Protein AF-A0A440VUM9-F1 (afdb_monomer)

Sequence (379 aa):
AGAAEIATAEFDGYPLLMCDPTANRIPAAALDRCAAWIADQAGEAAAGKAMPRDVSQILDGPHYTESPVLIGPAPMICGVLCRPRERQTAAEPVIFLNAGGVPHVGWARGTVEAARALAAEGVASLRVDLPGLGLSDPTEEGRLFLYDRRTRHDVSRAINWMERAGYPGVGLVGTCAGAFQAFHAARADRRVRMLTMINPLCFAWNSSYALEMAVWKTYETSKTVLGQNAAARQESREPADAAWRGIASRCARLIVRRGLEAIKSTLSMLHPAALLGQRRVERWMRDLCGRGVRVLLVTSEGDLSLKEIARHFGSEEERLDSIRGVTRVSLPNADHTLTPYHARRAVIARLIDHGGIRRDGYARSEPVRATASPSFLAP

pLDDT: mean 75.66, std 22.85, range [25.95, 98.69]

Mean predicted aligned error: 13.04 Å

Structure (mmCIF, N/CA/C/O backbone):
data_AF-A0A440VUM9-F1
#
_entry.id   AF-A0A440VUM9-F1
#
loop_
_atom_site.group_PDB
_atom_site.id
_atom_site.type_symbol
_atom_site.label_atom_id
_atom_site.label_alt_id
_atom_site.label_comp_id
_atom_site.label_asym_id
_atom_site.label_entity_id
_atom_site.label_seq_id
_atom_site.pdbx_PDB_ins_code
_atom_site.Cartn_x
_atom_site.Cartn_y
_atom_site.Cartn_z
_atom_site.occupancy
_atom_site.B_iso_or_equiv
_atom_site.auth_seq_id
_atom_site.auth_comp_id
_atom_site.auth_asym_id
_atom_site.auth_atom_id
_atom_site.pdbx_PDB_model_num
ATOM 1 N N . ALA A 1 1 ? 43.285 -19.228 -17.624 1.00 47.31 1 ALA A N 1
ATOM 2 C CA . ALA A 1 1 ? 41.929 -18.747 -17.305 1.00 47.31 1 ALA A CA 1
ATOM 3 C C . ALA A 1 1 ? 41.582 -17.685 -18.335 1.00 47.31 1 ALA A C 1
ATOM 5 O O . ALA A 1 1 ? 42.282 -16.683 -18.383 1.00 47.31 1 ALA A O 1
ATOM 6 N N . GLY A 1 2 ? 40.635 -17.956 -19.237 1.00 61.84 2 GLY A N 1
ATOM 7 C CA . GLY A 1 2 ? 40.203 -16.961 -20.222 1.00 61.84 2 GLY A CA 1
ATOM 8 C C . GLY A 1 2 ? 39.518 -15.806 -19.501 1.00 61.84 2 GLY A C 1
ATOM 9 O O . GLY A 1 2 ? 38.704 -16.050 -18.611 1.00 61.84 2 GLY A O 1
ATOM 10 N N . ALA A 1 3 ? 39.899 -14.570 -19.818 1.00 68.56 3 ALA A N 1
ATOM 11 C CA . ALA A 1 3 ? 39.192 -13.397 -19.324 1.00 68.56 3 ALA A CA 1
ATOM 12 C C . ALA A 1 3 ? 37.734 -13.469 -19.803 1.00 68.56 3 ALA A C 1
ATOM 14 O O . ALA A 1 3 ? 37.489 -13.848 -20.947 1.00 68.56 3 ALA A O 1
ATOM 15 N N . ALA A 1 4 ? 36.779 -13.153 -18.929 1.00 77.88 4 ALA A N 1
ATOM 16 C CA . ALA A 1 4 ? 35.388 -13.025 -19.344 1.00 77.88 4 ALA A CA 1
ATOM 17 C C . ALA A 1 4 ? 35.291 -11.946 -20.433 1.00 77.88 4 ALA A C 1
ATOM 19 O O . ALA A 1 4 ? 35.901 -10.884 -20.300 1.00 77.88 4 ALA A O 1
ATOM 20 N N . GLU A 1 5 ? 34.554 -12.226 -21.504 1.00 82.00 5 GLU A N 1
ATOM 21 C CA . GLU A 1 5 ? 34.296 -11.246 -22.554 1.00 82.00 5 GLU A CA 1
ATOM 22 C C . GLU A 1 5 ? 33.350 -10.168 -22.005 1.00 82.00 5 GLU A C 1
ATOM 24 O O . GLU A 1 5 ? 32.299 -10.474 -21.439 1.00 82.00 5 GLU A O 1
ATOM 29 N N . ILE A 1 6 ? 33.759 -8.901 -22.099 1.00 86.56 6 ILE A N 1
ATOM 30 C CA . ILE A 1 6 ? 33.002 -7.754 -21.587 1.00 86.56 6 ILE A CA 1
ATOM 31 C C . ILE A 1 6 ? 32.597 -6.890 -22.778 1.00 86.56 6 ILE A C 1
ATOM 33 O O . ILE A 1 6 ? 33.459 -6.344 -23.464 1.00 86.56 6 ILE A O 1
ATOM 37 N N . ALA A 1 7 ? 31.292 -6.718 -22.983 1.00 86.69 7 ALA A N 1
ATOM 38 C CA . ALA A 1 7 ? 30.749 -5.741 -23.920 1.00 86.69 7 ALA A CA 1
ATOM 39 C C . ALA A 1 7 ? 30.480 -4.409 -23.204 1.00 86.69 7 ALA A C 1
ATOM 41 O O . ALA A 1 7 ? 29.932 -4.380 -22.100 1.00 86.69 7 ALA A O 1
ATOM 42 N N . THR A 1 8 ? 30.849 -3.296 -23.837 1.00 90.25 8 THR A N 1
ATOM 43 C CA . THR A 1 8 ? 30.620 -1.940 -23.322 1.00 90.25 8 THR A CA 1
ATOM 44 C C . THR A 1 8 ? 29.842 -1.109 -24.339 1.00 90.25 8 THR A C 1
ATOM 46 O O . THR A 1 8 ? 30.038 -1.231 -25.545 1.00 90.25 8 THR A O 1
ATOM 49 N N . ALA A 1 9 ? 28.930 -0.266 -23.854 1.00 88.44 9 ALA A N 1
ATOM 50 C CA . ALA A 1 9 ? 28.133 0.642 -24.674 1.00 88.44 9 ALA A CA 1
ATOM 51 C C . ALA A 1 9 ? 27.765 1.898 -23.873 1.00 88.44 9 ALA A C 1
ATOM 53 O O . ALA A 1 9 ? 27.733 1.872 -22.640 1.00 88.44 9 ALA A O 1
ATOM 54 N N . GLU A 1 10 ? 27.459 2.992 -24.571 1.00 87.19 10 GLU A N 1
ATOM 55 C CA . GLU A 1 10 ? 26.942 4.210 -23.947 1.00 87.19 10 GLU A CA 1
ATOM 56 C C . GLU A 1 10 ? 25.568 3.956 -23.302 1.00 87.19 10 GLU A C 1
ATOM 58 O O . GLU A 1 10 ? 24.723 3.235 -23.845 1.00 87.19 10 GLU A O 1
ATOM 63 N N . PHE A 1 11 ? 25.328 4.556 -22.132 1.00 87.06 11 PHE A N 1
ATOM 64 C CA . PHE A 1 11 ? 24.026 4.523 -21.466 1.00 87.06 11 PHE A CA 1
ATOM 65 C C . PHE A 1 11 ? 23.224 5.778 -21.831 1.00 87.06 11 PHE A C 1
ATOM 67 O O . PHE A 1 11 ? 23.084 6.725 -21.045 1.00 87.06 11 PHE A O 1
ATOM 74 N N . ASP A 1 12 ? 22.670 5.771 -23.041 1.00 85.88 12 ASP A N 1
ATOM 75 C CA . ASP A 1 12 ? 21.800 6.845 -23.519 1.00 85.88 12 ASP A CA 1
ATOM 76 C C . ASP A 1 12 ? 20.566 6.983 -22.626 1.00 85.88 12 ASP A C 1
ATOM 78 O O . ASP A 1 12 ? 19.899 6.007 -22.279 1.00 85.88 12 ASP A O 1
ATOM 82 N N . GLY A 1 13 ? 20.234 8.218 -22.252 1.00 84.50 13 GLY A N 1
ATOM 83 C CA . GLY A 1 13 ? 19.066 8.501 -21.417 1.00 84.50 13 GLY A CA 1
ATOM 84 C C . GLY A 1 13 ? 19.277 8.298 -19.912 1.00 84.50 13 GLY A C 1
ATOM 85 O O . GLY A 1 13 ? 18.336 8.545 -19.155 1.00 84.50 13 GLY A O 1
ATOM 86 N N . TYR A 1 14 ? 20.491 7.957 -19.450 1.00 85.44 14 TYR A N 1
ATOM 87 C CA . TYR A 1 14 ? 20.819 7.889 -18.015 1.00 85.44 14 TYR A CA 1
ATOM 88 C C . TYR A 1 14 ? 20.395 9.146 -17.228 1.00 85.44 14 TYR A C 1
ATOM 90 O O . TYR A 1 14 ? 19.756 8.999 -16.186 1.00 85.44 14 TYR A O 1
ATOM 98 N N . PRO A 1 15 ? 20.641 10.389 -17.700 1.00 82.56 15 PRO A N 1
ATOM 99 C CA . PRO A 1 15 ? 20.268 11.577 -16.929 1.00 82.56 15 PRO A CA 1
ATOM 100 C C . PRO A 1 15 ? 18.758 11.700 -16.703 1.00 82.56 15 PRO A C 1
ATOM 102 O O . PRO A 1 15 ? 18.335 12.082 -15.617 1.00 82.56 15 PRO A O 1
ATOM 105 N N . LEU A 1 16 ? 17.950 11.334 -17.705 1.00 78.88 16 LEU A N 1
ATOM 106 C CA . LEU A 1 16 ? 16.489 11.347 -17.604 1.00 78.88 16 LEU A CA 1
ATOM 107 C C . LEU A 1 16 ? 15.961 10.168 -16.781 1.00 78.88 16 LEU A C 1
ATOM 109 O O . LEU A 1 16 ? 14.930 10.303 -16.129 1.00 78.88 16 LEU A O 1
ATOM 113 N N . LEU A 1 17 ? 16.656 9.027 -16.775 1.00 80.81 17 LEU A N 1
ATOM 114 C CA . LEU A 1 17 ? 16.341 7.907 -15.887 1.00 80.81 17 LEU A CA 1
ATOM 115 C C . LEU A 1 17 ? 16.557 8.282 -14.412 1.00 80.81 17 LEU A C 1
ATOM 117 O O . LEU A 1 17 ? 15.758 7.898 -13.562 1.00 80.81 17 LEU A O 1
ATOM 121 N N . MET A 1 18 ? 17.613 9.049 -14.125 1.00 79.75 18 MET A N 1
ATOM 122 C CA . MET A 1 18 ? 17.998 9.466 -12.771 1.00 79.75 18 MET A CA 1
ATOM 123 C C . MET A 1 18 ? 17.239 10.693 -12.243 1.00 79.75 18 MET A C 1
ATOM 125 O O . MET A 1 18 ? 17.501 11.133 -11.120 1.00 79.75 18 MET A O 1
ATOM 129 N N . CYS A 1 19 ? 16.311 11.253 -13.024 1.00 69.44 19 CYS A N 1
ATOM 130 C CA . CYS A 1 19 ? 15.386 12.277 -12.545 1.00 69.44 19 CYS A CA 1
ATOM 131 C C . CYS A 1 19 ? 14.502 11.756 -11.404 1.00 69.44 19 CYS A C 1
ATOM 133 O O . CYS A 1 19 ? 14.359 10.552 -11.183 1.00 69.44 19 CYS A O 1
ATOM 135 N N . ASP A 1 20 ? 13.845 12.688 -10.712 1.00 61.66 20 ASP A N 1
ATOM 136 C CA . ASP A 1 20 ? 12.780 12.362 -9.767 1.00 61.66 20 ASP A CA 1
ATOM 137 C C . ASP A 1 20 ? 11.760 11.374 -10.386 1.00 61.66 20 ASP A C 1
ATOM 139 O O . ASP A 1 20 ? 11.416 11.528 -11.562 1.00 61.66 20 ASP A O 1
ATOM 143 N N . PRO A 1 21 ? 11.228 10.389 -9.632 1.00 60.00 21 PRO A N 1
ATOM 144 C CA . PRO A 1 21 ? 10.309 9.373 -10.159 1.00 60.00 21 PRO A CA 1
ATOM 145 C C . PRO A 1 21 ? 9.041 9.918 -10.834 1.00 60.00 21 PRO A C 1
ATOM 147 O O . PRO A 1 21 ? 8.367 9.189 -11.555 1.00 60.00 21 PRO A O 1
ATOM 150 N N . THR A 1 22 ? 8.675 11.183 -10.607 1.00 60.62 22 THR A N 1
ATOM 151 C CA . THR A 1 22 ? 7.543 11.825 -11.297 1.00 60.62 22 THR A CA 1
ATOM 152 C C . THR A 1 22 ? 7.908 12.384 -12.677 1.00 60.62 22 THR A C 1
ATOM 154 O O . THR A 1 22 ? 7.018 12.622 -13.505 1.00 60.62 22 THR A O 1
ATOM 157 N N . ALA A 1 23 ? 9.203 12.566 -12.938 1.00 64.12 23 ALA A N 1
ATOM 158 C CA . ALA A 1 23 ? 9.781 13.149 -14.145 1.00 64.12 23 ALA A CA 1
ATOM 159 C C . ALA A 1 23 ? 10.720 12.195 -14.904 1.00 64.12 23 ALA A C 1
ATOM 161 O O . ALA A 1 23 ? 11.169 12.541 -15.998 1.00 64.12 23 ALA A O 1
ATOM 162 N N . ASN A 1 24 ? 11.022 11.016 -14.353 1.00 73.81 24 ASN A N 1
ATOM 163 C CA . ASN A 1 24 ? 11.941 10.088 -14.989 1.00 73.81 24 ASN A CA 1
ATOM 164 C C . ASN A 1 24 ? 11.399 9.517 -16.307 1.00 73.81 24 ASN A C 1
ATOM 166 O O . ASN A 1 24 ? 10.192 9.479 -16.565 1.00 73.81 24 ASN A O 1
ATOM 170 N N . ARG A 1 25 ? 12.321 9.085 -17.169 1.00 77.12 25 ARG A N 1
ATOM 171 C CA . ARG A 1 25 ? 12.003 8.393 -18.423 1.00 77.12 25 ARG A CA 1
ATOM 172 C C . ARG A 1 25 ? 12.811 7.112 -18.521 1.00 77.12 25 ARG A C 1
ATOM 174 O O . ARG A 1 25 ? 14.021 7.127 -18.311 1.00 77.12 25 ARG A O 1
ATOM 181 N N . ILE A 1 26 ? 12.137 6.018 -18.865 1.00 82.94 26 ILE A N 1
ATOM 182 C CA . ILE A 1 26 ? 12.788 4.730 -19.098 1.00 82.94 26 ILE A CA 1
ATOM 183 C C . ILE A 1 26 ? 13.560 4.800 -20.430 1.00 82.94 26 ILE A C 1
ATOM 185 O O . ILE A 1 26 ? 12.959 5.137 -21.455 1.00 82.94 26 ILE A O 1
ATOM 189 N N . PRO A 1 27 ? 14.871 4.500 -20.448 1.00 88.06 27 PRO A N 1
ATOM 190 C CA . PRO A 1 27 ? 15.689 4.533 -21.655 1.00 88.06 27 PRO A CA 1
ATOM 191 C C . PRO A 1 27 ? 15.496 3.242 -22.461 1.00 88.06 27 PRO A C 1
ATOM 193 O O . PRO A 1 27 ? 16.309 2.324 -22.384 1.00 88.06 27 PRO A O 1
ATOM 196 N N . ALA A 1 28 ? 14.401 3.168 -23.227 1.00 88.69 28 ALA A N 1
ATOM 197 C CA . ALA A 1 28 ? 14.024 1.975 -23.995 1.00 88.69 28 ALA A CA 1
ATOM 198 C C . ALA A 1 28 ? 15.169 1.458 -24.882 1.00 88.69 28 ALA A C 1
ATOM 200 O O . ALA A 1 28 ? 15.535 0.298 -24.775 1.00 88.69 28 ALA A O 1
ATOM 201 N N . ALA A 1 29 ? 15.836 2.344 -25.629 1.00 87.94 29 ALA A N 1
ATOM 202 C CA . ALA A 1 29 ? 16.950 1.964 -26.499 1.00 87.94 29 ALA A CA 1
ATOM 203 C C . ALA A 1 29 ? 18.120 1.293 -25.750 1.00 87.94 29 ALA A C 1
ATOM 205 O O . ALA A 1 29 ? 18.731 0.362 -26.268 1.00 87.94 29 ALA A O 1
ATOM 206 N N . ALA A 1 30 ? 18.435 1.736 -24.527 1.00 90.06 30 ALA A N 1
ATOM 207 C CA . ALA A 1 30 ? 19.475 1.102 -23.717 1.00 90.06 30 ALA A CA 1
ATOM 208 C C . ALA A 1 30 ? 19.036 -0.293 -23.238 1.00 90.06 30 ALA A C 1
ATOM 210 O O . ALA A 1 30 ? 19.837 -1.226 -23.252 1.00 90.06 30 ALA A O 1
ATOM 211 N N . LEU A 1 31 ? 17.761 -0.453 -22.864 1.00 89.56 31 LEU A N 1
ATOM 212 C CA . LEU A 1 31 ? 17.193 -1.751 -22.490 1.00 89.56 31 LEU A CA 1
ATOM 213 C C . LEU A 1 31 ? 17.138 -2.718 -23.679 1.00 89.56 31 LEU A C 1
ATOM 215 O O . LEU A 1 31 ? 17.491 -3.882 -23.511 1.00 89.56 31 LEU A O 1
ATOM 219 N N . ASP A 1 32 ? 16.770 -2.237 -24.867 1.00 90.12 32 ASP A N 1
ATOM 220 C CA . ASP A 1 32 ? 16.724 -3.033 -26.097 1.00 90.12 32 ASP A CA 1
ATOM 221 C C . ASP A 1 32 ? 18.116 -3.552 -26.471 1.00 90.12 32 ASP A C 1
ATOM 223 O O . ASP A 1 32 ? 18.266 -4.721 -26.825 1.00 90.12 32 ASP A O 1
ATOM 227 N N . ARG A 1 33 ? 19.162 -2.725 -26.314 1.00 89.69 33 ARG A N 1
ATOM 228 C CA . ARG A 1 33 ? 20.557 -3.163 -26.499 1.00 89.69 33 ARG A CA 1
ATOM 229 C C . ARG A 1 33 ? 20.950 -4.259 -25.512 1.00 89.69 33 ARG A C 1
ATOM 231 O O . ARG A 1 33 ? 21.539 -5.254 -25.924 1.00 89.69 33 ARG A O 1
ATOM 238 N N . CYS A 1 34 ? 20.608 -4.105 -24.231 1.00 89.19 34 CYS A N 1
ATOM 239 C CA . CYS A 1 34 ? 20.847 -5.148 -23.232 1.00 89.19 34 CYS A CA 1
ATOM 240 C C . CYS A 1 34 ? 20.095 -6.440 -23.579 1.00 89.19 34 CYS A C 1
ATOM 242 O O . CYS A 1 34 ? 20.671 -7.520 -23.485 1.00 89.19 34 CYS A O 1
ATOM 244 N N . ALA A 1 35 ? 18.831 -6.342 -23.998 1.00 89.38 35 ALA A N 1
ATOM 245 C CA . ALA A 1 35 ? 18.022 -7.494 -24.382 1.00 89.38 35 ALA A CA 1
ATOM 246 C C . ALA A 1 35 ? 18.602 -8.215 -25.607 1.00 89.38 35 ALA A C 1
ATOM 248 O O . ALA A 1 35 ? 18.715 -9.439 -25.589 1.00 89.38 35 ALA A O 1
ATOM 249 N N . ALA A 1 36 ? 19.025 -7.467 -26.630 1.00 89.00 36 ALA A N 1
ATOM 250 C CA . ALA A 1 36 ? 19.676 -8.012 -27.817 1.00 89.00 36 ALA A CA 1
ATOM 251 C C . ALA A 1 36 ? 21.004 -8.699 -27.474 1.00 89.00 36 ALA A C 1
ATOM 253 O O . ALA A 1 36 ? 21.241 -9.816 -27.922 1.00 89.00 36 ALA A O 1
ATOM 254 N N . TRP A 1 37 ? 21.832 -8.077 -26.628 1.00 88.31 37 TRP A N 1
ATOM 255 C CA . TRP A 1 37 ? 23.081 -8.682 -26.163 1.00 88.31 37 TRP A CA 1
ATOM 256 C C . TRP A 1 37 ? 22.826 -9.975 -25.377 1.00 88.31 37 TRP A C 1
ATOM 258 O O . TRP A 1 37 ? 23.431 -10.996 -25.675 1.00 88.31 37 TRP A O 1
ATOM 268 N N . ILE A 1 38 ? 21.879 -9.986 -24.430 1.00 88.00 38 ILE A N 1
ATOM 269 C CA . ILE A 1 38 ? 21.514 -11.207 -23.686 1.00 88.00 38 ILE A CA 1
ATOM 270 C C . ILE A 1 38 ? 21.020 -12.305 -24.640 1.00 88.00 38 ILE A C 1
ATOM 272 O O . ILE A 1 38 ? 21.366 -13.470 -24.452 1.00 88.00 38 ILE A O 1
ATOM 276 N N . ALA A 1 39 ? 20.215 -11.948 -25.644 1.00 85.94 39 ALA A N 1
ATOM 277 C CA . ALA A 1 39 ? 19.681 -12.896 -26.617 1.00 85.94 39 ALA A CA 1
ATOM 278 C C . ALA A 1 39 ? 20.777 -13.509 -27.503 1.00 85.94 39 ALA A C 1
ATOM 280 O O . ALA A 1 39 ? 20.739 -14.709 -27.750 1.00 85.94 39 ALA A O 1
ATOM 281 N N . ASP A 1 40 ? 21.761 -12.715 -27.925 1.00 84.56 40 ASP A N 1
ATOM 282 C CA . ASP A 1 40 ? 22.917 -13.171 -28.709 1.00 84.56 40 ASP A CA 1
ATOM 283 C C . ASP A 1 40 ? 23.828 -14.118 -27.904 1.00 84.56 40 ASP A C 1
ATOM 285 O O . ASP A 1 40 ? 24.354 -15.096 -28.427 1.00 84.56 40 ASP A O 1
ATOM 289 N N . GLN A 1 41 ? 23.952 -13.882 -26.594 1.00 81.88 41 GLN A N 1
ATOM 290 C CA . GLN A 1 41 ? 24.729 -14.740 -25.689 1.00 81.88 41 GLN A CA 1
ATOM 291 C C . GLN A 1 41 ? 23.972 -15.998 -25.234 1.00 81.88 41 GLN A C 1
ATOM 293 O O . GLN A 1 41 ? 24.579 -16.957 -24.745 1.00 81.88 41 GLN A O 1
ATOM 298 N N . ALA A 1 42 ? 22.644 -16.019 -25.364 1.00 71.44 42 ALA A N 1
ATOM 299 C CA . ALA A 1 42 ? 21.837 -17.190 -25.062 1.00 71.44 42 ALA A CA 1
ATOM 300 C C . ALA A 1 42 ? 22.036 -18.230 -26.174 1.00 71.44 42 ALA A C 1
ATOM 302 O O . ALA A 1 42 ? 21.278 -18.276 -27.136 1.00 71.44 42 ALA A O 1
ATOM 303 N N . GLY A 1 43 ? 23.074 -19.065 -26.051 1.00 65.56 43 GLY A N 1
ATOM 304 C CA . GLY A 1 43 ? 23.370 -20.106 -27.040 1.00 65.56 43 GLY A CA 1
ATOM 305 C C . GLY A 1 43 ? 22.142 -20.959 -27.401 1.00 65.56 43 GLY A C 1
ATOM 306 O O . GLY A 1 43 ? 21.230 -21.130 -26.587 1.00 65.56 43 GLY A O 1
ATOM 307 N N . GLU A 1 44 ? 22.137 -21.544 -28.606 1.00 60.06 44 GLU A N 1
ATOM 308 C CA . GLU A 1 44 ? 20.999 -22.280 -29.202 1.00 60.06 44 GLU A CA 1
ATOM 309 C C . GLU A 1 44 ? 20.360 -23.333 -28.266 1.00 60.06 44 GLU A C 1
ATOM 311 O O . GLU A 1 44 ? 19.166 -23.621 -28.349 1.00 60.06 44 GLU A O 1
ATOM 316 N N . ALA A 1 45 ? 21.128 -23.868 -27.311 1.00 57.16 45 ALA A N 1
ATOM 317 C CA . ALA A 1 45 ? 20.684 -24.857 -26.330 1.00 57.16 45 ALA A CA 1
ATOM 318 C C . ALA A 1 45 ? 19.730 -24.323 -25.233 1.00 57.16 45 ALA A C 1
ATOM 320 O O . ALA A 1 45 ? 19.059 -25.124 -24.574 1.00 57.16 45 ALA A O 1
ATOM 321 N N . ALA A 1 46 ? 19.646 -23.006 -25.006 1.00 55.03 46 ALA A N 1
ATOM 322 C CA . ALA A 1 46 ? 18.801 -22.418 -23.956 1.00 55.03 46 ALA A CA 1
ATOM 323 C C . ALA A 1 46 ? 17.364 -22.115 -24.423 1.00 55.03 46 ALA A C 1
ATOM 325 O O . ALA A 1 46 ? 16.440 -22.125 -23.609 1.00 55.03 46 ALA A O 1
ATOM 326 N N . ALA A 1 47 ? 17.153 -21.916 -25.728 1.00 54.22 47 ALA A N 1
ATOM 327 C CA . ALA A 1 47 ? 15.859 -21.527 -26.296 1.00 54.22 47 ALA A CA 1
ATOM 328 C C . ALA A 1 47 ? 14.783 -22.638 -26.236 1.00 54.22 47 ALA A C 1
ATOM 330 O O . ALA A 1 47 ? 13.593 -22.356 -26.358 1.00 54.22 47 ALA A O 1
ATOM 331 N N . GLY A 1 48 ? 15.179 -23.899 -26.019 1.00 51.25 48 GLY A N 1
ATOM 332 C CA . GLY A 1 48 ? 14.280 -25.062 -26.061 1.00 51.25 48 GLY A CA 1
ATOM 333 C C . GLY A 1 48 ? 13.736 -25.551 -24.714 1.00 51.25 48 GLY A C 1
ATOM 334 O O . GLY A 1 48 ? 12.791 -26.338 -24.690 1.00 51.25 48 GLY A O 1
ATOM 335 N N . LYS A 1 49 ? 14.285 -25.106 -23.578 1.00 53.97 49 LYS A N 1
ATOM 336 C CA . LYS A 1 49 ? 13.776 -25.497 -22.251 1.00 53.97 49 LYS A CA 1
ATOM 337 C C . LYS A 1 49 ? 12.790 -24.453 -21.750 1.00 53.97 49 LYS A C 1
ATOM 339 O O . LYS A 1 49 ? 13.046 -23.764 -20.766 1.00 53.97 49 LYS A O 1
ATOM 344 N N . ALA A 1 50 ? 11.646 -24.343 -22.426 1.00 56.91 50 ALA A N 1
ATOM 345 C CA . ALA A 1 50 ? 10.486 -23.713 -21.815 1.00 56.91 50 ALA A CA 1
ATOM 346 C C . ALA A 1 50 ? 10.263 -24.393 -20.457 1.00 56.91 50 ALA A C 1
ATOM 348 O O . ALA A 1 50 ? 10.068 -25.608 -20.388 1.00 56.91 50 ALA A O 1
ATOM 349 N N . MET A 1 51 ? 10.381 -23.618 -19.379 1.00 55.25 51 MET A N 1
ATOM 350 C CA . MET A 1 51 ? 10.130 -24.101 -18.027 1.00 55.25 51 MET A CA 1
ATOM 351 C C . MET A 1 51 ? 8.752 -24.781 -18.031 1.00 55.25 51 MET A C 1
ATOM 353 O O . MET A 1 51 ? 7.824 -24.206 -18.616 1.00 55.25 51 MET A O 1
ATOM 357 N N . PRO A 1 52 ? 8.602 -26.001 -17.478 1.00 55.00 52 PRO A N 1
ATOM 358 C CA . PRO A 1 52 ? 7.332 -26.708 -17.535 1.00 55.00 52 PRO A CA 1
ATOM 359 C C . PRO A 1 52 ? 6.220 -25.777 -17.052 1.00 55.00 52 PRO A C 1
ATOM 361 O O . PRO A 1 52 ? 6.304 -25.221 -15.960 1.00 55.00 52 PRO A O 1
ATOM 364 N N . ARG A 1 53 ? 5.171 -25.584 -17.857 1.00 57.12 53 ARG A N 1
ATOM 365 C CA . ARG A 1 53 ? 3.995 -24.795 -17.439 1.00 57.12 53 ARG A CA 1
ATOM 366 C C . ARG A 1 53 ? 3.293 -25.392 -16.210 1.00 57.12 53 ARG A C 1
ATOM 368 O O . ARG A 1 53 ? 2.455 -24.727 -15.619 1.00 57.12 53 ARG A O 1
ATOM 375 N N . ASP A 1 54 ? 3.663 -26.619 -15.848 1.00 57.06 54 ASP A N 1
ATOM 376 C CA . ASP A 1 54 ? 3.090 -27.437 -14.783 1.00 57.06 54 ASP A CA 1
ATOM 377 C C . ASP A 1 54 ? 3.761 -27.251 -13.410 1.00 57.06 54 ASP A C 1
ATOM 379 O O . ASP A 1 54 ? 3.418 -27.932 -12.445 1.00 57.06 54 ASP A O 1
ATOM 383 N N . VAL A 1 55 ? 4.733 -26.337 -13.280 1.00 60.59 55 VAL A N 1
ATOM 384 C CA . VAL A 1 55 ? 5.235 -25.976 -11.948 1.00 60.59 55 VAL A CA 1
ATOM 385 C C . VAL A 1 55 ? 4.155 -25.153 -11.250 1.00 60.59 55 VAL A C 1
ATOM 387 O O . VAL A 1 55 ? 3.745 -24.107 -11.758 1.00 60.59 55 VAL A O 1
ATOM 390 N N . SER A 1 56 ? 3.698 -25.626 -10.085 1.00 67.50 56 SER A N 1
ATOM 391 C CA . SER A 1 56 ? 2.778 -24.879 -9.225 1.00 67.50 56 SER A CA 1
ATOM 392 C C . SER A 1 56 ? 3.262 -23.435 -9.089 1.00 67.50 56 SER A C 1
ATOM 394 O O . SER A 1 56 ? 4.365 -23.177 -8.611 1.00 67.50 56 SER A O 1
ATOM 396 N N . GLN A 1 57 ? 2.426 -22.482 -9.501 1.00 82.19 57 GLN A N 1
ATOM 397 C CA . GLN A 1 57 ? 2.700 -21.054 -9.322 1.00 82.19 57 GLN A CA 1
ATOM 398 C C . GLN A 1 57 ? 2.484 -20.606 -7.867 1.00 82.19 57 GLN A C 1
ATOM 400 O O . GLN A 1 57 ? 2.533 -19.414 -7.566 1.00 82.19 57 GLN A O 1
ATOM 405 N N . ILE A 1 58 ? 2.208 -21.554 -6.968 1.00 90.75 58 ILE A N 1
ATOM 406 C CA . ILE A 1 58 ? 2.001 -21.319 -5.548 1.00 90.75 58 ILE A CA 1
ATOM 407 C C . ILE A 1 58 ? 3.341 -21.452 -4.835 1.00 90.75 58 ILE A C 1
ATOM 409 O O . ILE A 1 58 ? 4.016 -22.475 -4.928 1.00 90.75 58 ILE A O 1
ATOM 413 N N . LEU A 1 59 ? 3.704 -20.417 -4.088 1.00 94.19 59 LEU A N 1
ATOM 414 C CA . LEU A 1 59 ? 4.819 -20.466 -3.160 1.00 94.19 59 LEU A CA 1
ATOM 415 C C . LEU A 1 59 ? 4.313 -20.908 -1.785 1.00 94.19 59 LEU A C 1
ATOM 417 O O . LEU A 1 59 ? 3.577 -20.171 -1.121 1.00 94.19 59 LEU A O 1
ATOM 421 N N . ASP A 1 60 ? 4.752 -22.084 -1.349 1.00 94.50 60 ASP A N 1
ATOM 422 C CA . ASP A 1 60 ? 4.466 -22.620 -0.021 1.00 94.50 60 ASP A CA 1
ATOM 423 C C . ASP A 1 60 ? 5.490 -22.132 1.009 1.00 94.50 60 ASP A C 1
ATOM 425 O O . ASP A 1 60 ? 6.683 -22.427 0.939 1.00 94.50 60 ASP A O 1
ATOM 429 N N . GLY A 1 61 ? 5.008 -21.375 1.993 1.00 93.88 61 GLY A N 1
ATOM 430 C CA . GLY A 1 61 ? 5.776 -20.933 3.150 1.00 93.88 61 GLY A CA 1
ATOM 431 C C . GLY A 1 61 ? 5.389 -21.669 4.440 1.00 93.88 61 GLY A C 1
ATOM 432 O O . GLY A 1 61 ? 4.477 -22.500 4.449 1.00 93.88 61 GLY A O 1
ATOM 433 N N . PRO A 1 62 ? 6.036 -21.341 5.575 1.00 93.06 62 PRO A N 1
ATOM 434 C CA . PRO A 1 62 ? 5.748 -21.986 6.859 1.00 93.06 62 PRO A CA 1
ATOM 435 C C . PRO A 1 62 ? 4.291 -21.813 7.312 1.00 93.06 62 PRO A C 1
ATOM 437 O O . PRO A 1 62 ? 3.619 -22.792 7.620 1.00 93.06 62 PRO A O 1
ATOM 440 N N . HIS A 1 63 ? 3.771 -20.582 7.271 1.00 93.81 63 HIS A N 1
ATOM 441 C CA . HIS A 1 63 ? 2.415 -20.244 7.736 1.00 93.81 63 HIS A CA 1
ATOM 442 C C . HIS A 1 63 ? 1.515 -19.673 6.636 1.00 93.81 63 HIS A C 1
ATOM 444 O O . HIS A 1 63 ? 0.387 -19.265 6.907 1.00 93.81 63 HIS A O 1
ATOM 450 N N . TYR A 1 64 ? 2.006 -19.631 5.397 1.00 96.94 64 TYR A N 1
ATOM 451 C CA . TYR A 1 64 ? 1.321 -18.978 4.293 1.00 96.94 64 TYR A CA 1
ATOM 452 C C . TYR A 1 64 ? 1.474 -19.738 2.978 1.00 96.94 64 TYR A C 1
ATOM 454 O O . TYR A 1 64 ? 2.440 -20.474 2.789 1.00 96.94 64 TYR A O 1
ATOM 462 N N . THR A 1 65 ? 0.556 -19.476 2.052 1.00 97.38 65 THR A N 1
ATOM 463 C CA . THR A 1 65 ? 0.682 -19.804 0.628 1.00 97.38 65 THR A CA 1
ATOM 464 C C . THR A 1 65 ? 0.519 -18.521 -0.182 1.00 97.38 65 THR A C 1
ATOM 466 O O . THR A 1 65 ? -0.457 -17.792 0.020 1.00 97.38 65 THR A O 1
ATOM 469 N N . GLU A 1 66 ? 1.439 -18.230 -1.094 1.00 97.88 66 GLU A N 1
ATOM 470 C CA . GLU A 1 66 ? 1.356 -17.078 -1.997 1.00 97.88 66 GLU A CA 1
ATOM 471 C C . GLU A 1 66 ? 1.029 -17.542 -3.416 1.00 97.88 66 GLU A C 1
ATOM 473 O O . GLU A 1 66 ? 1.688 -18.429 -3.943 1.00 97.88 66 GLU A O 1
ATOM 478 N N . SER A 1 67 ? 0.023 -16.933 -4.041 1.00 96.69 67 SER A N 1
ATOM 479 C CA . SER A 1 67 ? -0.394 -17.243 -5.415 1.00 96.69 67 SER A CA 1
ATOM 480 C C . SER A 1 67 ? -0.491 -15.958 -6.240 1.00 96.69 67 SER A C 1
ATOM 482 O O . SER A 1 67 ? -1.055 -14.975 -5.741 1.00 96.69 67 SER A O 1
ATOM 484 N N . PRO A 1 68 ? 0.062 -15.913 -7.467 1.00 96.50 68 PRO A N 1
ATOM 485 C CA . PRO A 1 68 ? -0.114 -14.774 -8.352 1.00 96.50 68 PRO A CA 1
ATOM 486 C C . PRO A 1 68 ? -1.575 -14.678 -8.790 1.00 96.50 68 PRO A C 1
ATOM 488 O O . PRO A 1 68 ? -2.264 -15.686 -8.954 1.00 96.50 68 PRO A O 1
ATOM 491 N N . VAL A 1 69 ? -2.056 -13.453 -8.977 1.00 96.69 69 VAL A N 1
ATOM 492 C CA . VAL A 1 69 ? -3.426 -13.189 -9.414 1.00 96.69 69 VAL A CA 1
ATOM 493 C C . VAL A 1 69 ? -3.438 -12.159 -10.531 1.00 96.69 69 VAL A C 1
ATOM 495 O O . VAL A 1 69 ? -2.658 -11.206 -10.527 1.00 96.69 69 VAL A O 1
ATOM 498 N N . LEU A 1 70 ? -4.367 -12.352 -11.464 1.00 96.81 70 LEU A N 1
ATOM 499 C CA . LEU A 1 70 ? -4.685 -11.407 -12.525 1.00 96.81 70 LEU A CA 1
ATOM 500 C C . LEU A 1 70 ? -6.135 -10.956 -12.352 1.00 96.81 70 LEU A C 1
ATOM 502 O O . LEU A 1 70 ? -7.060 -11.769 -12.306 1.00 96.81 70 LEU A O 1
ATOM 506 N N . ILE A 1 71 ? -6.332 -9.649 -12.226 1.00 97.88 71 ILE A N 1
ATOM 507 C CA . ILE A 1 71 ? -7.615 -9.034 -11.901 1.00 97.88 71 ILE A CA 1
ATOM 508 C C . ILE A 1 71 ? -8.062 -8.197 -13.099 1.00 97.88 71 ILE A C 1
ATOM 510 O O . ILE A 1 71 ? -7.529 -7.121 -13.364 1.00 97.88 71 ILE A O 1
ATOM 514 N N . GLY A 1 72 ? -9.045 -8.725 -13.827 1.00 94.06 72 GLY A N 1
ATOM 515 C CA . GLY A 1 72 ? -9.651 -8.069 -14.984 1.00 94.06 72 GLY A CA 1
ATOM 516 C C . GLY A 1 72 ? -10.895 -7.225 -14.655 1.00 94.06 72 GLY A C 1
ATOM 517 O O . GLY A 1 72 ? -11.304 -7.131 -13.489 1.00 94.06 72 GLY A O 1
ATOM 518 N N . PRO A 1 73 ? -11.551 -6.646 -15.681 1.00 94.06 73 PRO A N 1
ATOM 519 C CA . PRO A 1 73 ? -11.157 -6.662 -17.104 1.00 94.06 73 PRO A CA 1
ATOM 520 C C . PRO A 1 73 ? -9.907 -5.808 -17.371 1.00 94.06 73 PRO A C 1
ATOM 522 O O . PRO A 1 73 ? -9.397 -5.202 -16.436 1.00 94.06 73 PRO A O 1
ATOM 525 N N . ALA A 1 74 ? -9.418 -5.749 -18.614 1.00 89.44 74 ALA A N 1
ATOM 526 C CA . ALA A 1 74 ? -8.269 -4.918 -18.985 1.00 89.44 74 ALA A CA 1
ATOM 527 C C . ALA A 1 74 ? -8.465 -3.423 -18.604 1.00 89.44 74 ALA A C 1
ATOM 529 O O . ALA A 1 74 ? -9.603 -2.943 -18.620 1.00 89.44 74 ALA A O 1
ATOM 530 N N . PRO A 1 75 ? -7.393 -2.674 -18.272 1.00 92.50 75 PRO A N 1
ATOM 531 C CA . PRO A 1 75 ? -6.015 -3.147 -18.097 1.00 92.50 75 PRO A CA 1
ATOM 532 C C . PRO A 1 75 ? -5.912 -4.099 -16.900 1.00 92.50 75 PRO A C 1
ATOM 534 O O . PRO A 1 75 ? -6.479 -3.821 -15.835 1.00 92.50 75 PRO A O 1
ATOM 537 N N . MET A 1 76 ? -5.241 -5.235 -17.088 1.00 96.19 76 MET A N 1
ATOM 538 C CA . MET A 1 76 ? -5.114 -6.277 -16.075 1.00 96.19 76 MET A CA 1
ATOM 539 C C . MET A 1 76 ? -4.306 -5.768 -14.882 1.00 96.19 76 MET A C 1
ATOM 541 O O . MET A 1 76 ? -3.232 -5.189 -15.033 1.00 96.19 76 MET A O 1
ATOM 545 N N . ILE A 1 77 ? -4.838 -5.998 -13.683 1.00 97.44 77 ILE A N 1
ATOM 546 C CA . ILE A 1 77 ? -4.136 -5.757 -12.422 1.00 97.44 77 ILE A CA 1
ATOM 547 C C . ILE A 1 77 ? -3.432 -7.049 -12.008 1.00 97.44 77 ILE A C 1
ATOM 549 O O . ILE A 1 77 ? -4.080 -8.072 -11.781 1.00 97.44 77 ILE A O 1
ATOM 553 N N . CYS A 1 78 ? -2.117 -6.983 -11.873 1.00 98.00 78 CYS A N 1
ATOM 554 C CA . CYS A 1 78 ? -1.288 -8.032 -11.310 1.00 98.00 78 CYS A CA 1
ATOM 555 C C . CYS A 1 78 ? -1.239 -7.911 -9.786 1.00 98.00 78 CYS A C 1
ATOM 557 O O . CYS A 1 78 ? -1.217 -6.818 -9.212 1.00 98.00 78 CYS A O 1
ATOM 559 N N . GLY A 1 79 ? -1.200 -9.049 -9.108 1.00 97.75 79 GLY A N 1
ATOM 560 C CA . GLY A 1 79 ? -1.028 -9.080 -7.667 1.00 97.75 79 GLY A CA 1
ATOM 561 C C . GLY A 1 79 ? -0.596 -10.438 -7.149 1.00 97.75 79 GLY A C 1
ATOM 562 O O . GLY A 1 79 ? -0.424 -11.393 -7.903 1.00 97.75 79 GLY A O 1
ATOM 563 N N . VAL A 1 80 ? -0.449 -10.519 -5.832 1.00 98.44 80 VAL A N 1
ATOM 564 C CA . VAL A 1 80 ? -0.157 -11.758 -5.112 1.00 98.44 80 VAL A CA 1
ATOM 565 C C . VAL A 1 80 ? -1.099 -11.863 -3.926 1.00 98.44 80 VAL A C 1
ATOM 567 O O . VAL A 1 80 ? -1.102 -10.997 -3.044 1.00 98.44 80 VAL A O 1
ATOM 570 N N . LEU A 1 81 ? -1.889 -12.933 -3.901 1.00 98.38 81 LEU A N 1
ATOM 571 C CA . LEU A 1 81 ? -2.703 -13.292 -2.753 1.00 98.38 81 LEU A CA 1
ATOM 572 C C . LEU A 1 81 ? -1.888 -14.184 -1.816 1.00 98.38 81 LEU A C 1
ATOM 574 O O . LEU A 1 81 ? -1.498 -15.291 -2.185 1.00 98.38 81 LEU A O 1
ATOM 578 N N . CYS A 1 82 ? -1.681 -13.702 -0.597 1.00 98.25 82 CYS A N 1
ATOM 579 C CA . CYS A 1 82 ? -1.103 -14.431 0.519 1.00 98.25 82 CYS A CA 1
ATOM 580 C C . CYS A 1 82 ? -2.239 -14.957 1.406 1.00 98.25 82 CYS A C 1
ATOM 582 O O . CYS A 1 82 ? -2.999 -14.173 1.986 1.00 98.25 82 CYS A O 1
ATOM 584 N N . ARG A 1 83 ? -2.376 -16.281 1.505 1.00 96.81 83 ARG A N 1
ATOM 585 C CA . ARG A 1 83 ? -3.340 -16.936 2.398 1.00 96.81 83 ARG A CA 1
ATOM 586 C C . ARG A 1 83 ? -2.633 -17.537 3.608 1.00 96.81 83 ARG A C 1
ATOM 588 O O . ARG A 1 83 ? -1.564 -18.112 3.428 1.00 96.81 83 ARG A O 1
ATOM 595 N N . PRO A 1 84 ? -3.226 -17.454 4.809 1.00 95.62 84 PRO A N 1
ATOM 596 C CA . PRO A 1 84 ? -2.779 -18.241 5.949 1.00 95.62 84 PRO A CA 1
ATOM 597 C C . PRO A 1 84 ? -3.100 -19.724 5.734 1.00 95.62 84 PRO A C 1
ATOM 599 O O . PRO A 1 84 ? -4.044 -20.051 5.011 1.00 95.62 84 PRO A O 1
ATOM 602 N N . ARG A 1 85 ? -2.370 -20.620 6.407 1.00 91.19 85 ARG A N 1
ATOM 603 C CA . ARG A 1 85 ? -2.741 -22.050 6.454 1.00 91.19 85 ARG A CA 1
ATOM 604 C C . ARG A 1 85 ? -4.066 -22.275 7.179 1.00 91.19 85 ARG A C 1
ATOM 606 O O . ARG A 1 85 ? -4.896 -23.051 6.722 1.00 91.19 85 ARG A O 1
ATOM 613 N N . GLU A 1 86 ? -4.272 -21.547 8.271 1.00 87.44 86 GLU A N 1
ATOM 614 C CA . GLU A 1 86 ? -5.496 -21.574 9.064 1.00 87.44 86 GLU A CA 1
ATOM 615 C C . GLU A 1 86 ? -6.084 -20.167 9.126 1.00 87.44 86 GLU A C 1
ATOM 617 O O . GLU A 1 86 ? -5.436 -19.217 9.565 1.00 87.44 86 GLU A O 1
ATOM 622 N N . ARG A 1 87 ? -7.315 -20.008 8.639 1.00 82.19 87 ARG A N 1
ATOM 623 C CA . ARG A 1 87 ? -7.957 -18.695 8.553 1.00 82.19 87 ARG A CA 1
ATOM 624 C C . ARG A 1 87 ? -8.631 -18.335 9.873 1.00 82.19 87 ARG A C 1
ATOM 626 O O . ARG A 1 87 ? -9.524 -19.048 10.326 1.00 82.19 87 ARG A O 1
ATOM 633 N N . GLN A 1 88 ? -8.325 -17.151 10.400 1.00 80.56 88 GLN A N 1
ATOM 634 C CA . GLN A 1 88 ? -9.168 -16.509 11.406 1.00 80.56 88 GLN A CA 1
ATOM 635 C C . GLN A 1 88 ? -10.379 -15.876 10.716 1.00 80.56 88 GLN A C 1
ATOM 637 O O . GLN A 1 88 ? -10.266 -14.877 10.007 1.00 80.56 88 GLN A O 1
ATOM 642 N N . THR A 1 89 ? -11.558 -16.467 10.902 1.00 74.38 89 THR A N 1
ATOM 643 C CA . THR A 1 89 ? -12.807 -16.009 10.267 1.00 74.38 89 THR A CA 1
ATOM 644 C C . THR A 1 89 ? -13.227 -14.609 10.710 1.00 74.38 89 THR A C 1
ATOM 646 O O . THR A 1 89 ? -13.845 -13.893 9.928 1.00 74.38 89 THR A O 1
ATOM 649 N N . ALA A 1 90 ? -12.861 -14.211 11.931 1.00 74.00 90 ALA A N 1
ATOM 650 C CA . ALA A 1 90 ? -13.161 -12.897 12.495 1.00 74.00 90 ALA A CA 1
ATOM 651 C C . ALA A 1 90 ? -12.233 -11.773 11.994 1.00 74.00 90 ALA A C 1
ATOM 653 O O . ALA A 1 90 ? -12.539 -10.601 12.206 1.00 74.00 90 ALA A O 1
ATOM 654 N N . ALA A 1 91 ? -11.110 -12.105 11.346 1.00 83.88 91 ALA A N 1
ATOM 655 C CA . ALA A 1 91 ? -10.154 -11.115 10.871 1.00 83.88 91 ALA A CA 1
ATOM 656 C C . ALA A 1 91 ? -10.465 -10.689 9.431 1.00 83.88 91 ALA A C 1
ATO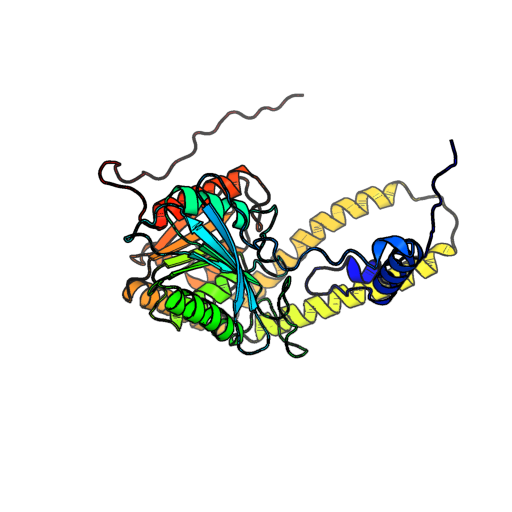M 658 O O . ALA A 1 91 ? -10.580 -11.513 8.519 1.00 83.88 91 ALA A O 1
ATOM 659 N N . GLU A 1 92 ? -10.566 -9.379 9.221 1.00 89.31 92 GLU A N 1
ATOM 660 C CA . GLU A 1 92 ? -10.749 -8.812 7.889 1.00 89.31 92 GLU A CA 1
ATOM 661 C C . GLU A 1 92 ? -9.433 -8.907 7.099 1.00 89.31 92 GLU A C 1
ATOM 663 O O . GLU A 1 92 ? -8.389 -8.459 7.588 1.00 89.31 92 GLU A O 1
ATOM 668 N N . PRO A 1 93 ? -9.443 -9.464 5.879 1.00 95.12 93 PRO A N 1
ATOM 669 C CA . PRO A 1 93 ? -8.252 -9.528 5.047 1.00 95.12 93 PRO A CA 1
ATOM 670 C C . PRO A 1 93 ? -7.846 -8.140 4.565 1.00 95.12 93 PRO A C 1
ATOM 672 O O . PRO A 1 93 ? -8.669 -7.232 4.458 1.00 95.12 93 PRO A O 1
ATOM 675 N N . VAL A 1 94 ? -6.578 -7.981 4.207 1.00 97.06 94 VAL A N 1
ATOM 676 C CA . VAL A 1 94 ? -6.010 -6.673 3.867 1.00 97.06 94 VAL A CA 1
ATOM 677 C C . VAL A 1 94 ? -5.601 -6.599 2.402 1.00 97.06 94 VAL A C 1
ATOM 679 O O . VAL A 1 94 ? -4.935 -7.497 1.900 1.00 97.06 94 VAL A O 1
ATOM 682 N N . ILE A 1 95 ? -5.927 -5.500 1.724 1.00 98.62 95 ILE A N 1
ATOM 683 C CA . ILE A 1 95 ? -5.363 -5.157 0.416 1.00 98.62 95 ILE A CA 1
ATOM 684 C C . ILE A 1 95 ? -4.286 -4.085 0.607 1.00 98.62 95 ILE A C 1
ATOM 686 O O . ILE A 1 95 ? -4.573 -2.991 1.098 1.00 98.62 95 ILE A O 1
ATOM 690 N N . PHE A 1 96 ? -3.056 -4.390 0.200 1.00 98.69 96 PHE A N 1
ATOM 691 C CA . PHE A 1 96 ? -1.949 -3.440 0.145 1.00 98.69 96 PHE A CA 1
ATOM 692 C C . PHE A 1 96 ? -1.913 -2.750 -1.219 1.00 98.69 96 PHE A C 1
ATOM 694 O O . PHE A 1 96 ? -1.791 -3.418 -2.249 1.00 98.69 96 PHE A O 1
ATOM 701 N N . LEU A 1 97 ? -1.993 -1.420 -1.206 1.00 97.56 97 LEU A N 1
ATOM 702 C CA . LEU A 1 97 ? -1.875 -0.572 -2.393 1.00 97.56 97 LEU A CA 1
ATOM 703 C C . LEU A 1 97 ? -0.440 -0.061 -2.577 1.00 97.56 97 LEU A C 1
ATOM 705 O O . LEU A 1 97 ? 0.330 0.035 -1.617 1.00 97.56 97 LEU A O 1
ATOM 709 N N . ASN A 1 98 ? -0.095 0.302 -3.814 1.00 92.69 98 ASN A N 1
ATOM 710 C CA . ASN A 1 98 ? 1.218 0.841 -4.161 1.00 92.69 98 ASN A CA 1
ATOM 711 C C . ASN A 1 98 ? 1.547 2.136 -3.395 1.00 92.69 98 ASN A C 1
ATOM 713 O O . ASN A 1 98 ? 0.692 2.994 -3.164 1.00 92.69 98 ASN A O 1
ATOM 717 N N . ALA A 1 99 ? 2.827 2.309 -3.060 1.00 85.81 99 ALA A N 1
ATOM 718 C CA . ALA A 1 99 ? 3.366 3.547 -2.503 1.00 85.81 99 ALA A CA 1
ATOM 719 C C . ALA A 1 99 ? 4.028 4.356 -3.626 1.00 85.81 99 ALA A C 1
ATOM 721 O O . ALA A 1 99 ? 5.202 4.168 -3.938 1.00 85.81 99 ALA A O 1
ATOM 722 N N . GLY A 1 100 ? 3.264 5.224 -4.287 1.00 80.75 100 GLY A N 1
ATOM 723 C CA . GLY A 1 100 ? 3.746 5.900 -5.491 1.00 80.75 100 GLY A CA 1
ATOM 724 C C . GLY A 1 100 ? 4.118 4.897 -6.586 1.00 80.75 100 GLY A C 1
ATOM 725 O O . GLY A 1 100 ? 3.309 4.040 -6.919 1.00 80.75 100 GLY A O 1
ATOM 726 N N . GLY A 1 101 ? 5.332 5.002 -7.133 1.00 78.94 101 GLY A N 1
ATOM 727 C CA . GLY A 1 101 ? 5.833 4.099 -8.180 1.00 78.94 101 GLY A CA 1
ATOM 728 C C . GLY A 1 101 ? 6.336 2.745 -7.666 1.00 78.94 101 GLY A C 1
ATOM 729 O O . GLY A 1 101 ? 6.881 1.962 -8.437 1.00 78.94 101 GLY A O 1
ATOM 730 N N . VAL A 1 102 ? 6.214 2.472 -6.363 1.00 85.62 102 VAL A N 1
ATOM 731 C CA . VAL A 1 102 ? 6.730 1.241 -5.757 1.00 85.62 102 VAL A CA 1
ATOM 732 C C . VAL A 1 102 ? 5.803 0.060 -6.084 1.00 85.62 102 VAL A C 1
ATOM 734 O O . VAL A 1 102 ? 4.613 0.131 -5.757 1.00 85.62 102 VAL A O 1
ATOM 737 N N . PRO A 1 103 ? 6.322 -1.037 -6.671 1.00 92.62 103 PRO A N 1
ATOM 738 C CA . PRO A 1 103 ? 5.524 -2.214 -7.006 1.00 92.62 103 PRO A CA 1
ATOM 739 C C . PRO A 1 103 ? 5.007 -2.953 -5.764 1.00 92.62 103 PRO A C 1
ATOM 741 O O . PRO A 1 103 ? 5.441 -2.706 -4.636 1.00 92.62 103 PRO A O 1
ATOM 744 N N . HIS A 1 104 ? 4.115 -3.920 -5.967 1.00 96.00 104 HIS A N 1
ATOM 745 C CA . HIS A 1 104 ? 3.390 -4.659 -4.930 1.00 96.00 104 HIS A CA 1
ATOM 746 C C . HIS A 1 104 ? 4.286 -5.469 -3.972 1.00 96.00 104 HIS A C 1
ATOM 748 O O . HIS A 1 104 ? 3.802 -5.971 -2.952 1.00 96.00 104 HIS A O 1
ATOM 754 N N . VAL A 1 105 ? 5.587 -5.613 -4.258 1.00 96.00 105 VAL A N 1
ATOM 755 C CA . VAL A 1 105 ? 6.575 -6.146 -3.298 1.00 96.00 105 VAL A CA 1
ATOM 756 C C . VAL A 1 105 ? 6.837 -5.184 -2.134 1.00 96.00 105 VAL A C 1
ATOM 758 O O . VAL A 1 105 ? 7.290 -5.610 -1.073 1.00 96.00 105 VAL A O 1
ATOM 761 N N . GLY A 1 106 ? 6.508 -3.903 -2.313 1.00 92.44 106 GLY A N 1
ATOM 762 C CA . GLY A 1 106 ? 6.692 -2.854 -1.324 1.00 92.44 106 GLY A CA 1
ATOM 763 C C . GLY A 1 106 ? 8.143 -2.397 -1.214 1.00 92.44 106 GLY A C 1
ATOM 764 O O . GLY A 1 106 ? 9.089 -3.104 -1.572 1.00 92.44 106 GLY A O 1
ATOM 765 N N . TRP A 1 107 ? 8.326 -1.190 -0.682 1.00 87.94 107 TRP A N 1
ATOM 766 C CA . TRP A 1 107 ? 9.654 -0.637 -0.449 1.00 87.94 107 TRP A CA 1
ATOM 767 C C . TRP A 1 107 ? 10.392 -1.509 0.565 1.00 87.94 107 TRP A C 1
ATOM 769 O O . TRP A 1 107 ? 9.806 -1.911 1.573 1.00 87.94 107 TRP A O 1
ATOM 779 N N . ALA A 1 108 ? 11.648 -1.855 0.270 1.00 90.06 108 ALA A N 1
ATOM 780 C CA . ALA A 1 108 ? 12.439 -2.785 1.077 1.00 90.06 108 ALA A CA 1
ATOM 781 C C . ALA A 1 108 ? 11.699 -4.106 1.401 1.00 90.06 108 ALA A C 1
ATOM 783 O O . ALA A 1 108 ? 11.834 -4.638 2.500 1.00 90.06 108 ALA A O 1
ATOM 784 N N . ARG A 1 109 ? 10.888 -4.615 0.455 1.00 94.94 109 ARG A N 1
ATOM 785 C CA . ARG A 1 109 ? 10.035 -5.815 0.599 1.00 94.94 109 ARG A CA 1
ATOM 786 C C . ARG A 1 109 ? 8.965 -5.722 1.699 1.00 94.94 109 ARG A C 1
ATOM 788 O O . ARG A 1 109 ? 8.412 -6.739 2.116 1.00 94.94 109 ARG A O 1
ATOM 795 N N . GLY A 1 110 ? 8.645 -4.517 2.166 1.00 95.25 110 GLY A N 1
ATOM 796 C CA . GLY A 1 110 ? 7.828 -4.324 3.362 1.00 95.25 110 GLY A CA 1
ATOM 797 C C . GLY A 1 110 ? 6.415 -4.901 3.279 1.00 95.25 110 GLY A C 1
ATOM 798 O O . GLY A 1 110 ? 5.921 -5.435 4.268 1.00 95.25 110 GLY A O 1
ATOM 799 N N . THR A 1 111 ? 5.764 -4.860 2.112 1.00 97.62 111 THR A N 1
ATOM 800 C CA . THR A 1 111 ? 4.418 -5.441 1.969 1.00 97.62 111 THR A CA 1
ATOM 801 C C . THR A 1 111 ? 4.475 -6.968 1.927 1.00 97.62 111 THR A C 1
ATOM 803 O O . THR A 1 111 ? 3.577 -7.604 2.468 1.00 97.62 111 THR A O 1
ATOM 806 N N . VAL A 1 112 ? 5.533 -7.576 1.368 1.00 98.19 112 VAL A N 1
ATOM 807 C CA . VAL A 1 112 ? 5.765 -9.034 1.439 1.00 98.19 112 VAL A CA 1
ATOM 808 C C . VAL A 1 112 ? 5.931 -9.475 2.893 1.00 98.19 112 VAL A C 1
ATOM 810 O O . VAL A 1 112 ? 5.277 -10.420 3.332 1.00 98.19 112 VAL A O 1
ATOM 813 N N . GLU A 1 113 ? 6.784 -8.780 3.650 1.00 97.81 113 GLU A N 1
ATOM 814 C CA . GLU A 1 113 ? 7.011 -9.058 5.074 1.00 97.81 113 GLU A CA 1
ATOM 815 C C . GLU A 1 113 ? 5.710 -8.922 5.877 1.00 97.81 113 GLU A C 1
ATOM 817 O O . GLU A 1 113 ? 5.364 -9.817 6.649 1.00 97.81 113 GLU A O 1
ATOM 822 N N . ALA A 1 114 ? 4.945 -7.852 5.638 1.00 97.88 114 ALA A N 1
ATOM 823 C CA . ALA A 1 114 ? 3.658 -7.629 6.287 1.00 97.88 114 ALA A CA 1
ATOM 824 C C . ALA A 1 114 ? 2.623 -8.704 5.933 1.00 97.88 114 ALA A C 1
ATOM 826 O O . ALA A 1 114 ? 1.965 -9.228 6.826 1.00 97.88 114 ALA A O 1
ATOM 827 N N . ALA A 1 115 ? 2.501 -9.074 4.657 1.00 98.12 115 ALA A N 1
ATOM 828 C CA . ALA A 1 115 ? 1.554 -10.085 4.193 1.00 98.12 115 ALA A CA 1
ATOM 829 C C . ALA A 1 115 ? 1.806 -11.457 4.830 1.00 98.12 115 ALA A C 1
ATOM 831 O O . ALA A 1 115 ? 0.865 -12.145 5.225 1.00 98.12 115 ALA A O 1
ATOM 832 N N . ARG A 1 116 ? 3.077 -11.847 4.958 1.00 97.88 116 ARG A N 1
ATOM 833 C CA . ARG A 1 116 ? 3.473 -13.120 5.576 1.00 97.88 116 ARG A CA 1
ATOM 834 C C . ARG A 1 116 ? 3.313 -13.095 7.095 1.00 97.88 116 ARG A C 1
ATOM 836 O O . ARG A 1 116 ? 2.891 -14.095 7.665 1.00 97.88 116 ARG A O 1
ATOM 843 N N . ALA A 1 117 ? 3.595 -11.962 7.742 1.00 96.81 117 ALA A N 1
ATOM 844 C CA . ALA A 1 117 ? 3.345 -11.785 9.174 1.00 96.81 117 ALA A CA 1
ATOM 845 C C . ALA A 1 117 ? 1.842 -11.819 9.500 1.00 96.81 117 ALA A C 1
ATOM 847 O O . ALA A 1 117 ? 1.434 -12.495 10.434 1.00 96.81 117 ALA A O 1
ATOM 848 N N . LEU A 1 118 ? 1.010 -11.162 8.689 1.00 96.12 118 LEU A N 1
ATOM 849 C CA . LEU A 1 118 ? -0.449 -11.233 8.794 1.00 96.12 118 LEU A CA 1
ATOM 850 C C . LEU A 1 118 ? -0.967 -12.665 8.593 1.00 96.12 118 LEU A C 1
ATOM 852 O O . LEU A 1 118 ? -1.837 -13.111 9.335 1.00 96.12 118 LEU A O 1
ATOM 856 N N . ALA A 1 119 ? -0.404 -13.412 7.641 1.00 96.50 119 ALA A N 1
ATOM 857 C CA . ALA A 1 119 ? -0.769 -14.809 7.424 1.00 96.50 119 ALA A CA 1
ATOM 858 C C . ALA A 1 119 ? -0.367 -15.727 8.593 1.00 96.50 119 ALA A C 1
ATOM 860 O O . ALA A 1 119 ? -1.105 -16.657 8.908 1.00 96.50 119 ALA A O 1
ATOM 861 N N . ALA A 1 120 ? 0.746 -15.448 9.280 1.00 94.94 120 ALA A N 1
ATOM 862 C CA . ALA A 1 120 ? 1.093 -16.145 10.522 1.00 94.94 120 ALA A CA 1
ATOM 863 C C . ALA A 1 120 ? 0.045 -15.924 11.628 1.00 94.94 120 ALA A C 1
ATOM 865 O O . ALA A 1 120 ? -0.211 -16.824 12.419 1.00 94.94 120 ALA A O 1
ATOM 866 N N . GLU A 1 121 ? -0.629 -14.773 11.611 1.00 93.69 121 GLU A N 1
ATOM 867 C CA . GLU A 1 121 ? -1.768 -14.451 12.475 1.00 93.69 121 GLU A CA 1
ATOM 868 C C . GLU A 1 121 ? -3.120 -14.862 11.858 1.00 93.69 121 GLU A C 1
ATOM 870 O O . GLU A 1 121 ? -4.176 -14.400 12.279 1.00 93.69 121 GLU A O 1
ATOM 875 N N . GLY A 1 122 ? -3.142 -15.716 10.833 1.00 94.12 122 GLY A N 1
ATOM 876 C CA . GLY A 1 122 ? -4.386 -16.222 10.247 1.00 94.12 122 GLY A CA 1
ATOM 877 C C . GLY A 1 122 ? -5.167 -15.218 9.390 1.00 94.12 122 GLY A C 1
ATOM 878 O O . GLY A 1 122 ? -6.355 -15.430 9.123 1.00 94.12 122 GLY A O 1
ATOM 879 N N . VAL A 1 123 ? -4.525 -14.141 8.931 1.00 95.00 123 VAL A N 1
ATOM 880 C CA . VAL A 1 123 ? -5.135 -13.084 8.110 1.00 95.00 123 VAL A CA 1
ATOM 881 C C . VAL A 1 123 ? -4.662 -13.188 6.666 1.00 95.00 123 VAL A C 1
ATOM 883 O O . VAL A 1 123 ? -3.467 -13.179 6.378 1.00 95.00 123 VAL A O 1
ATOM 886 N N . ALA A 1 124 ? -5.603 -13.241 5.726 1.00 96.75 124 ALA A N 1
ATOM 887 C CA . ALA A 1 124 ? -5.264 -13.193 4.308 1.00 96.75 124 ALA A CA 1
ATOM 888 C C . ALA A 1 124 ? -4.938 -11.765 3.860 1.00 96.75 124 ALA A C 1
ATOM 890 O O . ALA A 1 124 ? -5.494 -10.789 4.368 1.00 96.75 124 ALA A O 1
ATOM 891 N N . SER A 1 125 ? -4.069 -11.632 2.865 1.00 98.19 125 SER A N 1
ATOM 892 C CA . SER A 1 125 ? -3.767 -10.330 2.283 1.00 98.19 125 SER A CA 1
ATOM 893 C C . SER A 1 125 ? -3.490 -10.396 0.792 1.00 98.19 125 SER A C 1
ATOM 895 O O . SER A 1 125 ? -2.917 -11.358 0.289 1.00 98.19 125 SER A O 1
ATOM 897 N N . LEU A 1 126 ? -3.891 -9.351 0.080 1.00 98.69 126 LEU A N 1
ATOM 898 C CA . LEU A 1 126 ? -3.672 -9.183 -1.345 1.00 98.69 126 LEU A CA 1
ATOM 899 C C . LEU A 1 126 ? -2.756 -7.981 -1.568 1.00 98.69 126 LEU A C 1
ATOM 901 O O . LEU A 1 126 ? -3.048 -6.874 -1.124 1.00 98.69 126 LEU A O 1
ATOM 905 N N . ARG A 1 127 ? -1.649 -8.187 -2.274 1.00 98.50 127 ARG A N 1
ATOM 906 C CA . ARG A 1 127 ? -0.752 -7.111 -2.713 1.00 98.50 127 ARG A CA 1
ATOM 907 C C . ARG A 1 127 ? -1.001 -6.885 -4.195 1.00 98.50 127 ARG A C 1
ATOM 909 O O . ARG A 1 127 ? -0.910 -7.851 -4.946 1.00 98.50 127 ARG A O 1
ATOM 916 N N . VAL A 1 128 ? -1.329 -5.663 -4.606 1.00 98.19 128 VAL A N 1
ATOM 917 C CA . VAL A 1 128 ? -1.656 -5.358 -6.010 1.00 98.19 128 VAL A CA 1
ATOM 918 C C . VAL A 1 128 ? -0.759 -4.280 -6.585 1.00 98.19 128 VAL A C 1
ATOM 920 O O . VAL A 1 128 ? -0.317 -3.383 -5.871 1.00 98.19 128 VAL A O 1
ATOM 923 N N . ASP A 1 129 ? -0.550 -4.373 -7.890 1.00 96.69 129 ASP A N 1
ATOM 924 C CA . ASP A 1 129 ? -0.079 -3.289 -8.732 1.00 96.69 129 ASP A CA 1
ATOM 925 C C . ASP A 1 129 ? -1.282 -2.660 -9.441 1.00 96.69 129 ASP A C 1
ATOM 927 O O . ASP A 1 129 ? -1.975 -3.318 -10.214 1.00 96.69 129 ASP A O 1
ATOM 931 N N . LEU A 1 130 ? -1.586 -1.389 -9.190 1.00 94.06 130 LEU A N 1
ATOM 932 C CA . LEU A 1 130 ? -2.623 -0.700 -9.970 1.00 94.06 130 LEU A CA 1
ATOM 933 C C . LEU A 1 130 ? -2.165 -0.501 -11.432 1.00 94.06 130 LEU A C 1
ATOM 935 O O . LEU A 1 130 ? -0.968 -0.577 -11.706 1.00 94.06 130 LEU A O 1
ATOM 939 N N . PRO A 1 131 ? -3.076 -0.247 -12.392 1.00 92.38 131 PRO A N 1
ATOM 940 C CA . PRO A 1 131 ? -2.698 -0.096 -13.798 1.00 92.38 131 PRO A CA 1
ATOM 941 C C . PRO A 1 131 ? -1.595 0.945 -14.014 1.00 92.38 131 PRO A C 1
ATOM 943 O O . PRO A 1 131 ? -1.659 2.047 -13.460 1.00 92.38 131 PRO A O 1
ATOM 946 N N . GLY A 1 132 ? -0.609 0.598 -14.840 1.00 87.62 132 GLY A N 1
ATOM 947 C CA . GLY A 1 132 ? 0.595 1.396 -15.077 1.00 87.62 132 GLY A CA 1
ATOM 948 C C . GLY A 1 132 ? 1.673 1.295 -13.999 1.00 87.62 132 GLY A C 1
ATOM 949 O O . GLY A 1 132 ? 2.649 2.038 -14.071 1.00 87.62 132 GLY A O 1
ATOM 950 N N . LEU A 1 133 ? 1.511 0.423 -13.001 1.00 88.25 133 LEU A N 1
ATOM 951 C CA . LEU A 1 133 ? 2.504 0.176 -11.957 1.00 88.25 133 LEU A CA 1
ATOM 952 C C . LEU A 1 133 ? 2.979 -1.275 -11.988 1.00 88.25 133 LEU A C 1
ATOM 954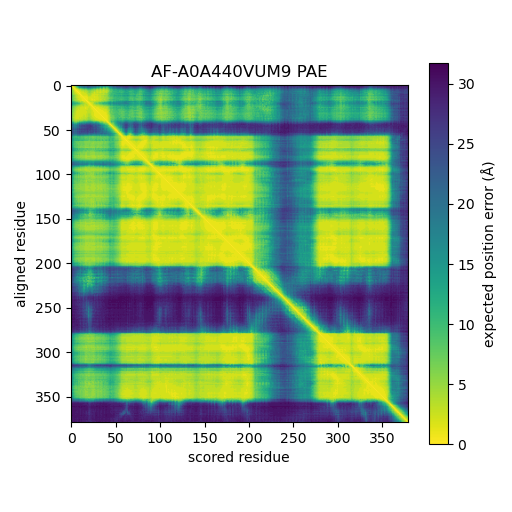 O O . LEU A 1 133 ? 2.227 -2.179 -12.342 1.00 88.25 133 LEU A O 1
ATOM 958 N N . GLY A 1 134 ? 4.227 -1.482 -11.564 1.00 89.62 134 GLY A N 1
ATOM 959 C CA . GLY A 1 134 ? 4.825 -2.803 -11.388 1.00 89.62 134 GLY A CA 1
ATOM 960 C C . GLY A 1 134 ? 4.627 -3.718 -12.593 1.00 89.62 134 GLY A C 1
ATOM 961 O O . GLY A 1 134 ? 5.131 -3.423 -13.672 1.00 89.62 134 GLY A O 1
ATOM 962 N N . LEU A 1 135 ? 3.931 -4.837 -12.383 1.00 93.31 135 LEU A N 1
ATOM 963 C CA . LEU A 1 135 ? 3.682 -5.842 -13.424 1.00 93.31 135 LEU A CA 1
ATOM 964 C C . LEU A 1 135 ? 2.320 -5.701 -14.113 1.00 93.31 135 LEU A C 1
ATOM 966 O O . LEU A 1 135 ? 1.986 -6.537 -14.949 1.00 93.31 135 LEU A O 1
ATOM 970 N N . SER A 1 136 ? 1.511 -4.714 -13.736 1.00 94.81 136 SER A N 1
ATOM 971 C CA . SER A 1 136 ? 0.182 -4.517 -14.316 1.00 94.81 136 SER A CA 1
ATOM 972 C C . SER A 1 136 ? 0.248 -3.883 -15.693 1.00 94.81 136 SER A C 1
ATOM 974 O O . SER A 1 136 ? 1.184 -3.148 -16.013 1.00 94.81 136 SER A O 1
ATOM 976 N N . ASP A 1 137 ? -0.799 -4.119 -16.480 1.00 93.69 137 ASP A N 1
ATOM 977 C CA . ASP A 1 137 ? -0.920 -3.540 -17.813 1.00 93.69 137 ASP A CA 1
ATOM 978 C C . ASP A 1 137 ? -0.816 -2.008 -17.761 1.00 93.69 137 ASP A C 1
ATOM 980 O O . ASP A 1 137 ? -1.254 -1.374 -16.783 1.00 93.69 137 ASP A O 1
ATOM 984 N N . PRO A 1 138 ? -0.274 -1.386 -18.823 1.00 86.81 138 PRO A N 1
ATOM 985 C CA . PRO A 1 138 ? -0.213 0.059 -18.920 1.00 86.81 138 PRO A CA 1
ATOM 986 C C . PRO A 1 138 ? -1.614 0.677 -18.884 1.00 86.81 138 PRO A C 1
ATOM 988 O O . PRO A 1 138 ? -2.631 0.070 -19.220 1.00 86.81 138 PRO A O 1
ATOM 991 N N . THR A 1 139 ? -1.654 1.935 -18.469 1.00 82.25 139 THR A N 1
ATOM 992 C CA . THR A 1 139 ? -2.845 2.784 -18.515 1.00 82.25 139 THR A CA 1
ATOM 993 C C . THR A 1 139 ? -2.783 3.704 -19.734 1.00 82.25 139 THR A C 1
ATOM 995 O O . THR A 1 139 ? -1.713 3.921 -20.294 1.00 82.25 139 THR A O 1
ATOM 998 N N . GLU A 1 140 ? -3.925 4.293 -20.101 1.00 77.12 140 GLU A N 1
ATOM 999 C CA . GLU A 1 140 ? -4.002 5.424 -21.031 1.00 77.12 140 GLU A CA 1
ATOM 1000 C C . GLU A 1 140 ? -2.965 6.508 -20.694 1.00 77.12 140 GLU A C 1
ATOM 1002 O O . GLU A 1 140 ? -2.694 6.791 -19.515 1.00 77.12 140 GLU A O 1
ATOM 1007 N N . GLU A 1 141 ? -2.415 7.134 -21.736 1.00 66.88 141 GLU A N 1
ATOM 1008 C CA . GLU A 1 141 ? -1.453 8.224 -21.605 1.00 66.88 141 GLU A CA 1
ATOM 1009 C C . GLU A 1 141 ? -2.013 9.381 -20.760 1.00 66.88 141 GLU A C 1
ATOM 1011 O O . GLU A 1 141 ? -3.193 9.728 -20.805 1.00 66.88 141 GLU A O 1
ATOM 1016 N N . GLY A 1 142 ? -1.145 9.994 -19.951 1.00 60.66 142 GLY A N 1
ATOM 1017 C CA . GLY A 1 142 ? -1.501 11.146 -19.117 1.00 60.66 142 GLY A CA 1
ATOM 1018 C C . GLY A 1 142 ? -2.202 10.812 -17.796 1.00 60.66 142 GLY A C 1
ATOM 1019 O O . GLY A 1 142 ? -2.446 11.719 -16.994 1.00 60.66 142 GLY A O 1
ATOM 1020 N N . ARG A 1 143 ? -2.487 9.537 -17.500 1.00 68.75 143 ARG A N 1
ATOM 1021 C CA . ARG A 1 143 ? -3.001 9.147 -16.182 1.00 68.75 143 ARG A CA 1
ATOM 1022 C C . ARG A 1 143 ? -1.934 9.322 -15.096 1.00 68.75 143 ARG A C 1
ATOM 1024 O O . ARG A 1 143 ? -0.845 8.761 -15.166 1.00 68.75 143 ARG A O 1
ATOM 1031 N N . LEU A 1 144 ? -2.271 10.070 -14.045 1.00 65.25 144 LEU A N 1
ATOM 1032 C CA . LEU A 1 144 ? -1.401 10.248 -12.883 1.00 65.25 144 LEU A CA 1
ATOM 1033 C C . LEU A 1 144 ? -1.604 9.086 -11.903 1.00 65.25 144 LEU A C 1
ATOM 1035 O O . LEU A 1 144 ? -2.667 8.961 -11.299 1.00 65.25 144 LEU A O 1
ATOM 1039 N N . PHE A 1 145 ? -0.578 8.258 -11.705 1.00 66.81 145 PHE A N 1
ATOM 1040 C CA . PHE A 1 145 ? -0.643 7.130 -10.766 1.00 66.81 145 PHE A CA 1
ATOM 1041 C C . PHE A 1 145 ? -0.717 7.573 -9.292 1.00 66.81 145 PHE A C 1
ATOM 1043 O O . PHE A 1 145 ? -1.204 6.827 -8.445 1.00 66.81 145 PHE A O 1
ATOM 1050 N N . LEU A 1 146 ? -0.270 8.795 -8.975 1.00 68.25 146 LEU A N 1
ATOM 1051 C CA . LEU A 1 146 ? -0.243 9.316 -7.606 1.00 68.25 146 LEU A CA 1
ATOM 1052 C C . LEU A 1 146 ? -1.636 9.718 -7.100 1.00 68.25 146 LEU A C 1
ATOM 1054 O O . LEU A 1 146 ? -2.133 9.165 -6.122 1.00 68.25 146 LEU A O 1
ATOM 1058 N N . TYR A 1 147 ? -2.282 10.670 -7.776 1.00 72.44 147 TYR A N 1
ATOM 1059 C CA . TYR A 1 147 ? -3.507 11.304 -7.291 1.00 72.44 147 TYR A CA 1
ATOM 1060 C C . TYR A 1 147 ? -4.523 11.481 -8.423 1.00 72.44 147 TYR A C 1
ATOM 1062 O O . TYR A 1 147 ? -4.677 12.554 -9.002 1.00 72.44 147 TYR A O 1
ATOM 1070 N N . ASP A 1 148 ? -5.238 10.405 -8.741 1.00 74.56 148 ASP A N 1
ATOM 1071 C CA . ASP A 1 148 ? -6.326 10.421 -9.721 1.00 74.56 148 ASP A CA 1
ATOM 1072 C C . ASP A 1 148 ? -7.589 9.822 -9.093 1.00 74.56 148 ASP A C 1
ATOM 1074 O O . ASP A 1 148 ? -7.562 8.740 -8.505 1.00 74.56 148 ASP A O 1
ATOM 1078 N N . ARG A 1 149 ? -8.728 10.509 -9.239 1.00 75.00 149 ARG A N 1
ATOM 1079 C CA . ARG A 1 149 ? -10.032 10.042 -8.740 1.00 75.00 149 ARG A CA 1
ATOM 1080 C C . ARG A 1 149 ? -10.436 8.691 -9.333 1.00 75.00 149 ARG A C 1
ATOM 1082 O O . ARG A 1 149 ? -11.206 7.975 -8.698 1.00 75.00 149 ARG A O 1
ATOM 1089 N N . ARG A 1 150 ? -9.931 8.343 -10.519 1.00 81.19 150 ARG A N 1
ATOM 1090 C CA . ARG A 1 150 ? -10.190 7.075 -11.209 1.00 81.19 150 ARG A CA 1
ATOM 1091 C C . ARG A 1 150 ? -9.555 5.877 -10.506 1.00 81.19 150 ARG A C 1
ATOM 1093 O O . ARG A 1 150 ? -10.101 4.786 -10.597 1.00 81.19 150 ARG A O 1
ATOM 1100 N N . THR A 1 151 ? -8.472 6.072 -9.743 1.00 83.62 151 THR A N 1
ATOM 1101 C CA . THR A 1 151 ? -7.795 4.982 -9.000 1.00 83.62 151 THR A CA 1
ATOM 1102 C C . THR A 1 151 ? -8.728 4.238 -8.047 1.00 83.62 151 THR A C 1
ATOM 1104 O O . THR A 1 151 ? -8.589 3.032 -7.881 1.00 83.62 151 THR A O 1
ATOM 1107 N N . ARG A 1 152 ? -9.756 4.903 -7.499 1.00 88.31 152 ARG A N 1
ATOM 1108 C CA . ARG A 1 152 ? -10.768 4.235 -6.664 1.00 88.31 152 ARG A CA 1
ATOM 1109 C C . ARG A 1 152 ? -11.485 3.094 -7.399 1.00 88.31 152 ARG A C 1
ATOM 1111 O O . ARG A 1 152 ? -11.847 2.117 -6.762 1.00 88.31 152 ARG A O 1
ATOM 1118 N N . HIS A 1 153 ? -11.688 3.213 -8.716 1.00 92.31 153 HIS A N 1
ATOM 1119 C CA . HIS A 1 153 ? -12.341 2.175 -9.515 1.00 92.31 153 HIS A CA 1
ATOM 1120 C C . HIS A 1 153 ? -11.429 0.955 -9.673 1.00 92.31 153 HIS A C 1
ATOM 1122 O O . HIS A 1 153 ? -11.911 -0.170 -9.595 1.00 92.31 153 HIS A O 1
ATOM 1128 N N . ASP A 1 154 ? -10.116 1.162 -9.788 1.00 94.38 154 ASP A N 1
ATOM 1129 C CA . ASP A 1 154 ? -9.141 0.068 -9.798 1.00 94.38 154 ASP A CA 1
ATOM 1130 C C . ASP A 1 154 ? -9.062 -0.643 -8.453 1.00 94.38 154 ASP A C 1
ATOM 1132 O O . ASP A 1 154 ? -9.087 -1.871 -8.402 1.00 94.38 154 ASP A O 1
ATOM 1136 N N . VAL A 1 155 ? -9.066 0.117 -7.354 1.00 97.12 155 VAL A N 1
ATOM 1137 C CA . VAL A 1 155 ? -9.146 -0.469 -6.011 1.00 97.12 155 VAL A CA 1
ATOM 1138 C C . VAL A 1 155 ? -10.445 -1.269 -5.859 1.00 97.12 155 VAL A C 1
ATOM 1140 O O . VAL A 1 155 ? -10.405 -2.400 -5.384 1.00 97.12 155 VAL A O 1
ATOM 1143 N N . SER A 1 156 ? -11.587 -0.763 -6.342 1.00 97.19 156 SER A N 1
ATOM 1144 C CA . SER A 1 156 ? -12.847 -1.523 -6.352 1.00 97.19 156 SER A CA 1
ATOM 1145 C C . SER A 1 156 ? -12.770 -2.820 -7.166 1.00 97.19 156 SER A C 1
ATOM 1147 O O . SER A 1 156 ? -13.416 -3.794 -6.783 1.00 97.19 156 SER A O 1
ATOM 1149 N N . ARG A 1 157 ? -11.966 -2.896 -8.240 1.00 97.62 157 ARG A N 1
ATOM 1150 C CA . ARG A 1 157 ? -11.730 -4.166 -8.957 1.00 97.62 157 ARG A CA 1
ATOM 1151 C C . ARG A 1 157 ? -11.006 -5.184 -8.076 1.00 97.62 157 ARG A C 1
ATOM 1153 O O . ARG A 1 157 ? -11.415 -6.345 -8.051 1.00 97.62 157 ARG A O 1
ATOM 1160 N N . ALA A 1 158 ? -10.006 -4.754 -7.306 1.00 98.25 158 ALA A N 1
ATOM 1161 C CA . ALA A 1 158 ? -9.335 -5.615 -6.331 1.00 98.25 158 ALA A CA 1
ATOM 1162 C C . ALA A 1 158 ? -10.283 -6.064 -5.201 1.00 98.25 158 ALA A C 1
ATOM 1164 O O . ALA A 1 158 ? -10.282 -7.237 -4.832 1.00 98.25 158 ALA A O 1
ATOM 1165 N N . ILE A 1 159 ? -11.158 -5.174 -4.714 1.00 98.56 159 ILE A N 1
ATOM 1166 C CA . ILE A 1 159 ? -12.189 -5.515 -3.716 1.00 98.56 159 ILE A CA 1
ATOM 1167 C C . ILE A 1 159 ? -13.182 -6.543 -4.285 1.00 98.56 159 ILE A C 1
ATOM 1169 O O . ILE A 1 159 ? -13.439 -7.557 -3.643 1.00 98.56 159 ILE A O 1
ATOM 1173 N N . ASN A 1 160 ? -13.690 -6.340 -5.507 1.00 98.31 160 ASN A N 1
ATOM 1174 C CA . ASN A 1 160 ? -14.578 -7.297 -6.186 1.00 98.31 160 ASN A CA 1
ATOM 1175 C C . ASN A 1 160 ? -13.916 -8.668 -6.368 1.00 98.31 160 ASN A C 1
ATOM 1177 O O . ASN A 1 160 ? -14.569 -9.709 -6.309 1.00 98.31 160 ASN A O 1
ATOM 1181 N N . TRP A 1 161 ? -12.613 -8.682 -6.646 1.00 98.31 161 TRP A N 1
ATOM 1182 C CA . TRP A 1 161 ? -11.859 -9.922 -6.756 1.00 98.31 161 TRP A CA 1
ATOM 1183 C C . TRP A 1 161 ? -11.741 -10.632 -5.403 1.00 98.31 161 TRP A C 1
ATOM 1185 O O . TRP A 1 161 ? -12.022 -11.825 -5.330 1.00 98.31 161 TRP A O 1
ATOM 1195 N N . MET A 1 162 ? -11.428 -9.900 -4.328 1.00 97.88 162 MET A N 1
ATOM 1196 C CA . MET A 1 162 ? -11.388 -10.446 -2.966 1.00 97.88 162 MET A CA 1
ATOM 1197 C C . MET A 1 162 ? -12.749 -10.997 -2.523 1.00 97.88 162 MET A C 1
ATOM 1199 O O . MET A 1 162 ? -12.813 -12.097 -1.978 1.00 97.88 162 MET A O 1
ATOM 1203 N N . GLU A 1 163 ? -13.842 -10.298 -2.826 1.00 97.31 163 GLU A N 1
ATOM 1204 C CA 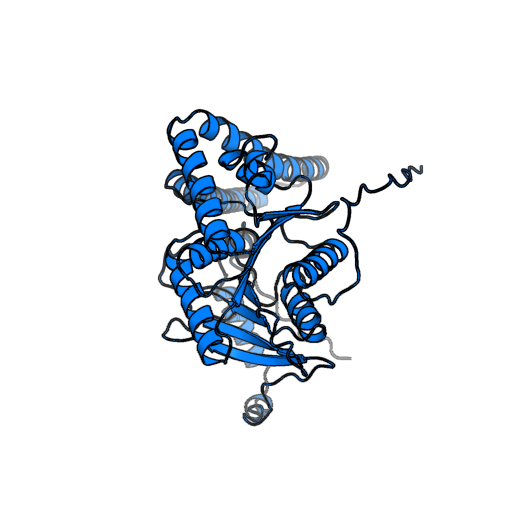. GLU A 1 163 ? -15.201 -10.775 -2.546 1.00 97.31 163 GLU A CA 1
ATOM 1205 C C . GLU A 1 163 ? -15.481 -12.118 -3.226 1.00 97.31 163 GLU A C 1
ATOM 1207 O O . GLU A 1 163 ? -15.861 -13.080 -2.555 1.00 97.31 163 GLU A O 1
ATOM 1212 N N . ARG A 1 164 ? -15.188 -12.229 -4.529 1.00 96.88 164 ARG A N 1
ATOM 1213 C CA . ARG A 1 164 ? -15.299 -13.496 -5.275 1.00 96.88 164 ARG A CA 1
ATOM 1214 C C . ARG A 1 164 ? -14.372 -14.588 -4.739 1.00 96.88 164 ARG A C 1
ATOM 1216 O O . ARG A 1 164 ? -14.696 -15.764 -4.848 1.00 96.88 164 ARG A O 1
ATOM 1223 N N . ALA A 1 165 ? -13.252 -14.210 -4.128 1.00 94.00 165 ALA A N 1
ATOM 1224 C CA . ALA A 1 165 ? -12.326 -15.121 -3.461 1.00 94.00 165 ALA A CA 1
ATOM 1225 C C . ALA A 1 165 ? -12.769 -15.534 -2.037 1.00 94.00 165 ALA A C 1
ATOM 1227 O O . ALA A 1 165 ? -11.998 -16.201 -1.339 1.00 94.00 165 ALA A O 1
ATOM 1228 N N . GLY A 1 166 ? -13.984 -15.165 -1.603 1.00 94.00 166 GLY A N 1
ATOM 1229 C CA . GLY A 1 166 ? -14.568 -15.556 -0.313 1.00 94.00 166 GLY A CA 1
ATOM 1230 C C . GLY A 1 166 ? -14.308 -14.568 0.830 1.00 94.00 166 GLY A C 1
ATOM 1231 O O . GLY A 1 166 ? -14.318 -14.955 2.008 1.00 94.00 166 GLY A O 1
ATOM 1232 N N . TYR A 1 167 ? -14.040 -13.303 0.500 1.00 94.00 167 TYR A N 1
ATOM 1233 C CA . TYR A 1 167 ? -13.766 -12.233 1.458 1.00 94.00 167 TYR A CA 1
ATOM 1234 C C . TYR A 1 167 ? -14.782 -11.081 1.316 1.00 94.00 167 TYR A C 1
ATOM 1236 O O . TYR A 1 167 ? -14.534 -10.133 0.574 1.00 94.00 167 TYR A O 1
ATOM 1244 N N . PRO A 1 168 ? -15.932 -11.134 2.017 1.00 91.81 168 PRO A N 1
ATOM 1245 C CA . PRO A 1 168 ? -17.025 -10.166 1.842 1.00 91.81 168 PRO A CA 1
ATOM 1246 C C . PRO A 1 168 ? -16.717 -8.766 2.404 1.00 91.81 168 PRO A C 1
ATOM 1248 O O . PRO A 1 168 ? -17.429 -7.805 2.117 1.00 91.81 168 PRO A O 1
ATOM 1251 N N . GLY A 1 169 ? -15.675 -8.654 3.229 1.00 93.81 169 GLY A N 1
ATOM 1252 C CA . GLY A 1 169 ? -15.142 -7.410 3.764 1.00 93.81 169 GLY A CA 1
ATOM 1253 C C . GLY A 1 169 ? -13.625 -7.381 3.618 1.00 93.81 169 GLY A C 1
ATOM 1254 O O . GLY A 1 169 ? -12.988 -8.430 3.491 1.00 93.81 169 GLY A O 1
ATOM 1255 N N . VAL A 1 170 ? -13.057 -6.174 3.572 1.00 97.25 170 VAL A N 1
ATOM 1256 C CA . VAL A 1 170 ? -11.605 -5.971 3.480 1.00 97.25 170 VAL A CA 1
ATOM 1257 C C . VAL A 1 170 ? -11.141 -4.761 4.295 1.00 97.25 170 VAL A C 1
ATOM 1259 O O . VAL A 1 170 ? -11.888 -3.806 4.533 1.00 97.25 170 VAL A O 1
ATOM 1262 N N . GLY A 1 171 ? -9.869 -4.768 4.676 1.00 97.50 171 GLY A N 1
ATOM 1263 C CA . GLY A 1 171 ? -9.094 -3.589 5.036 1.00 97.50 171 GLY A CA 1
ATOM 1264 C C . GLY A 1 171 ? -8.273 -3.080 3.852 1.00 97.50 171 GLY A C 1
ATOM 1265 O O . GLY A 1 171 ? -7.794 -3.873 3.045 1.00 97.50 171 GLY A O 1
ATOM 1266 N N . LEU A 1 172 ? -8.080 -1.766 3.748 1.00 98.44 172 LEU A N 1
ATOM 1267 C CA . LEU A 1 172 ? -7.161 -1.160 2.779 1.00 98.44 172 LEU A CA 1
ATOM 1268 C C . LEU A 1 172 ? -5.958 -0.560 3.504 1.00 98.44 172 LEU A C 1
ATOM 1270 O O . LEU A 1 172 ? -6.139 0.192 4.459 1.00 98.44 172 LEU A O 1
ATOM 1274 N N . VAL A 1 173 ? -4.748 -0.849 3.031 1.00 98.38 173 VAL A N 1
ATOM 1275 C CA . VAL A 1 173 ? -3.501 -0.271 3.550 1.00 98.38 173 VAL A CA 1
ATOM 1276 C C . VAL A 1 173 ? -2.784 0.444 2.418 1.00 98.38 173 VAL A C 1
ATOM 1278 O O . VAL A 1 173 ? -2.529 -0.142 1.365 1.00 98.38 173 VAL A O 1
ATOM 1281 N N . GLY A 1 174 ? -2.433 1.707 2.641 1.00 95.88 174 GLY A N 1
ATOM 1282 C CA . GLY A 1 174 ? -1.701 2.491 1.658 1.00 95.88 174 GLY A CA 1
ATOM 1283 C C . GLY A 1 174 ? -0.738 3.483 2.292 1.00 95.88 174 GLY A C 1
ATOM 1284 O O . GLY A 1 174 ? -1.019 4.049 3.349 1.00 95.88 174 GLY A O 1
ATOM 1285 N N . THR A 1 175 ? 0.379 3.715 1.602 1.00 92.06 175 THR A N 1
ATOM 1286 C CA . THR A 1 175 ? 1.400 4.701 1.976 1.00 92.06 175 THR A CA 1
ATOM 1287 C C . THR A 1 175 ? 1.413 5.848 0.975 1.00 92.06 175 THR A C 1
ATOM 1289 O O . THR A 1 175 ? 1.361 5.604 -0.232 1.00 92.06 175 THR A O 1
ATOM 1292 N N . CYS A 1 176 ? 1.509 7.095 1.444 1.00 88.75 176 CYS A N 1
ATOM 1293 C CA . CYS A 1 176 ? 1.580 8.286 0.594 1.00 88.75 176 CYS A CA 1
ATOM 1294 C C . CYS A 1 176 ? 0.396 8.373 -0.394 1.00 88.75 176 CYS A C 1
ATOM 1296 O O . CYS A 1 176 ? -0.756 8.508 0.023 1.00 88.75 176 CYS A O 1
ATOM 1298 N N . ALA A 1 177 ? 0.650 8.256 -1.700 1.00 85.75 177 ALA A N 1
ATOM 1299 C CA . ALA A 1 177 ? -0.374 8.170 -2.741 1.00 85.75 177 ALA A CA 1
ATOM 1300 C C . ALA A 1 177 ? -1.322 6.972 -2.549 1.00 85.75 177 ALA A C 1
ATOM 1302 O O . ALA A 1 177 ? -2.529 7.103 -2.743 1.00 85.75 177 ALA A O 1
ATOM 1303 N N . GLY A 1 178 ? -0.818 5.832 -2.073 1.00 91.75 178 GLY A N 1
ATOM 1304 C CA . GLY A 1 178 ? -1.652 4.679 -1.735 1.00 91.75 178 GLY A CA 1
ATOM 1305 C C . GLY A 1 178 ? -2.643 4.987 -0.611 1.00 91.75 178 GLY A C 1
ATOM 1306 O O . GLY A 1 178 ? -3.768 4.494 -0.631 1.00 91.75 178 GLY A O 1
ATOM 1307 N N . ALA A 1 179 ? -2.278 5.849 0.348 1.00 94.12 179 ALA A N 1
ATOM 1308 C CA . ALA A 1 179 ? -3.184 6.268 1.420 1.00 94.12 179 ALA A CA 1
ATOM 1309 C C . ALA A 1 179 ? -4.351 7.107 0.873 1.00 94.12 179 ALA A C 1
ATOM 1311 O O . ALA A 1 179 ? -5.499 6.915 1.277 1.00 94.12 179 ALA A O 1
ATOM 1312 N N . PHE A 1 180 ? -4.076 7.990 -0.092 1.00 92.00 180 PHE A N 1
ATOM 1313 C CA . PHE A 1 180 ? -5.105 8.739 -0.819 1.00 92.00 180 PHE A CA 1
ATOM 1314 C C . PHE A 1 180 ? -6.057 7.794 -1.565 1.00 92.00 180 PHE A C 1
ATOM 1316 O O . PHE A 1 180 ? -7.279 7.891 -1.417 1.00 92.00 180 PHE A O 1
ATOM 1323 N N . GLN A 1 181 ? -5.506 6.848 -2.331 1.00 93.19 181 GLN A N 1
ATOM 1324 C CA . GLN A 1 181 ? -6.285 5.861 -3.085 1.00 93.19 181 GLN A CA 1
ATOM 1325 C C . GLN A 1 181 ? -7.174 5.026 -2.149 1.00 93.19 181 GLN A C 1
ATOM 1327 O O . GLN A 1 181 ? -8.378 4.899 -2.388 1.00 93.19 181 GLN A O 1
ATOM 1332 N N . ALA A 1 182 ? -6.605 4.538 -1.041 1.00 96.62 182 ALA A N 1
ATOM 1333 C CA . ALA A 1 182 ? -7.313 3.769 -0.025 1.00 96.62 182 ALA A CA 1
ATOM 1334 C C . ALA A 1 182 ? -8.443 4.580 0.624 1.00 96.62 182 ALA A C 1
ATOM 1336 O O . ALA A 1 182 ? -9.573 4.099 0.711 1.00 96.62 182 ALA A O 1
ATOM 1337 N N . PHE A 1 183 ? -8.180 5.830 1.018 1.00 96.44 183 PHE A N 1
ATOM 1338 C CA . PHE A 1 183 ? -9.183 6.710 1.620 1.00 96.44 183 PHE A CA 1
ATOM 1339 C C . PHE A 1 183 ? -10.361 6.967 0.674 1.00 96.44 183 PHE A C 1
ATOM 1341 O O . PHE A 1 183 ? -11.527 6.867 1.065 1.00 96.44 183 PHE A O 1
ATOM 1348 N N . HIS A 1 184 ? -10.083 7.255 -0.597 1.00 94.81 184 HIS A N 1
ATOM 1349 C CA . HIS A 1 184 ? -11.130 7.504 -1.585 1.00 94.81 184 HIS A CA 1
ATOM 1350 C C . HIS A 1 184 ? -11.922 6.247 -1.964 1.00 94.81 184 HIS A C 1
ATOM 1352 O O . HIS A 1 184 ? -13.133 6.353 -2.182 1.00 94.81 184 HIS A O 1
ATOM 1358 N N . ALA A 1 185 ? -11.282 5.077 -2.008 1.00 96.50 185 ALA A N 1
ATOM 1359 C CA . ALA A 1 185 ? -11.964 3.803 -2.210 1.00 96.50 185 ALA A CA 1
ATOM 1360 C C . ALA A 1 185 ? -12.846 3.436 -1.005 1.00 96.50 185 ALA A C 1
ATOM 1362 O O . ALA A 1 185 ? -14.029 3.157 -1.184 1.00 96.50 185 ALA A O 1
ATOM 1363 N N . ALA A 1 186 ? -12.331 3.552 0.223 1.00 97.31 186 ALA A N 1
ATOM 1364 C CA . ALA A 1 186 ? -13.077 3.271 1.455 1.00 97.31 186 ALA A CA 1
ATOM 1365 C C . ALA A 1 186 ? -14.345 4.131 1.585 1.00 97.31 186 ALA A C 1
ATOM 1367 O O . ALA A 1 186 ? -15.414 3.678 2.008 1.00 97.31 186 ALA A O 1
ATOM 1368 N N . ARG A 1 187 ? -14.260 5.391 1.154 1.00 95.00 187 ARG A N 1
ATOM 1369 C CA . ARG A 1 187 ? -15.412 6.295 1.107 1.00 95.00 187 ARG A CA 1
ATOM 1370 C C . ARG A 1 187 ? -16.477 5.879 0.098 1.00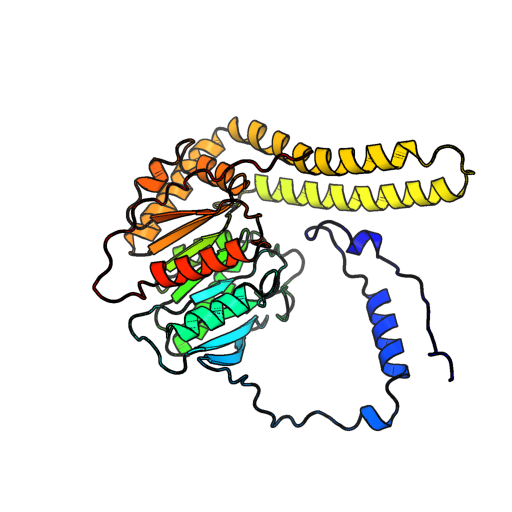 95.00 187 ARG A C 1
ATOM 1372 O O . ARG A 1 187 ? -17.647 6.155 0.341 1.00 95.00 187 ARG A O 1
ATOM 1379 N N . ALA A 1 188 ? -16.090 5.250 -1.007 1.00 94.81 188 ALA A N 1
ATOM 1380 C CA . ALA A 1 188 ? -17.006 4.850 -2.072 1.00 94.81 188 ALA A CA 1
ATOM 1381 C C . ALA A 1 188 ? -17.557 3.425 -1.896 1.00 94.81 188 ALA A C 1
ATOM 1383 O O . ALA A 1 188 ? -18.651 3.143 -2.374 1.00 94.81 188 ALA A O 1
ATOM 1384 N N . ASP A 1 189 ? -16.829 2.545 -1.209 1.00 97.44 189 ASP A N 1
ATOM 1385 C CA . ASP A 1 189 ? -17.142 1.120 -1.118 1.00 97.44 189 ASP A CA 1
ATOM 1386 C C . ASP A 1 189 ? -17.498 0.707 0.317 1.00 97.44 189 ASP A C 1
ATOM 1388 O O . ASP A 1 189 ? -16.733 0.932 1.259 1.00 97.44 189 ASP A O 1
ATOM 1392 N N . ARG A 1 190 ? -18.683 0.111 0.502 1.00 96.56 190 ARG A N 1
ATOM 1393 C CA . ARG A 1 190 ? -19.193 -0.290 1.826 1.00 96.56 190 ARG A CA 1
ATOM 1394 C C . ARG A 1 190 ? -18.541 -1.555 2.381 1.00 96.56 190 ARG A C 1
ATOM 1396 O O . ARG A 1 190 ? -18.668 -1.792 3.579 1.00 96.56 190 ARG A O 1
ATOM 1403 N N . ARG A 1 191 ? -17.843 -2.333 1.549 1.00 97.12 191 ARG A N 1
ATOM 1404 C CA . ARG A 1 191 ? -17.143 -3.561 1.967 1.00 97.12 191 ARG A CA 1
ATOM 1405 C C . ARG A 1 191 ? -15.826 -3.263 2.683 1.00 97.12 191 ARG A C 1
ATOM 1407 O O . ARG A 1 191 ? -15.282 -4.131 3.359 1.00 97.12 191 ARG A O 1
ATOM 1414 N N . VAL A 1 192 ? -15.318 -2.034 2.575 1.00 97.69 192 VAL A N 1
ATOM 1415 C CA . VAL A 1 192 ? -14.130 -1.612 3.320 1.00 97.69 192 VAL A CA 1
ATOM 1416 C C . VAL A 1 192 ? -14.505 -1.369 4.779 1.00 97.69 192 VAL A C 1
ATOM 1418 O O . VAL A 1 192 ? -15.297 -0.477 5.080 1.00 97.69 192 VAL A O 1
ATOM 1421 N N . ARG A 1 193 ? -13.919 -2.161 5.678 1.00 95.81 193 ARG A N 1
ATOM 1422 C CA . ARG A 1 193 ? -14.155 -2.123 7.133 1.00 95.81 193 ARG A CA 1
ATOM 1423 C C . ARG A 1 193 ? -12.979 -1.573 7.925 1.00 95.81 193 ARG A C 1
ATOM 1425 O O . ARG A 1 193 ? -13.150 -1.125 9.058 1.00 95.81 193 ARG A O 1
ATOM 1432 N N . MET A 1 194 ? -11.793 -1.567 7.324 1.00 96.12 194 MET A N 1
ATOM 1433 C CA . MET A 1 194 ? -10.594 -0.977 7.913 1.00 96.12 194 MET A CA 1
ATOM 1434 C C . MET A 1 194 ? -9.849 -0.144 6.882 1.00 96.12 194 MET A C 1
ATOM 1436 O O . MET A 1 194 ? -9.821 -0.472 5.696 1.00 96.12 194 MET A O 1
ATOM 1440 N N . LEU A 1 195 ? -9.220 0.924 7.349 1.00 97.81 195 LEU A N 1
ATOM 1441 C CA . LEU A 1 195 ? -8.373 1.774 6.532 1.00 97.81 195 LEU A CA 1
ATOM 1442 C C . LEU A 1 195 ? -7.100 2.094 7.307 1.00 97.81 195 LEU A C 1
ATOM 1444 O O . LEU A 1 195 ? -7.175 2.666 8.388 1.00 97.81 195 LEU A O 1
ATOM 1448 N N . THR A 1 196 ? -5.941 1.778 6.746 1.00 98.12 196 THR A N 1
ATOM 1449 C CA . THR A 1 196 ? -4.649 2.225 7.263 1.00 98.12 196 THR A CA 1
ATOM 1450 C C . THR A 1 196 ? -4.010 3.190 6.279 1.00 98.12 196 THR A C 1
ATOM 1452 O O . THR A 1 196 ? -3.756 2.848 5.122 1.00 98.12 196 THR A O 1
ATOM 1455 N N . MET A 1 197 ? -3.745 4.400 6.756 1.00 97.69 197 MET A N 1
ATOM 1456 C CA . MET A 1 197 ? -3.106 5.472 6.006 1.00 97.69 197 MET A CA 1
ATOM 1457 C C . MET A 1 197 ? -1.730 5.725 6.605 1.00 97.69 197 MET A C 1
ATOM 1459 O O . MET A 1 197 ? -1.628 6.138 7.756 1.00 97.69 197 MET A O 1
ATOM 1463 N N . ILE A 1 198 ? -0.680 5.474 5.832 1.00 95.88 198 ILE A N 1
ATOM 1464 C CA . ILE A 1 198 ? 0.707 5.678 6.253 1.00 95.88 198 ILE A CA 1
ATOM 1465 C C . ILE A 1 198 ? 1.244 6.913 5.531 1.00 95.88 198 ILE A C 1
ATOM 1467 O O . ILE A 1 198 ? 1.203 6.973 4.301 1.00 95.88 198 ILE A O 1
ATOM 1471 N N . ASN A 1 199 ? 1.730 7.900 6.281 1.00 90.50 199 ASN A N 1
ATOM 1472 C CA . ASN A 1 199 ? 2.293 9.150 5.765 1.00 90.50 199 ASN A CA 1
ATOM 1473 C C . ASN A 1 199 ? 1.463 9.783 4.618 1.00 90.50 199 ASN A C 1
ATOM 1475 O O . ASN A 1 199 ? 1.986 9.983 3.517 1.00 90.50 199 ASN A O 1
ATOM 1479 N N . PRO A 1 200 ? 0.153 10.059 4.796 1.00 90.31 200 PRO A N 1
ATOM 1480 C CA . PRO A 1 200 ? -0.665 10.617 3.721 1.00 90.31 200 PRO A CA 1
ATOM 1481 C C . PRO A 1 200 ? -0.287 12.071 3.416 1.00 90.31 200 PRO A C 1
ATOM 1483 O O . PRO A 1 200 ? -0.423 12.947 4.263 1.00 90.31 200 PRO A O 1
ATOM 1486 N N . LEU A 1 201 ? 0.122 12.338 2.173 1.00 82.38 201 LEU A N 1
ATOM 1487 C CA . LEU A 1 201 ? 0.461 13.692 1.701 1.00 82.38 201 LEU A CA 1
ATOM 1488 C C . LEU A 1 201 ? -0.695 14.417 0.999 1.00 82.38 201 LEU A C 1
ATOM 1490 O O . LEU A 1 201 ? -0.550 15.564 0.588 1.00 82.38 201 LEU A O 1
ATOM 1494 N N . CYS A 1 202 ? -1.837 13.752 0.820 1.00 83.75 202 CYS A N 1
ATOM 1495 C CA . CYS A 1 202 ? -3.016 14.358 0.215 1.00 83.75 202 CYS A CA 1
ATOM 1496 C C . CYS A 1 202 ? -4.289 13.641 0.674 1.00 83.75 202 CYS A C 1
ATOM 1498 O O . CYS A 1 202 ? -4.394 12.422 0.536 1.00 83.75 202 CYS A O 1
ATOM 1500 N N . PHE A 1 203 ? -5.281 14.397 1.152 1.00 84.12 203 PHE A N 1
ATOM 1501 C CA . PHE A 1 203 ? -6.642 13.884 1.402 1.00 84.12 203 PHE A CA 1
ATOM 1502 C C . PHE A 1 203 ? -7.669 14.335 0.358 1.00 84.12 203 PHE A C 1
ATOM 1504 O O . PHE A 1 203 ? -8.727 13.720 0.207 1.00 84.12 203 PHE A O 1
ATOM 1511 N N . ALA A 1 204 ? -7.403 15.445 -0.330 1.00 81.06 204 ALA A N 1
ATOM 1512 C CA . ALA A 1 204 ? -8.321 16.029 -1.296 1.00 81.06 204 ALA A CA 1
ATOM 1513 C C . ALA A 1 204 ? -7.553 16.661 -2.457 1.00 81.06 204 ALA A C 1
ATOM 1515 O O . ALA A 1 204 ? -7.075 17.790 -2.356 1.00 81.06 204 ALA A O 1
ATOM 1516 N N . TRP A 1 205 ? -7.507 15.950 -3.584 1.00 68.06 205 TRP A N 1
ATOM 1517 C CA . TRP A 1 205 ? -6.913 16.469 -4.808 1.00 68.06 205 TRP A CA 1
ATOM 1518 C C . TRP A 1 205 ? -7.736 17.640 -5.346 1.00 68.06 205 TRP A C 1
ATOM 1520 O O . TRP A 1 205 ? -8.960 17.547 -5.490 1.00 68.06 205 TRP A O 1
ATOM 1530 N N . ASN A 1 206 ? -7.067 18.749 -5.637 1.00 60.28 206 ASN A N 1
ATOM 1531 C CA . ASN A 1 206 ? -7.659 19.922 -6.264 1.00 60.28 206 ASN A CA 1
ATOM 1532 C C . ASN A 1 206 ? -6.727 20.433 -7.382 1.00 60.28 206 ASN A C 1
ATOM 1534 O O . ASN A 1 206 ? -5.603 19.952 -7.540 1.00 60.28 206 ASN A O 1
ATOM 1538 N N . SER A 1 207 ? -7.204 21.395 -8.171 1.00 47.03 207 SER A N 1
ATOM 1539 C CA . SER A 1 207 ? -6.463 21.946 -9.310 1.00 47.03 207 SER A CA 1
ATOM 1540 C C . SER A 1 207 ? -5.125 22.589 -8.929 1.00 47.03 207 SER A C 1
ATOM 1542 O O . SER A 1 207 ? -4.221 22.593 -9.761 1.00 47.03 207 SER A O 1
ATOM 1544 N N . SER A 1 208 ? -4.951 23.070 -7.690 1.00 47.69 208 SER A N 1
ATOM 1545 C CA . SER A 1 208 ? -3.680 23.655 -7.252 1.00 47.69 208 SER A CA 1
ATOM 1546 C C . SER A 1 208 ? -2.596 22.590 -7.072 1.00 47.69 208 SER A C 1
ATOM 1548 O O . SER A 1 208 ? -1.476 22.798 -7.524 1.00 47.69 208 SER A O 1
ATOM 1550 N N . TYR A 1 209 ? -2.927 21.412 -6.528 1.00 55.72 209 TYR A N 1
ATOM 1551 C CA . TYR A 1 209 ? -1.966 20.300 -6.439 1.00 55.72 209 TYR A CA 1
ATOM 1552 C C . TYR A 1 209 ? -1.572 19.756 -7.823 1.00 55.72 209 TYR A C 1
ATOM 1554 O O . TYR A 1 209 ? -0.406 19.439 -8.056 1.00 55.72 209 TYR A O 1
ATOM 1562 N N . ALA A 1 210 ? -2.524 19.682 -8.761 1.00 52.97 210 ALA A N 1
ATOM 1563 C CA . ALA A 1 210 ? -2.249 19.235 -10.127 1.00 52.97 210 ALA A CA 1
ATOM 1564 C C . ALA A 1 210 ? -1.321 20.197 -10.882 1.00 52.97 210 ALA A C 1
ATOM 1566 O O . ALA A 1 210 ? -0.374 19.750 -11.529 1.00 52.97 210 ALA A O 1
ATOM 1567 N N . LEU A 1 211 ? -1.561 21.506 -10.754 1.00 49.62 211 LEU A N 1
ATOM 1568 C CA . LEU A 1 211 ? -0.712 22.537 -11.346 1.00 49.62 211 LEU A CA 1
ATOM 1569 C C . LEU A 1 211 ? 0.692 22.514 -10.735 1.00 49.62 211 LEU A C 1
ATOM 1571 O O . LEU A 1 211 ? 1.674 22.506 -11.468 1.00 49.62 211 LEU A O 1
ATOM 1575 N N . GLU A 1 212 ? 0.801 22.429 -9.409 1.00 54.00 212 GLU A N 1
ATOM 1576 C CA . GLU A 1 212 ? 2.098 22.342 -8.736 1.00 54.00 212 GLU A CA 1
ATOM 1577 C C . GLU A 1 212 ? 2.910 21.116 -9.166 1.00 54.00 212 GLU A C 1
ATOM 1579 O O . GLU A 1 212 ? 4.123 21.217 -9.345 1.00 54.00 212 GLU A O 1
ATOM 1584 N N . MET A 1 213 ? 2.265 19.960 -9.340 1.00 56.28 213 MET A N 1
ATOM 1585 C CA . MET A 1 213 ? 2.947 18.737 -9.765 1.00 56.28 213 MET A CA 1
ATOM 1586 C C . MET A 1 213 ? 3.361 18.798 -11.243 1.00 56.28 213 MET A C 1
ATOM 1588 O O . MET A 1 213 ? 4.453 18.352 -11.592 1.00 56.28 213 MET A O 1
ATOM 1592 N N . ALA A 1 214 ? 2.539 19.404 -12.105 1.00 53.12 214 ALA A N 1
ATOM 1593 C CA . ALA A 1 214 ? 2.874 19.628 -13.513 1.00 53.12 214 ALA A CA 1
ATOM 1594 C C . ALA A 1 214 ? 4.033 20.628 -13.684 1.00 53.12 214 ALA A C 1
ATOM 1596 O O . ALA A 1 214 ? 4.967 20.375 -14.450 1.00 53.12 214 ALA A O 1
ATOM 1597 N N . VAL A 1 215 ? 4.015 21.731 -12.928 1.00 52.94 215 VAL A N 1
ATOM 1598 C CA . VAL A 1 215 ? 5.099 22.726 -12.900 1.00 52.94 215 VAL A CA 1
ATOM 1599 C C . VAL A 1 215 ? 6.389 22.095 -12.376 1.00 52.94 215 VAL A C 1
ATOM 1601 O O . VAL A 1 215 ? 7.442 22.270 -12.985 1.00 52.94 215 VAL A O 1
ATOM 1604 N N . TRP A 1 216 ? 6.308 21.297 -11.307 1.00 51.25 216 TRP A N 1
ATOM 1605 C CA . TRP A 1 216 ? 7.457 20.577 -10.752 1.00 51.25 216 TRP A CA 1
ATOM 1606 C C . TRP A 1 216 ? 8.085 19.604 -11.754 1.00 51.25 216 TRP A C 1
ATOM 1608 O O . TRP A 1 216 ? 9.291 19.657 -11.996 1.00 51.25 216 TRP A O 1
ATOM 1618 N N . LYS A 1 217 ? 7.264 18.770 -12.404 1.00 54.09 217 LYS A N 1
ATOM 1619 C CA . LYS A 1 217 ? 7.720 17.821 -13.429 1.00 54.09 217 LYS A CA 1
ATOM 1620 C C . LYS A 1 217 ? 8.415 18.531 -14.592 1.00 54.09 217 LYS A C 1
ATOM 1622 O O . LYS A 1 217 ? 9.469 18.092 -15.053 1.00 54.09 217 LYS A O 1
ATOM 1627 N N . THR A 1 218 ? 7.842 19.646 -15.041 1.00 55.34 218 THR A N 1
ATOM 1628 C CA . THR A 1 218 ? 8.407 20.464 -16.125 1.00 55.34 218 THR A CA 1
ATOM 1629 C C . THR A 1 218 ? 9.752 21.065 -15.714 1.00 55.34 218 THR A C 1
ATOM 1631 O O . THR A 1 218 ? 10.715 21.018 -16.480 1.00 55.34 218 THR A O 1
ATOM 1634 N N . TYR A 1 219 ? 9.847 21.575 -14.485 1.00 53.12 219 TYR A N 1
ATOM 1635 C CA . TYR A 1 219 ? 11.069 22.152 -13.929 1.00 53.12 219 TYR A CA 1
ATOM 1636 C C . TYR A 1 219 ? 12.210 21.130 -13.804 1.00 53.12 219 TYR A C 1
ATOM 1638 O O . TYR A 1 219 ? 13.316 21.396 -14.275 1.00 53.12 219 TYR A O 1
ATOM 1646 N N . GLU A 1 220 ? 11.948 19.952 -13.232 1.00 51.00 220 GLU A N 1
ATOM 1647 C CA . GLU A 1 220 ? 12.955 18.890 -13.069 1.00 51.00 220 GLU A CA 1
ATOM 1648 C C . GLU A 1 220 ? 13.458 18.356 -14.417 1.00 51.00 220 GLU A C 1
ATOM 1650 O O . GLU A 1 220 ? 14.664 18.194 -14.616 1.00 51.00 220 GLU A O 1
ATOM 1655 N N . THR A 1 221 ? 12.554 18.182 -15.385 1.00 56.94 221 THR A N 1
ATOM 1656 C CA . THR A 1 221 ? 12.923 17.776 -16.753 1.00 56.94 221 THR A CA 1
ATOM 1657 C C . THR A 1 221 ? 13.764 18.853 -17.451 1.00 56.94 221 THR A C 1
ATOM 1659 O O . THR A 1 221 ? 14.737 18.555 -18.139 1.00 56.94 221 THR A O 1
ATOM 1662 N N . SER A 1 222 ? 13.436 20.132 -17.250 1.00 58.03 222 SER A N 1
ATOM 1663 C CA . SER A 1 222 ? 14.181 21.247 -17.854 1.00 58.03 222 SER A CA 1
ATOM 1664 C C . SER A 1 222 ? 15.575 21.401 -17.244 1.00 58.03 222 SER A C 1
ATOM 1666 O O . SER A 1 222 ? 16.537 21.687 -17.954 1.00 58.03 222 SER A O 1
ATOM 1668 N N . LYS A 1 223 ? 15.714 21.174 -15.933 1.00 54.56 223 LYS A N 1
ATOM 1669 C CA . LYS A 1 223 ? 17.005 21.185 -15.232 1.00 54.56 223 LYS A CA 1
ATOM 1670 C C . LYS A 1 223 ? 17.989 20.165 -15.784 1.00 54.56 223 LYS A C 1
ATOM 1672 O O . LYS A 1 223 ? 19.172 20.473 -15.891 1.00 54.56 223 LYS A O 1
ATOM 1677 N N . THR A 1 224 ? 17.521 18.970 -16.123 1.00 55.62 224 THR A N 1
ATOM 1678 C CA . THR A 1 224 ? 18.379 17.926 -16.692 1.00 55.62 224 THR A CA 1
ATOM 1679 C C . THR A 1 224 ? 18.818 18.279 -18.105 1.00 55.62 224 THR A C 1
ATOM 1681 O O . THR A 1 224 ? 20.009 18.189 -18.392 1.00 55.62 224 THR A O 1
ATOM 1684 N N . VAL A 1 225 ? 17.912 18.791 -18.943 1.00 57.34 225 VAL A N 1
ATOM 1685 C CA . VAL A 1 225 ? 18.248 19.275 -20.297 1.00 57.34 225 VAL A CA 1
ATOM 1686 C C . VAL A 1 225 ? 19.242 20.447 -20.244 1.00 57.34 225 VAL A C 1
ATOM 1688 O O . VAL A 1 225 ? 20.217 20.489 -20.993 1.00 57.34 225 VAL A O 1
ATOM 1691 N N . LEU A 1 226 ? 19.057 21.386 -19.311 1.00 50.00 226 LEU A N 1
ATOM 1692 C CA . LEU A 1 226 ? 19.984 22.506 -19.102 1.00 50.00 226 LEU A CA 1
ATOM 1693 C C . LEU A 1 226 ? 21.331 22.053 -18.515 1.00 50.00 226 LEU A C 1
ATOM 1695 O O . LEU A 1 226 ? 22.374 22.574 -18.908 1.00 50.00 226 LEU A O 1
ATOM 1699 N N . GLY A 1 227 ? 21.326 21.073 -17.609 1.00 50.28 227 GLY A N 1
ATOM 1700 C CA . GLY A 1 227 ? 22.531 20.466 -17.040 1.00 50.28 227 GLY A CA 1
ATOM 1701 C C . GLY A 1 227 ? 23.353 19.692 -18.072 1.00 50.28 227 GLY A C 1
ATOM 1702 O O . GLY A 1 227 ? 24.577 19.781 -18.050 1.00 50.28 227 GLY A O 1
ATOM 1703 N N . GLN A 1 228 ? 22.699 19.015 -19.021 1.00 48.50 228 GLN A N 1
ATOM 1704 C CA . GLN A 1 228 ? 23.346 18.375 -20.174 1.00 48.50 228 GLN A CA 1
ATOM 1705 C C . GLN A 1 228 ? 24.025 19.410 -21.080 1.00 48.50 228 GLN A C 1
ATOM 1707 O O . GLN A 1 228 ? 25.188 19.242 -21.433 1.00 48.50 228 GLN A O 1
ATOM 1712 N N . ASN A 1 229 ? 23.357 20.532 -21.365 1.00 44.12 229 ASN A N 1
ATOM 1713 C CA . ASN A 1 229 ? 23.942 21.626 -22.150 1.00 44.12 229 ASN A CA 1
ATOM 1714 C C . ASN A 1 229 ? 25.108 22.331 -21.430 1.00 44.12 229 ASN A C 1
ATOM 1716 O O . ASN A 1 229 ? 26.010 22.860 -22.078 1.00 44.12 229 ASN A O 1
ATOM 1720 N N . ALA A 1 230 ? 25.107 22.351 -20.094 1.00 38.72 230 ALA A N 1
ATOM 1721 C CA . ALA A 1 230 ? 26.209 22.885 -19.295 1.00 38.72 230 ALA A CA 1
ATOM 1722 C C . ALA A 1 230 ? 27.398 21.910 -19.210 1.00 38.72 230 ALA A C 1
ATOM 1724 O O . ALA A 1 230 ? 28.538 22.349 -19.339 1.00 38.72 230 ALA A O 1
ATOM 1725 N N . ALA A 1 231 ? 27.145 20.604 -19.063 1.00 39.81 231 ALA A N 1
ATOM 1726 C CA . ALA A 1 231 ? 28.175 19.562 -19.072 1.00 39.81 231 ALA A CA 1
ATOM 1727 C C . ALA A 1 231 ? 28.852 19.438 -20.449 1.00 39.81 231 ALA A C 1
ATOM 1729 O O . ALA A 1 231 ? 30.077 19.416 -20.516 1.00 39.81 231 ALA A O 1
ATOM 1730 N N . ALA A 1 232 ? 28.079 19.513 -21.540 1.00 40.91 232 ALA A N 1
ATOM 1731 C CA . ALA A 1 232 ? 28.602 19.577 -22.910 1.00 40.91 232 ALA A CA 1
ATOM 1732 C C . ALA A 1 232 ? 29.443 20.844 -23.175 1.00 40.91 232 ALA A C 1
ATOM 1734 O O . ALA A 1 232 ? 30.333 20.850 -24.018 1.00 40.91 232 ALA A O 1
ATOM 1735 N N . ARG A 1 233 ? 29.203 21.935 -22.431 1.00 37.59 233 ARG A N 1
ATOM 1736 C CA . ARG A 1 233 ? 30.049 23.142 -22.465 1.00 37.59 233 ARG A CA 1
ATOM 1737 C C . ARG A 1 233 ? 31.300 23.024 -21.591 1.00 37.59 233 ARG A C 1
ATOM 1739 O O . ARG A 1 233 ? 32.243 23.784 -21.797 1.00 37.59 233 ARG A O 1
ATOM 1746 N N . GLN A 1 234 ? 31.329 22.104 -20.629 1.00 36.94 234 GLN A N 1
ATOM 1747 C CA . GLN A 1 234 ? 32.416 21.970 -19.659 1.00 36.94 234 GLN A CA 1
ATOM 1748 C C . GLN A 1 234 ? 33.536 21.020 -20.118 1.00 36.94 234 GLN A C 1
ATOM 1750 O O . GLN A 1 234 ? 34.651 21.148 -19.623 1.00 36.94 234 GLN A O 1
ATOM 1755 N N . GLU A 1 235 ? 33.305 20.188 -21.141 1.00 37.78 235 GLU A N 1
ATOM 1756 C CA . GLU A 1 235 ? 34.357 19.421 -21.846 1.00 37.78 235 GLU A CA 1
ATOM 1757 C C . GLU A 1 235 ? 35.377 20.290 -22.612 1.00 37.78 235 GLU A C 1
ATOM 1759 O O . GLU A 1 235 ? 36.319 19.773 -23.202 1.00 37.78 235 GLU A O 1
ATOM 1764 N N . SER A 1 236 ? 35.247 21.620 -22.570 1.00 42.38 236 SER A N 1
ATOM 1765 C CA . SER A 1 236 ? 36.147 22.557 -23.255 1.00 42.38 236 SER A CA 1
ATOM 1766 C C . SER A 1 236 ? 37.053 23.387 -22.329 1.00 42.38 236 SER A C 1
ATOM 1768 O O . SER A 1 236 ? 37.637 24.371 -22.785 1.00 42.38 236 SER A O 1
ATOM 1770 N N . ARG A 1 237 ? 37.211 23.039 -21.038 1.00 37.50 237 ARG A N 1
ATOM 1771 C CA . ARG A 1 237 ? 38.123 23.773 -20.130 1.00 37.50 237 ARG A CA 1
ATOM 1772 C C . ARG A 1 237 ? 38.903 22.887 -19.149 1.00 37.50 237 ARG A C 1
ATOM 1774 O O . ARG A 1 237 ? 38.325 22.074 -18.437 1.00 37.50 237 ARG A O 1
ATOM 1781 N N . GLU A 1 238 ? 40.216 23.127 -19.097 1.00 33.78 238 GLU A N 1
ATOM 1782 C CA . GLU A 1 238 ? 41.221 22.437 -18.273 1.00 33.78 238 GLU A CA 1
ATOM 1783 C C . GLU A 1 238 ? 41.075 22.622 -16.742 1.00 33.78 238 GLU A C 1
ATOM 1785 O O . GLU A 1 238 ? 40.410 23.562 -16.288 1.00 33.78 238 GLU A O 1
ATOM 1790 N N . PRO A 1 239 ? 41.681 21.732 -15.918 1.00 43.44 239 PRO A N 1
ATOM 1791 C CA . PRO A 1 239 ? 41.283 21.516 -14.532 1.00 43.44 239 PRO A CA 1
ATOM 1792 C C . PRO A 1 239 ? 42.230 22.183 -13.521 1.00 43.44 239 PRO A C 1
ATOM 1794 O O . PRO A 1 239 ? 43.337 21.704 -13.297 1.00 43.44 239 PRO A O 1
ATOM 1797 N N . ALA A 1 240 ? 41.771 23.227 -12.820 1.00 35.41 240 ALA A N 1
ATOM 1798 C CA . ALA A 1 240 ? 42.508 23.771 -11.666 1.00 35.41 240 ALA A CA 1
ATOM 1799 C C . ALA A 1 240 ? 41.678 24.004 -10.384 1.00 35.41 240 ALA A C 1
ATOM 1801 O O . ALA A 1 240 ? 42.257 24.188 -9.318 1.00 35.41 240 ALA A O 1
ATOM 1802 N N . ASP A 1 241 ? 40.340 23.897 -10.398 1.00 38.00 241 ASP A N 1
ATOM 1803 C CA . ASP A 1 241 ? 39.533 24.308 -9.225 1.00 38.00 241 ASP A CA 1
ATOM 1804 C C . ASP A 1 241 ? 38.399 23.325 -8.863 1.00 38.00 241 ASP A C 1
ATOM 1806 O O . ASP A 1 241 ? 37.267 23.706 -8.545 1.00 38.00 241 ASP A O 1
ATOM 1810 N N . ALA A 1 242 ? 38.675 22.019 -8.943 1.00 42.22 242 ALA A N 1
ATOM 1811 C CA . ALA A 1 242 ? 37.679 20.959 -8.729 1.00 42.22 242 ALA A CA 1
ATOM 1812 C C . ALA A 1 242 ? 37.395 20.621 -7.246 1.00 42.22 242 ALA A C 1
ATOM 1814 O O . ALA A 1 242 ? 36.325 20.099 -6.932 1.00 42.22 242 ALA A O 1
ATOM 1815 N N . ALA A 1 243 ? 38.292 20.952 -6.311 1.00 38.44 243 ALA A N 1
ATOM 1816 C CA . ALA A 1 243 ? 38.174 20.488 -4.922 1.00 38.44 243 ALA A CA 1
ATOM 1817 C C . ALA A 1 243 ? 37.107 21.240 -4.092 1.00 38.44 243 ALA A C 1
ATOM 1819 O O . ALA A 1 243 ? 36.355 20.622 -3.339 1.00 38.44 243 ALA A O 1
ATOM 1820 N N . TRP A 1 244 ? 36.961 22.558 -4.270 1.00 32.75 244 TRP A N 1
ATOM 1821 C CA . TRP A 1 244 ? 36.048 23.376 -3.452 1.00 32.75 244 TRP A CA 1
ATOM 1822 C C . TRP A 1 244 ? 34.580 23.346 -3.918 1.00 32.75 244 TRP A C 1
ATOM 1824 O O . TRP A 1 244 ? 33.660 23.517 -3.115 1.00 32.75 244 TRP A O 1
ATOM 1834 N N . ARG A 1 245 ? 34.321 23.026 -5.195 1.00 36.34 245 ARG A N 1
ATOM 1835 C CA . ARG A 1 245 ? 32.956 22.914 -5.755 1.00 36.34 245 ARG A CA 1
ATOM 1836 C C . ARG A 1 245 ? 32.230 21.626 -5.335 1.00 36.34 245 ARG A C 1
ATOM 1838 O O . ARG A 1 245 ? 31.000 21.609 -5.242 1.00 36.34 245 ARG A O 1
ATOM 1845 N N . GLY A 1 246 ? 32.971 20.565 -5.004 1.00 35.75 246 GLY A N 1
ATOM 1846 C CA . GLY A 1 246 ? 32.409 19.277 -4.578 1.00 35.75 246 GLY A CA 1
ATOM 1847 C C . GLY A 1 246 ? 31.682 19.325 -3.228 1.00 35.75 246 GLY A C 1
ATOM 1848 O O . GLY A 1 246 ? 30.676 18.632 -3.048 1.00 35.75 246 GLY A O 1
ATOM 1849 N N . ILE A 1 247 ? 32.128 20.182 -2.305 1.00 35.72 247 ILE A N 1
ATOM 1850 C CA . ILE A 1 247 ? 31.539 20.332 -0.962 1.00 35.72 247 ILE A CA 1
ATOM 1851 C C . ILE A 1 247 ? 30.296 21.236 -1.014 1.00 35.72 247 ILE A C 1
ATOM 1853 O O . ILE A 1 247 ? 29.248 20.876 -0.470 1.00 35.72 247 ILE A O 1
ATOM 1857 N N . ALA A 1 248 ? 30.342 22.324 -1.792 1.00 30.22 248 ALA A N 1
ATOM 1858 C CA . ALA A 1 248 ? 29.177 23.174 -2.051 1.00 30.22 248 ALA A CA 1
ATOM 1859 C C . ALA A 1 248 ? 28.014 22.396 -2.711 1.00 30.22 248 ALA A C 1
ATOM 1861 O O . ALA A 1 248 ? 26.851 22.609 -2.371 1.00 30.22 248 ALA A O 1
ATOM 1862 N N . SER A 1 249 ? 28.313 21.414 -3.575 1.00 38.09 249 SER A N 1
ATOM 1863 C CA . SER A 1 249 ? 27.304 20.580 -4.256 1.00 38.09 249 SER A CA 1
ATOM 1864 C C . SER A 1 249 ? 26.574 19.566 -3.352 1.00 38.09 249 SER A C 1
ATOM 1866 O O . SER A 1 249 ? 25.488 19.084 -3.701 1.00 38.09 249 SER A O 1
ATOM 1868 N N . ARG A 1 250 ? 27.154 19.211 -2.195 1.00 30.64 250 ARG A N 1
ATOM 1869 C CA . ARG A 1 250 ? 26.522 18.318 -1.204 1.00 30.64 250 ARG A CA 1
ATOM 1870 C C . ARG A 1 250 ? 25.624 19.099 -0.249 1.00 30.64 250 ARG A C 1
ATOM 1872 O O . ARG A 1 250 ? 24.489 18.683 -0.023 1.00 30.64 250 ARG A O 1
ATOM 1879 N N . CYS A 1 251 ? 26.060 20.279 0.192 1.00 32.22 251 CYS A N 1
ATOM 1880 C CA . CYS A 1 251 ? 25.219 21.189 0.972 1.00 32.22 251 CYS A CA 1
ATOM 1881 C C . CYS A 1 251 ? 24.049 21.741 0.138 1.00 32.22 251 CYS A C 1
ATOM 1883 O O . CYS A 1 251 ? 22.920 21.770 0.622 1.00 32.22 251 CYS A O 1
ATOM 1885 N N . ALA A 1 252 ? 24.259 22.055 -1.147 1.00 29.59 252 ALA A N 1
ATOM 1886 C CA . ALA A 1 252 ? 23.191 22.507 -2.043 1.00 29.59 252 ALA A CA 1
ATOM 1887 C C . ALA A 1 252 ? 22.098 21.442 -2.277 1.00 29.59 252 ALA A C 1
ATOM 1889 O O . ALA A 1 252 ? 20.920 21.784 -2.337 1.00 29.59 252 ALA A O 1
ATOM 1890 N N . ARG A 1 253 ? 22.437 20.144 -2.333 1.00 33.78 253 ARG A N 1
ATOM 1891 C CA . ARG A 1 253 ? 21.443 19.056 -2.471 1.00 33.78 253 ARG A CA 1
ATOM 1892 C C . ARG A 1 253 ? 20.570 18.870 -1.227 1.00 33.78 253 ARG A C 1
ATOM 1894 O O . ARG A 1 253 ? 19.383 18.573 -1.353 1.00 33.78 253 ARG A O 1
ATOM 1901 N N . LEU A 1 254 ? 21.130 19.091 -0.038 1.00 31.67 254 LEU A N 1
ATOM 1902 C CA . LEU A 1 254 ? 20.382 19.050 1.223 1.00 31.67 254 LEU A CA 1
ATOM 1903 C C . LEU A 1 254 ? 19.545 20.322 1.441 1.00 31.67 254 LEU A C 1
ATOM 1905 O O . LEU A 1 254 ? 18.439 20.244 1.975 1.00 31.67 254 LEU A O 1
ATOM 1909 N N . ILE A 1 255 ? 20.024 21.474 0.958 1.00 37.41 255 ILE A N 1
ATOM 1910 C CA . ILE A 1 255 ? 19.300 22.753 1.007 1.00 37.41 255 ILE A CA 1
ATOM 1911 C C . ILE A 1 255 ? 18.159 22.792 -0.023 1.00 37.41 255 ILE A C 1
ATOM 1913 O O . ILE A 1 255 ? 17.090 23.291 0.301 1.00 37.41 255 ILE A O 1
ATOM 1917 N N . VAL A 1 256 ? 18.299 22.191 -1.212 1.00 34.44 256 VAL A N 1
ATOM 1918 C CA . VAL A 1 256 ? 17.211 22.119 -2.214 1.00 34.44 256 VAL A CA 1
ATOM 1919 C C . VAL A 1 256 ? 16.102 21.142 -1.797 1.00 34.44 256 VAL A C 1
ATOM 1921 O O . VAL A 1 256 ? 14.928 21.462 -1.977 1.00 34.44 256 VAL A O 1
ATOM 1924 N N . ARG A 1 257 ? 16.435 20.016 -1.138 1.00 35.62 257 ARG A N 1
ATOM 1925 C CA . ARG A 1 257 ? 15.432 19.125 -0.511 1.00 35.62 257 ARG A CA 1
ATOM 1926 C C . ARG A 1 257 ? 14.625 19.817 0.596 1.00 35.62 257 ARG A C 1
ATOM 1928 O O . ARG A 1 257 ? 13.468 19.471 0.795 1.00 35.62 257 ARG A O 1
ATOM 1935 N N . ARG A 1 258 ? 15.214 20.797 1.295 1.00 33.91 258 ARG A N 1
ATOM 1936 C CA . ARG A 1 258 ? 14.525 21.626 2.304 1.00 33.91 258 ARG A CA 1
ATOM 1937 C C . ARG A 1 258 ? 13.852 22.877 1.718 1.00 33.91 258 ARG A C 1
ATOM 1939 O O . ARG A 1 258 ? 12.857 23.337 2.264 1.00 33.91 258 ARG A O 1
ATOM 1946 N N . GLY A 1 259 ? 14.364 23.417 0.613 1.00 33.94 259 GLY A N 1
ATOM 1947 C CA . GLY A 1 259 ? 13.921 24.684 0.022 1.00 33.94 259 GLY A CA 1
ATOM 1948 C C . GLY A 1 259 ? 12.570 24.606 -0.688 1.00 33.94 259 GLY A C 1
ATOM 1949 O O . GLY A 1 259 ? 11.804 25.566 -0.648 1.00 33.94 259 GLY A O 1
ATOM 1950 N N . LEU A 1 260 ? 12.223 23.454 -1.268 1.00 38.31 260 LEU A N 1
ATOM 1951 C CA . LEU A 1 260 ? 10.896 23.263 -1.867 1.00 38.31 260 LEU A CA 1
ATOM 1952 C C . LEU A 1 260 ? 9.771 23.069 -0.843 1.00 38.31 260 LEU A C 1
ATOM 1954 O O . LEU A 1 260 ? 8.602 23.299 -1.148 1.00 38.31 260 LEU A O 1
ATOM 1958 N N . GLU A 1 261 ? 10.142 22.691 0.377 1.00 39.75 261 GLU A N 1
ATOM 1959 C CA . GLU A 1 261 ? 9.239 22.399 1.488 1.00 39.75 261 GLU A CA 1
ATOM 1960 C C . GLU A 1 261 ? 8.743 23.645 2.242 1.00 39.75 261 GLU A C 1
ATOM 1962 O O . GLU A 1 261 ? 7.765 23.585 2.989 1.00 39.75 261 GLU A O 1
ATOM 1967 N N . ALA A 1 262 ? 9.396 24.794 2.046 1.00 37.84 262 ALA A N 1
ATOM 1968 C CA . ALA A 1 262 ? 9.064 26.037 2.744 1.00 37.84 262 ALA A CA 1
ATOM 1969 C C . ALA A 1 262 ? 8.153 26.981 1.934 1.00 37.84 262 ALA A C 1
ATOM 1971 O O . ALA A 1 262 ? 7.442 27.793 2.519 1.00 37.84 262 ALA A O 1
ATOM 1972 N N . ILE A 1 263 ? 8.139 26.876 0.599 1.00 39.03 263 ILE A N 1
ATOM 1973 C CA . ILE A 1 263 ? 7.428 27.834 -0.273 1.00 39.03 263 ILE A CA 1
ATOM 1974 C C . ILE A 1 263 ? 5.983 27.381 -0.589 1.00 39.03 263 ILE A C 1
ATOM 1976 O O . ILE A 1 263 ? 5.117 28.214 -0.847 1.00 39.03 263 ILE A O 1
ATOM 1980 N N . LYS A 1 264 ? 5.668 26.079 -0.490 1.00 40.00 264 LYS A N 1
ATOM 1981 C CA . LYS A 1 264 ? 4.322 25.531 -0.780 1.00 40.00 264 LYS A CA 1
ATOM 1982 C C . LYS A 1 264 ? 3.290 25.708 0.342 1.00 40.00 264 LYS A C 1
ATOM 1984 O O . LYS A 1 264 ? 2.087 25.812 0.079 1.00 40.00 264 LYS A O 1
ATOM 1989 N N . SER A 1 265 ? 3.722 25.745 1.604 1.00 43.25 265 SER A N 1
ATOM 1990 C CA . SER A 1 265 ? 2.789 25.792 2.737 1.00 43.25 265 SER A CA 1
ATOM 1991 C C . SER A 1 265 ? 2.279 27.202 3.038 1.00 43.25 265 SER A C 1
ATOM 1993 O O . SER A 1 265 ? 1.134 27.352 3.442 1.00 43.25 265 SER A O 1
ATOM 1995 N N . THR A 1 266 ? 3.073 28.247 2.811 1.00 36.62 266 THR A N 1
ATOM 1996 C CA . THR A 1 266 ? 2.704 29.631 3.163 1.00 36.62 266 THR A CA 1
ATOM 1997 C C . THR A 1 266 ? 1.743 30.275 2.163 1.00 36.62 266 THR A C 1
ATOM 1999 O O . THR A 1 266 ? 0.798 30.938 2.587 1.00 36.62 266 THR A O 1
ATOM 2002 N N . LEU A 1 267 ? 1.885 30.027 0.854 1.00 37.16 267 LEU A N 1
ATOM 2003 C CA . LEU A 1 267 ? 0.967 30.606 -0.142 1.00 37.16 267 LEU A CA 1
ATOM 2004 C C . LEU A 1 267 ? -0.433 29.970 -0.124 1.00 37.16 267 LEU A C 1
ATOM 2006 O O . LEU A 1 267 ? -1.428 30.646 -0.377 1.00 37.16 267 LEU A O 1
ATOM 2010 N N . SER A 1 268 ? -0.536 28.679 0.205 1.00 42.31 268 SER A N 1
ATOM 2011 C CA . SER A 1 268 ? -1.820 27.967 0.226 1.00 42.31 268 SER A CA 1
ATOM 2012 C C . SER A 1 268 ? -2.606 28.130 1.538 1.00 42.31 268 SER A C 1
ATOM 2014 O O . SER A 1 268 ? -3.793 27.800 1.565 1.00 42.31 268 SER A O 1
ATOM 2016 N N . MET A 1 269 ? -1.984 28.676 2.593 1.00 41.88 269 MET A N 1
ATOM 2017 C CA . MET A 1 269 ? -2.641 29.049 3.858 1.00 41.88 269 MET A CA 1
ATOM 2018 C C . MET A 1 269 ? -3.395 30.387 3.788 1.00 41.88 269 MET A C 1
ATOM 2020 O O . MET A 1 269 ? -4.288 30.616 4.596 1.00 41.88 269 MET A O 1
ATOM 2024 N N . LEU A 1 270 ? -3.086 31.246 2.812 1.00 41.47 270 LEU A N 1
ATOM 2025 C CA . LEU A 1 270 ? -3.718 32.563 2.653 1.00 41.47 270 LEU A CA 1
ATOM 2026 C C . LEU A 1 270 ? -4.951 32.550 1.732 1.00 41.47 270 LEU A C 1
ATOM 2028 O O . LEU A 1 270 ? -5.613 33.574 1.580 1.00 41.47 270 LEU A O 1
ATOM 2032 N N . HIS A 1 271 ? -5.293 31.408 1.119 1.00 44.59 271 HIS A N 1
ATOM 2033 C CA . HIS A 1 271 ? -6.419 31.331 0.188 1.00 44.59 271 HIS A CA 1
ATOM 2034 C C . HIS A 1 271 ? -7.725 30.904 0.898 1.00 44.59 271 HIS A C 1
ATOM 2036 O O . HIS A 1 271 ? -7.779 29.797 1.442 1.00 44.59 271 HIS A O 1
ATOM 2042 N N . PRO A 1 272 ? -8.826 31.681 0.827 1.00 40.81 272 PRO A N 1
ATOM 2043 C CA . PRO A 1 272 ? -10.107 31.371 1.487 1.00 40.81 272 PRO A CA 1
ATOM 2044 C C . PRO A 1 272 ? -10.693 29.988 1.143 1.00 40.81 272 PRO A C 1
ATOM 2046 O O . PRO A 1 272 ? -11.344 29.343 1.964 1.00 40.81 272 PRO A O 1
ATOM 2049 N N . ALA A 1 273 ? -10.412 29.476 -0.060 1.00 46.34 273 ALA A N 1
ATOM 2050 C CA . ALA A 1 273 ? -10.820 28.130 -0.480 1.00 46.34 273 ALA A CA 1
ATOM 2051 C C . ALA A 1 273 ? -10.139 26.992 0.313 1.00 46.34 273 ALA A C 1
ATOM 2053 O O . ALA A 1 273 ? -10.673 25.882 0.373 1.00 46.34 273 ALA A O 1
ATOM 2054 N N . ALA A 1 274 ? -8.986 27.249 0.943 1.00 48.03 274 ALA A N 1
ATOM 2055 C CA . ALA A 1 274 ? -8.310 26.276 1.794 1.00 48.03 274 ALA A CA 1
ATOM 2056 C C . ALA A 1 274 ? -9.132 25.980 3.055 1.00 48.03 274 ALA A C 1
ATOM 2058 O O . ALA A 1 274 ? -9.276 24.808 3.395 1.00 48.03 274 ALA A O 1
ATOM 2059 N N . LEU A 1 275 ? -9.756 27.002 3.662 1.00 49.66 275 LEU A N 1
ATOM 2060 C CA . LEU A 1 275 ? -10.634 26.887 4.838 1.00 49.66 275 LEU A CA 1
ATOM 2061 C C . LEU A 1 275 ? -11.906 26.070 4.543 1.00 49.66 275 LEU A C 1
ATOM 2063 O O . LEU A 1 275 ? -12.308 25.223 5.342 1.00 49.66 275 LEU A O 1
ATOM 2067 N N . LEU A 1 276 ? -12.505 26.252 3.359 1.00 49.78 276 LEU A N 1
ATOM 2068 C CA . LEU A 1 276 ? -13.646 25.446 2.892 1.00 49.78 276 LEU A CA 1
ATOM 2069 C C . LEU A 1 276 ? -13.263 23.972 2.657 1.00 49.78 276 LEU A C 1
ATOM 2071 O O . LEU A 1 276 ? -14.074 23.070 2.883 1.00 49.78 276 LEU A O 1
ATOM 2075 N N . GLY A 1 277 ? -12.020 23.714 2.239 1.00 55.41 277 GLY A N 1
ATOM 2076 C CA . GLY A 1 277 ? -11.468 22.367 2.088 1.00 55.41 277 GLY A CA 1
ATOM 2077 C C . GLY A 1 277 ? -11.310 21.612 3.414 1.00 55.41 277 GLY A C 1
ATOM 2078 O O . GLY A 1 277 ? -11.588 20.410 3.445 1.00 55.41 277 GLY A O 1
ATOM 2079 N N . GLN A 1 278 ? -10.955 22.306 4.505 1.00 61.91 278 GLN A N 1
ATOM 2080 C CA . GLN A 1 278 ? -10.678 21.686 5.815 1.00 61.91 278 GLN A CA 1
ATOM 2081 C C . GLN A 1 278 ? -11.899 20.944 6.369 1.00 61.91 278 GLN A C 1
ATOM 2083 O O . GLN A 1 278 ? -11.819 19.776 6.747 1.00 61.91 278 GLN A O 1
ATOM 2088 N N . ARG A 1 279 ? -13.077 21.585 6.331 1.00 69.62 279 ARG A N 1
ATOM 2089 C CA . ARG A 1 279 ? -14.327 20.974 6.820 1.00 69.62 279 ARG A CA 1
ATOM 2090 C C . ARG A 1 279 ? -14.798 19.805 5.958 1.00 69.62 279 ARG A C 1
ATOM 2092 O O . ARG A 1 279 ? -15.617 19.004 6.404 1.00 69.62 279 ARG A O 1
ATOM 2099 N N . ARG A 1 280 ? -14.327 19.706 4.712 1.00 85.50 280 ARG A N 1
ATOM 2100 C CA . ARG A 1 280 ? -14.740 18.646 3.789 1.00 85.50 280 ARG A CA 1
ATOM 2101 C C . ARG A 1 280 ? -14.049 17.324 4.108 1.00 85.50 280 ARG A C 1
ATOM 2103 O O . ARG A 1 280 ? -14.729 16.305 4.170 1.00 85.50 280 ARG A O 1
ATOM 2110 N N . VAL A 1 281 ? -12.733 17.340 4.326 1.00 89.44 281 VAL A N 1
ATOM 2111 C CA . VAL A 1 281 ? -11.970 16.129 4.676 1.00 89.44 281 VAL A CA 1
ATOM 2112 C C . VAL A 1 281 ? -12.356 15.621 6.060 1.00 89.44 281 VAL A C 1
ATOM 2114 O O . VAL A 1 281 ? -12.587 14.423 6.208 1.00 89.44 281 VAL A O 1
ATOM 2117 N N . GLU A 1 282 ? -12.522 16.516 7.038 1.00 90.25 282 GLU A N 1
ATOM 2118 C CA . GLU A 1 282 ? -12.988 16.121 8.370 1.00 90.25 282 GLU A CA 1
ATOM 2119 C C . GLU A 1 282 ? -14.355 15.430 8.303 1.00 90.25 282 GLU A C 1
ATOM 2121 O O . GLU A 1 282 ? -14.526 14.344 8.853 1.00 90.25 282 GLU A O 1
ATOM 2126 N N . ARG A 1 283 ? -15.314 16.010 7.566 1.00 91.31 283 ARG A N 1
ATOM 2127 C CA . ARG A 1 283 ? -16.636 15.401 7.370 1.00 91.31 283 ARG A CA 1
ATOM 2128 C C . ARG A 1 283 ? -16.531 14.032 6.711 1.00 91.31 283 ARG A C 1
ATOM 2130 O O . ARG A 1 283 ? -17.141 13.091 7.190 1.00 91.31 283 ARG A O 1
ATOM 2137 N N . TRP A 1 284 ? -15.705 13.893 5.675 1.00 94.38 284 TRP A N 1
ATOM 2138 C CA . TRP A 1 284 ? -15.476 12.597 5.037 1.00 94.38 284 TRP A CA 1
ATOM 2139 C C . TRP A 1 284 ? -14.892 11.555 5.991 1.00 94.38 284 TRP A C 1
ATOM 2141 O O . TRP A 1 284 ? -15.289 10.396 5.914 1.00 94.38 284 TRP A O 1
ATOM 2151 N N . MET A 1 285 ? -13.976 11.951 6.878 1.00 95.31 285 MET A N 1
ATOM 2152 C CA . MET A 1 285 ? -13.425 11.062 7.901 1.00 95.31 285 MET A CA 1
ATOM 2153 C C . MET A 1 285 ? -14.498 10.669 8.926 1.00 95.31 285 MET A C 1
ATOM 2155 O O . MET A 1 285 ? -14.641 9.488 9.233 1.00 95.31 285 MET A O 1
ATOM 2159 N N . ARG A 1 286 ? -15.315 11.624 9.395 1.00 94.94 286 ARG A N 1
ATOM 2160 C CA . ARG A 1 286 ? -16.444 11.354 10.304 1.00 94.94 286 ARG A CA 1
ATOM 2161 C C . ARG A 1 286 ? -17.493 10.441 9.673 1.00 94.94 286 ARG A C 1
ATOM 2163 O O . ARG A 1 286 ? -17.913 9.493 10.324 1.00 94.94 286 ARG A O 1
ATOM 2170 N N . ASP A 1 287 ? -17.874 10.678 8.420 1.00 95.50 287 ASP A N 1
ATOM 2171 C CA . ASP A 1 287 ? -18.831 9.841 7.685 1.00 95.50 287 ASP A CA 1
ATOM 2172 C C . ASP A 1 287 ? 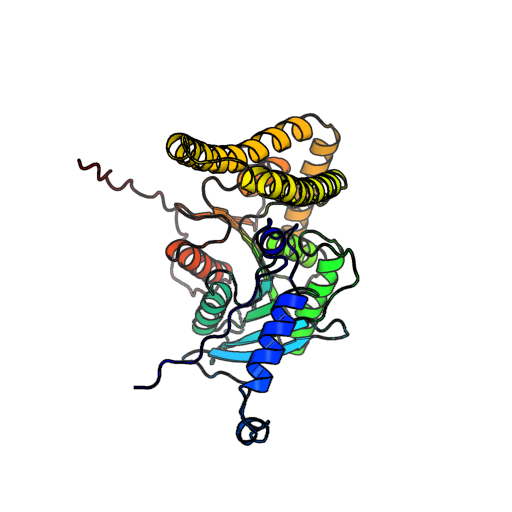-18.288 8.416 7.503 1.00 95.50 287 ASP A C 1
ATOM 2174 O O . ASP A 1 287 ? -19.021 7.434 7.632 1.00 95.50 287 ASP A O 1
ATOM 2178 N N . LEU A 1 288 ? -16.985 8.291 7.225 1.00 96.19 288 LEU A N 1
ATOM 2179 C CA . LEU A 1 288 ? -16.313 7.004 7.082 1.00 96.19 288 LEU A CA 1
ATOM 2180 C C . LEU A 1 288 ? -16.312 6.228 8.408 1.00 96.19 288 LEU A C 1
ATOM 2182 O O . LEU A 1 288 ? -16.752 5.079 8.440 1.00 96.19 288 LEU A O 1
ATOM 2186 N N . CYS A 1 289 ? -15.903 6.861 9.508 1.00 95.69 289 CYS A N 1
ATOM 2187 C CA . CYS A 1 289 ? -15.924 6.239 10.832 1.00 95.69 289 CYS A CA 1
ATOM 2188 C C . CYS A 1 289 ? -17.352 5.969 11.335 1.00 95.69 289 CYS A C 1
ATOM 2190 O O . CYS A 1 289 ? -17.608 4.933 11.943 1.00 95.69 289 CYS A O 1
ATOM 2192 N N . GLY A 1 290 ? -18.311 6.847 11.025 1.00 94.75 290 GLY A N 1
ATOM 2193 C CA . GLY A 1 290 ? -19.732 6.679 11.348 1.00 94.75 290 GLY A CA 1
ATOM 2194 C C . GLY A 1 290 ? -20.377 5.480 10.647 1.00 94.75 290 GLY A C 1
ATOM 2195 O O . GLY A 1 290 ? -21.313 4.887 11.175 1.00 94.75 290 GLY A O 1
ATOM 2196 N N . ARG A 1 291 ? -19.829 5.052 9.501 1.00 94.81 291 ARG A N 1
ATOM 2197 C CA . ARG A 1 291 ? -20.176 3.779 8.842 1.00 94.81 291 ARG A CA 1
ATOM 2198 C C . ARG A 1 291 ? -19.569 2.542 9.522 1.00 94.81 291 ARG A C 1
ATOM 2200 O O . ARG A 1 291 ? -19.789 1.434 9.037 1.00 94.81 291 ARG A O 1
ATOM 2207 N N . GLY A 1 292 ? -18.800 2.715 10.596 1.00 93.50 292 GLY A N 1
ATOM 2208 C CA . GLY A 1 292 ? -18.123 1.640 11.323 1.00 93.50 292 GLY A CA 1
ATOM 2209 C C . GLY A 1 292 ? -16.732 1.288 10.791 1.00 93.50 292 GLY A C 1
ATOM 2210 O O . GLY A 1 292 ? -16.174 0.272 11.199 1.00 93.50 292 GLY A O 1
ATOM 2211 N N . VAL A 1 293 ? -16.156 2.092 9.890 1.00 95.94 293 VAL A N 1
ATOM 2212 C CA . VAL A 1 293 ? -14.790 1.857 9.399 1.00 95.94 293 VAL A CA 1
ATOM 2213 C C . VAL A 1 293 ? -13.782 2.260 10.471 1.00 95.94 293 VAL A C 1
ATOM 2215 O O . VAL A 1 293 ? -13.797 3.395 10.945 1.00 95.94 293 VAL A O 1
ATOM 2218 N N . ARG A 1 294 ? -12.877 1.345 10.827 1.00 95.12 294 ARG A N 1
ATOM 2219 C CA . ARG A 1 294 ? -11.772 1.630 11.754 1.00 95.12 294 ARG A CA 1
ATOM 2220 C C . ARG A 1 294 ? -10.579 2.191 10.990 1.00 95.12 294 ARG A C 1
ATOM 2222 O O . ARG A 1 294 ? -10.028 1.510 10.119 1.00 95.12 294 ARG A O 1
ATOM 2229 N N . VAL A 1 295 ? -10.151 3.399 11.331 1.00 96.56 295 VAL A N 1
ATOM 2230 C CA . VAL A 1 295 ? -9.057 4.102 10.653 1.00 96.56 295 VAL A CA 1
ATOM 2231 C C . VAL A 1 295 ? -7.803 4.078 11.520 1.00 96.56 295 VAL A C 1
ATOM 2233 O O . VAL A 1 295 ? -7.843 4.502 12.667 1.00 96.56 295 VAL A O 1
ATOM 2236 N N . LEU A 1 296 ? -6.686 3.612 10.968 1.00 96.81 296 LEU A N 1
ATOM 2237 C CA . LEU A 1 296 ? -5.354 3.725 11.555 1.00 96.81 296 LEU A CA 1
ATOM 2238 C C . LEU A 1 296 ? -4.537 4.722 10.733 1.00 96.81 296 LEU A C 1
ATOM 2240 O O . LEU A 1 296 ? -4.276 4.496 9.553 1.00 96.81 296 LEU A O 1
ATOM 2244 N N . LEU A 1 297 ? -4.110 5.811 11.355 1.00 96.25 297 LEU A N 1
ATOM 2245 C CA . LEU A 1 297 ? -3.234 6.804 10.758 1.00 96.25 297 LEU A CA 1
ATOM 2246 C C . LEU A 1 297 ? -1.830 6.641 11.338 1.00 96.25 297 LEU A C 1
ATOM 2248 O O . LEU A 1 297 ? -1.626 6.807 12.539 1.00 96.25 297 LEU A O 1
ATOM 2252 N N . VAL A 1 298 ? -0.871 6.295 10.488 1.00 96.38 298 VAL A N 1
ATOM 2253 C CA . VAL A 1 298 ? 0.531 6.127 10.867 1.00 96.38 298 VAL A CA 1
ATOM 2254 C C . VAL A 1 298 ? 1.343 7.259 10.258 1.00 96.38 298 VAL A C 1
ATOM 2256 O O . VAL A 1 298 ? 1.289 7.466 9.046 1.00 96.38 298 VAL A O 1
ATOM 2259 N N . THR A 1 299 ? 2.111 7.965 11.078 1.00 93.62 299 THR A N 1
ATOM 2260 C CA . THR A 1 299 ? 2.974 9.071 10.651 1.00 93.62 299 THR A CA 1
ATOM 2261 C C . THR A 1 299 ? 4.404 8.848 11.119 1.00 93.62 299 THR A C 1
ATOM 2263 O O . THR A 1 299 ? 4.620 8.420 12.248 1.00 93.62 299 THR A O 1
ATOM 2266 N N . SER A 1 300 ? 5.388 9.159 10.286 1.00 88.88 300 SER A N 1
ATOM 2267 C CA . SER A 1 300 ? 6.789 9.247 10.701 1.00 88.88 300 SER A CA 1
ATOM 2268 C C . SER A 1 300 ? 7.057 10.615 11.342 1.00 88.88 300 SER A C 1
ATOM 2270 O O . SER A 1 300 ? 6.520 11.633 10.900 1.00 88.88 300 SER A O 1
ATOM 2272 N N . GLU A 1 301 ? 7.881 10.663 12.388 1.00 87.25 301 GLU A N 1
ATOM 2273 C CA . GLU A 1 301 ? 8.261 11.935 13.015 1.00 87.25 301 GLU A CA 1
ATOM 2274 C C . GLU A 1 301 ? 8.960 12.868 12.014 1.00 87.25 301 GLU A C 1
ATOM 2276 O O . GLU A 1 301 ? 9.866 12.466 11.286 1.00 87.25 301 GLU A O 1
ATOM 2281 N N . GLY A 1 302 ? 8.526 14.131 11.971 1.00 77.75 302 GLY A N 1
ATOM 2282 C CA . GLY A 1 302 ? 9.060 15.128 11.038 1.00 77.75 302 GLY A CA 1
ATOM 2283 C C . GLY A 1 302 ? 8.604 14.963 9.582 1.00 77.75 302 GLY A C 1
ATOM 2284 O O . GLY A 1 302 ? 9.074 15.705 8.719 1.00 77.75 302 GLY A O 1
ATOM 2285 N N . ASP A 1 303 ? 7.695 14.027 9.296 1.00 84.25 303 ASP A N 1
ATOM 2286 C CA . ASP A 1 303 ? 7.151 13.825 7.956 1.00 84.25 303 ASP A CA 1
ATOM 2287 C C . ASP A 1 303 ? 6.168 14.930 7.541 1.00 84.25 303 ASP A C 1
ATOM 2289 O O . ASP A 1 303 ? 5.461 15.537 8.348 1.00 84.25 303 ASP A O 1
ATOM 2293 N N . LEU A 1 304 ? 6.083 15.161 6.235 1.00 79.06 304 LEU A N 1
ATOM 2294 C CA . LEU A 1 304 ? 5.232 16.184 5.629 1.00 79.06 304 LEU A CA 1
ATOM 2295 C C . LEU A 1 304 ? 3.740 15.898 5.775 1.00 79.06 304 LEU A C 1
ATOM 2297 O O . LEU A 1 304 ? 2.927 16.825 5.755 1.00 79.06 304 LEU A O 1
ATOM 2301 N N . SER A 1 305 ? 3.381 14.631 5.968 1.00 80.81 305 SER A N 1
ATOM 2302 C CA . SER A 1 305 ? 2.011 14.226 6.260 1.00 80.81 305 SER A CA 1
ATOM 2303 C C . SER A 1 305 ? 1.455 14.904 7.508 1.00 80.81 305 SER A C 1
ATOM 2305 O O . SER A 1 305 ? 0.268 15.209 7.524 1.00 80.81 305 SER A O 1
ATOM 2307 N N . LEU A 1 306 ? 2.289 15.247 8.498 1.00 84.31 306 LEU A N 1
ATOM 2308 C CA . LEU A 1 306 ? 1.858 15.991 9.688 1.00 84.31 306 LEU A CA 1
ATOM 2309 C C . LEU A 1 306 ? 1.294 17.369 9.315 1.00 84.31 306 LEU A C 1
ATOM 2311 O O . LEU A 1 306 ? 0.240 17.766 9.805 1.00 84.31 306 LEU A O 1
ATOM 2315 N N . LYS A 1 307 ? 1.934 18.077 8.372 1.00 81.38 307 LYS A N 1
ATOM 2316 C CA . LYS A 1 307 ? 1.429 19.368 7.871 1.00 81.38 307 LYS A CA 1
ATOM 2317 C C . LYS A 1 307 ? 0.107 19.198 7.122 1.00 81.38 307 LYS A C 1
ATOM 2319 O O . LYS A 1 307 ? -0.788 20.029 7.258 1.00 81.38 307 LYS A O 1
ATOM 2324 N N . GLU A 1 308 ? -0.021 18.137 6.327 1.00 82.81 308 GLU A N 1
ATOM 2325 C CA . GLU A 1 308 ? -1.251 17.847 5.584 1.00 82.81 308 GLU A CA 1
ATOM 2326 C C . GLU A 1 308 ? -2.399 17.447 6.527 1.00 82.81 308 GLU A C 1
ATOM 2328 O O . GLU A 1 308 ? -3.533 17.888 6.344 1.00 82.81 308 GLU A O 1
ATOM 2333 N N . ILE A 1 309 ? -2.127 16.669 7.575 1.00 86.62 309 ILE A N 1
ATOM 2334 C CA . ILE A 1 309 ? -3.113 16.342 8.610 1.00 86.62 309 ILE A CA 1
ATOM 2335 C C . ILE A 1 309 ? -3.529 17.624 9.336 1.00 86.62 309 ILE A C 1
ATOM 2337 O O . ILE A 1 309 ? -4.721 17.938 9.388 1.00 86.62 309 ILE A O 1
ATOM 2341 N N . ALA A 1 310 ? -2.568 18.430 9.791 1.00 85.44 310 ALA A N 1
ATOM 2342 C CA . ALA A 1 310 ? -2.848 19.702 10.448 1.00 85.44 310 ALA A CA 1
ATOM 2343 C C . ALA A 1 310 ? -3.664 20.657 9.560 1.00 85.44 310 ALA A C 1
ATOM 2345 O O . ALA A 1 310 ? -4.569 21.344 10.041 1.00 85.44 310 ALA A O 1
ATOM 2346 N N . ARG A 1 311 ? -3.429 20.648 8.239 1.00 82.44 311 ARG A N 1
ATOM 2347 C CA . ARG A 1 311 ? -4.203 21.431 7.263 1.00 82.44 311 ARG A CA 1
ATOM 2348 C C . ARG A 1 311 ? -5.698 21.117 7.319 1.00 82.44 311 ARG A C 1
ATOM 2350 O O . ARG A 1 311 ? -6.501 22.036 7.177 1.00 82.44 311 ARG A O 1
ATOM 2357 N N . HIS A 1 312 ? -6.090 19.857 7.509 1.00 84.38 312 HIS A N 1
ATOM 2358 C CA . HIS A 1 312 ? -7.505 19.452 7.507 1.00 84.38 312 HIS A CA 1
ATOM 2359 C C . HIS A 1 312 ? -8.113 19.366 8.909 1.00 84.38 312 HIS A C 1
ATOM 2361 O O . HIS A 1 312 ? -9.301 19.662 9.071 1.00 84.38 312 HIS A O 1
ATOM 2367 N N . PHE A 1 313 ? -7.307 19.026 9.916 1.00 86.94 313 PHE A N 1
ATOM 2368 C CA . PHE A 1 313 ? -7.756 18.703 11.274 1.00 86.94 313 PHE A CA 1
ATOM 2369 C C . PHE A 1 313 ? -7.282 19.694 12.358 1.00 86.94 313 PHE A C 1
ATOM 2371 O O . PHE A 1 313 ? -7.764 19.637 13.485 1.00 86.94 313 PHE A O 1
ATOM 2378 N N . GLY A 1 314 ? -6.486 20.709 12.011 1.00 82.00 314 GLY A N 1
ATOM 2379 C CA . GLY A 1 314 ? -5.995 21.744 12.935 1.00 82.00 314 GLY A CA 1
ATOM 2380 C C . GLY A 1 314 ? -4.596 21.437 13.477 1.00 82.00 314 GLY A C 1
ATOM 2381 O O . GLY A 1 314 ? -4.155 20.296 13.416 1.00 82.00 314 GLY A O 1
ATOM 2382 N N . SER A 1 315 ? -3.901 22.460 13.984 1.00 70.25 315 SER A N 1
ATOM 2383 C CA . SER A 1 315 ? -2.479 22.403 14.373 1.00 70.25 315 SER A CA 1
ATOM 2384 C C . SER A 1 315 ? -2.170 21.453 15.529 1.00 70.25 315 SER A C 1
ATOM 2386 O O . SER A 1 315 ? -1.116 20.833 15.511 1.00 70.25 315 SER A O 1
ATOM 2388 N N . GLU A 1 316 ? -3.098 21.305 16.474 1.00 62.53 316 GLU A N 1
ATOM 2389 C CA . GLU A 1 316 ? -2.991 20.359 17.598 1.00 62.53 316 GLU A CA 1
ATOM 2390 C C . GLU A 1 316 ? -3.674 19.018 17.298 1.00 62.53 316 GLU A C 1
ATOM 2392 O O . GLU A 1 316 ? -3.752 18.146 18.152 1.00 62.53 316 GLU A O 1
ATOM 2397 N N . GLU A 1 317 ? -4.234 18.862 16.091 1.00 69.38 317 GLU A N 1
ATOM 2398 C CA . GLU A 1 317 ? -4.884 17.633 15.618 1.00 69.38 317 GLU A CA 1
ATOM 2399 C C . GLU A 1 317 ? -6.049 17.129 16.507 1.00 69.38 317 GLU A C 1
ATOM 2401 O O . GLU A 1 317 ? -6.650 16.097 16.209 1.00 69.38 317 GLU A O 1
ATOM 2406 N N . GLU A 1 318 ? -6.470 17.913 17.510 1.00 74.50 318 GLU A N 1
ATOM 2407 C CA . GLU A 1 318 ? -7.561 17.631 18.455 1.00 74.50 318 GLU A CA 1
ATOM 2408 C C . GLU A 1 318 ? -8.862 17.228 17.751 1.00 74.50 318 GLU A C 1
ATOM 2410 O O . GLU A 1 318 ? -9.602 16.354 18.210 1.00 74.50 318 GLU A O 1
ATOM 2415 N N . ARG A 1 319 ? -9.153 17.833 16.588 1.00 82.12 319 ARG A N 1
ATOM 2416 C CA . ARG A 1 319 ? -10.353 17.473 15.819 1.00 82.12 319 ARG A CA 1
ATOM 2417 C C . ARG A 1 319 ? -10.271 16.059 15.276 1.00 82.12 319 ARG A C 1
ATOM 2419 O O . ARG A 1 319 ? -11.309 15.409 15.221 1.00 82.12 319 ARG A O 1
ATOM 2426 N N . LEU A 1 320 ? -9.092 15.585 14.878 1.00 84.75 320 LEU A N 1
ATOM 2427 C CA . LEU A 1 320 ? -8.910 14.211 14.419 1.00 84.75 320 LEU A CA 1
ATOM 2428 C C . LEU A 1 320 ? -9.0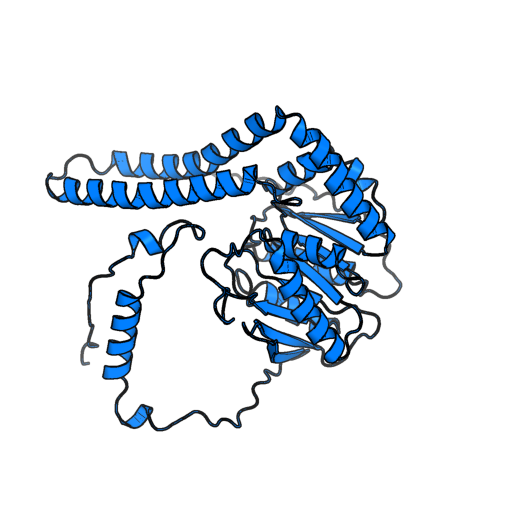50 13.227 15.585 1.00 84.75 320 LEU A C 1
ATOM 2430 O O . LEU A 1 320 ? -9.760 12.233 15.440 1.00 84.75 320 LEU A O 1
ATOM 2434 N N . ASP A 1 321 ? -8.471 13.555 16.741 1.00 85.06 321 ASP A N 1
ATOM 2435 C CA . ASP A 1 321 ? -8.580 12.749 17.966 1.00 85.06 321 ASP A CA 1
ATOM 2436 C C . ASP A 1 321 ? -10.025 12.678 18.492 1.00 85.06 321 ASP A C 1
ATOM 2438 O O . ASP A 1 321 ? -10.445 11.670 19.061 1.00 85.06 321 ASP A O 1
ATOM 2442 N N . SER A 1 322 ? -10.840 13.703 18.220 1.00 87.69 322 SER A N 1
ATOM 2443 C CA . SER A 1 322 ? -12.274 13.699 18.540 1.00 87.69 322 SER A CA 1
ATOM 2444 C C . SER A 1 322 ? -13.115 12.737 17.678 1.00 87.69 322 SER A C 1
ATOM 2446 O O . SER A 1 322 ? -14.295 12.509 17.970 1.00 87.69 322 SER A O 1
ATOM 2448 N N . ILE A 1 323 ? -12.567 12.186 16.586 1.00 91.31 323 ILE A N 1
ATOM 2449 C CA . ILE A 1 323 ? -13.303 11.281 15.693 1.00 91.31 323 ILE A CA 1
ATOM 2450 C C . ILE A 1 323 ? -13.197 9.850 16.224 1.00 91.31 323 ILE A C 1
ATOM 2452 O O . ILE A 1 323 ? -12.207 9.148 16.015 1.00 91.31 323 ILE A O 1
ATOM 2456 N N . ARG A 1 324 ? -14.278 9.370 16.849 1.00 91.25 324 ARG A N 1
ATOM 2457 C CA . ARG A 1 324 ? -14.397 7.968 17.270 1.00 91.25 324 ARG A CA 1
ATOM 2458 C C . ARG A 1 324 ? -14.144 7.029 16.086 1.00 91.25 324 ARG A C 1
ATOM 2460 O O . ARG A 1 324 ? -14.791 7.159 15.054 1.00 91.25 324 ARG A O 1
ATOM 2467 N N . GLY A 1 325 ? -13.250 6.057 16.268 1.00 90.50 325 GLY A N 1
ATOM 2468 C CA . GLY A 1 325 ? -12.877 5.084 15.234 1.00 90.50 325 GLY A CA 1
ATOM 2469 C C . GLY A 1 325 ? -11.568 5.404 14.509 1.00 90.50 325 GLY A C 1
ATOM 2470 O O . GLY A 1 325 ? -11.107 4.563 13.739 1.00 90.50 325 GLY A O 1
ATOM 2471 N N . VAL A 1 326 ? -10.954 6.562 14.779 1.00 94.56 326 VAL A N 1
ATOM 2472 C CA . VAL A 1 326 ? -9.585 6.880 14.354 1.00 94.56 326 VAL A CA 1
ATOM 2473 C C . VAL A 1 326 ? -8.594 6.496 15.456 1.00 94.56 326 VAL A C 1
ATOM 2475 O O . VAL A 1 326 ? -8.797 6.788 16.631 1.00 94.56 326 VAL A O 1
ATOM 2478 N N . THR A 1 327 ? -7.503 5.845 15.070 1.00 93.44 327 THR A N 1
ATOM 2479 C CA . THR A 1 327 ? -6.329 5.571 15.900 1.00 93.44 327 THR A CA 1
ATOM 2480 C C . THR A 1 327 ? -5.110 6.160 15.211 1.00 93.44 327 THR A C 1
ATOM 2482 O O . THR A 1 327 ? -4.949 6.006 14.002 1.00 93.44 327 THR A O 1
ATOM 2485 N N . ARG A 1 328 ? -4.244 6.832 15.968 1.00 91.69 328 ARG A N 1
ATOM 2486 C CA . ARG A 1 328 ? -3.022 7.459 15.461 1.00 91.69 328 ARG A CA 1
ATOM 2487 C C . ARG A 1 328 ? -1.787 6.820 16.068 1.00 91.69 328 ARG A C 1
ATOM 2489 O O . ARG A 1 328 ? -1.778 6.475 17.247 1.00 91.69 328 ARG A O 1
ATOM 2496 N N . VAL A 1 329 ? -0.744 6.682 15.260 1.00 93.00 329 VAL A N 1
ATOM 2497 C CA . VAL A 1 329 ? 0.564 6.187 15.687 1.00 93.00 329 VAL A CA 1
ATOM 2498 C C . VAL A 1 329 ? 1.647 7.043 15.045 1.00 93.00 329 VAL A C 1
ATOM 2500 O O . VAL A 1 329 ? 1.747 7.089 13.822 1.00 93.00 329 VAL A O 1
ATOM 2503 N N . SER A 1 330 ? 2.478 7.673 15.874 1.00 93.62 330 SER A N 1
ATOM 2504 C CA . SER A 1 330 ? 3.718 8.305 15.423 1.00 93.62 330 SER A CA 1
ATOM 2505 C C . SER A 1 330 ? 4.878 7.314 15.526 1.00 93.62 330 SER A C 1
ATOM 2507 O O . SER A 1 330 ? 4.992 6.594 16.521 1.00 93.62 330 SER A O 1
ATOM 2509 N N . LEU A 1 331 ? 5.720 7.251 14.497 1.00 92.94 331 LEU A N 1
ATOM 2510 C CA . LEU A 1 331 ? 6.894 6.389 14.429 1.00 92.94 331 LEU A CA 1
ATOM 2511 C C . LEU A 1 331 ? 8.172 7.227 14.559 1.00 92.94 331 LEU A C 1
ATOM 2513 O O . LEU A 1 331 ? 8.484 7.998 13.643 1.00 92.94 331 LEU A O 1
ATOM 2517 N N . PRO A 1 332 ? 8.949 7.046 15.640 1.00 91.19 332 PRO A N 1
ATOM 2518 C CA . PRO A 1 332 ? 10.233 7.710 15.782 1.00 91.19 332 PRO A CA 1
ATOM 2519 C C . PRO A 1 332 ? 11.278 7.096 14.851 1.00 91.19 332 PRO A C 1
ATOM 2521 O O . PRO A 1 332 ? 11.273 5.889 14.567 1.00 91.19 332 PRO A O 1
ATOM 2524 N N . ASN A 1 333 ? 12.221 7.928 14.408 1.00 88.56 333 ASN A N 1
ATOM 2525 C CA . ASN A 1 333 ? 13.348 7.520 13.561 1.00 88.56 333 ASN A CA 1
ATOM 2526 C C . ASN A 1 333 ? 12.919 6.761 12.288 1.00 88.56 333 ASN A C 1
ATOM 2528 O O . ASN A 1 333 ? 13.618 5.855 11.832 1.00 88.56 333 ASN A O 1
ATOM 2532 N N . ALA A 1 334 ? 11.752 7.087 11.735 1.00 86.38 334 ALA A N 1
ATOM 2533 C CA . ALA A 1 334 ? 11.243 6.524 10.492 1.00 86.38 334 ALA A CA 1
ATOM 2534 C C . ALA A 1 334 ? 11.326 7.567 9.370 1.00 86.38 334 ALA A C 1
ATOM 2536 O O . ALA A 1 334 ? 11.182 8.760 9.615 1.00 86.38 334 ALA A O 1
ATOM 2537 N N . ASP A 1 335 ? 11.537 7.122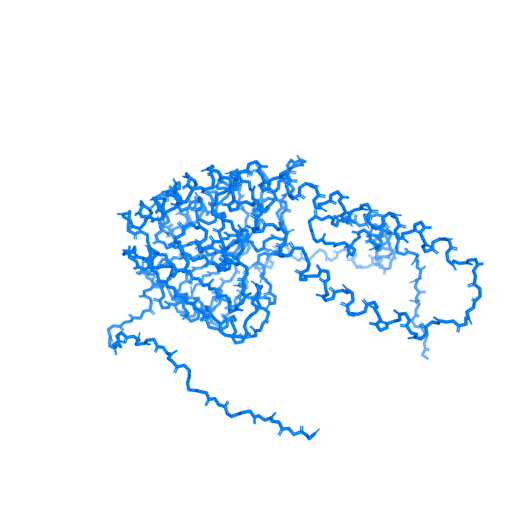 8.132 1.00 81.69 335 ASP A N 1
ATOM 2538 C CA . ASP A 1 335 ? 11.402 7.986 6.957 1.00 81.69 335 ASP A CA 1
ATOM 2539 C C . ASP A 1 335 ? 10.014 7.830 6.313 1.00 81.69 335 ASP A C 1
ATOM 2541 O O . ASP A 1 335 ? 9.176 7.043 6.768 1.00 81.69 335 ASP A O 1
ATOM 2545 N N . HIS A 1 336 ? 9.761 8.597 5.252 1.00 87.25 336 HIS A N 1
ATOM 2546 C CA . HIS A 1 336 ? 8.478 8.616 4.551 1.00 87.25 336 HIS A CA 1
ATOM 2547 C C . HIS A 1 336 ? 8.066 7.236 3.998 1.00 87.25 336 HIS A C 1
ATOM 2549 O O . HIS A 1 336 ? 6.885 6.882 3.992 1.00 87.25 336 HIS A O 1
ATOM 2555 N N . THR A 1 337 ? 9.041 6.447 3.538 1.00 81.88 337 THR A N 1
ATOM 2556 C CA . THR A 1 337 ? 8.849 5.150 2.864 1.00 81.88 337 THR A CA 1
ATOM 2557 C C . THR A 1 337 ? 9.014 3.943 3.786 1.00 81.88 337 THR A C 1
ATOM 2559 O O . THR A 1 337 ? 8.894 2.808 3.325 1.00 81.88 337 THR A O 1
ATOM 2562 N N . LEU A 1 338 ? 9.274 4.166 5.077 1.00 88.00 338 LEU A N 1
ATOM 2563 C CA . LEU A 1 338 ? 9.573 3.139 6.076 1.00 88.00 338 LEU A CA 1
ATOM 2564 C C . LEU A 1 338 ? 10.789 2.267 5.697 1.00 88.00 338 LEU A C 1
ATOM 2566 O O . LEU A 1 338 ? 10.769 1.040 5.828 1.00 88.00 338 LEU A O 1
ATOM 2570 N N . THR A 1 339 ? 11.873 2.884 5.221 1.00 84.12 339 THR A N 1
ATOM 2571 C CA . THR A 1 339 ? 13.140 2.181 4.934 1.00 84.12 339 THR A CA 1
ATOM 2572 C C . THR A 1 339 ? 13.739 1.501 6.169 1.00 84.12 339 THR A C 1
ATOM 2574 O O . THR A 1 339 ? 14.223 0.372 6.035 1.00 84.12 339 THR A O 1
ATOM 2577 N N . PRO A 1 340 ? 13.713 2.103 7.376 1.00 90.19 340 PRO A N 1
ATOM 2578 C CA . PRO A 1 340 ? 14.240 1.441 8.563 1.00 90.19 340 PRO A CA 1
ATOM 2579 C C . PRO A 1 340 ? 13.445 0.181 8.930 1.00 90.19 340 PRO A C 1
ATOM 2581 O O . PRO A 1 340 ? 12.212 0.179 8.946 1.00 90.19 340 PRO A O 1
ATOM 2584 N N . TYR A 1 341 ? 14.152 -0.903 9.257 1.00 93.31 341 TYR A N 1
ATOM 2585 C CA . TYR A 1 341 ? 13.532 -2.192 9.589 1.00 93.31 341 TYR A CA 1
ATOM 2586 C C . TYR A 1 341 ? 12.603 -2.106 10.810 1.00 93.31 341 TYR A C 1
ATOM 2588 O O . TYR A 1 341 ? 11.504 -2.664 10.789 1.00 93.31 341 TYR A O 1
ATOM 2596 N N . HIS A 1 342 ? 12.995 -1.358 11.851 1.00 96.06 342 HIS A N 1
ATOM 2597 C CA . HIS A 1 342 ? 12.168 -1.181 13.052 1.00 96.06 342 HIS A CA 1
ATOM 2598 C C . HIS A 1 342 ? 10.841 -0.485 12.733 1.00 96.06 342 HIS A C 1
ATOM 2600 O O . HIS A 1 342 ? 9.810 -0.867 13.283 1.00 96.06 342 HIS A O 1
ATOM 2606 N N . ALA A 1 343 ? 10.845 0.479 11.807 1.00 93.50 343 ALA A N 1
ATOM 2607 C CA . ALA A 1 343 ? 9.646 1.195 11.390 1.00 93.50 343 ALA A CA 1
ATOM 2608 C C . ALA A 1 343 ? 8.658 0.255 10.683 1.00 93.50 343 ALA A C 1
ATOM 2610 O O . ALA A 1 343 ? 7.481 0.213 11.046 1.00 93.50 343 ALA A O 1
ATOM 2611 N N . ARG A 1 344 ? 9.134 -0.584 9.746 1.00 95.44 344 ARG A N 1
ATOM 2612 C CA . ARG A 1 344 ? 8.288 -1.620 9.120 1.00 95.44 344 ARG A CA 1
ATOM 2613 C C . ARG A 1 344 ? 7.729 -2.589 10.152 1.00 95.44 344 ARG A C 1
ATOM 2615 O O . ARG A 1 344 ? 6.538 -2.888 10.137 1.00 95.44 344 ARG A O 1
ATOM 2622 N N . ARG A 1 345 ? 8.568 -3.048 11.083 1.00 96.38 345 ARG A N 1
ATOM 2623 C CA . ARG A 1 345 ? 8.160 -3.974 12.147 1.00 96.38 345 ARG A CA 1
ATOM 2624 C C . ARG A 1 345 ? 7.086 -3.383 13.054 1.00 96.38 345 ARG A C 1
ATOM 2626 O O . ARG A 1 345 ? 6.149 -4.107 13.391 1.00 96.38 345 ARG A O 1
ATOM 2633 N N . ALA A 1 346 ? 7.200 -2.100 13.390 1.00 96.06 346 ALA A N 1
ATOM 2634 C CA . ALA A 1 346 ? 6.206 -1.373 14.168 1.00 96.06 346 ALA A CA 1
ATOM 2635 C C . ALA A 1 346 ? 4.870 -1.267 13.418 1.00 96.06 346 ALA A C 1
ATOM 2637 O O . ALA A 1 346 ? 3.828 -1.560 13.999 1.00 96.06 346 ALA A O 1
ATOM 2638 N N . VAL A 1 347 ? 4.883 -0.938 12.121 1.00 95.75 347 VAL A N 1
ATOM 2639 C CA . VAL A 1 347 ? 3.652 -0.912 11.309 1.00 95.75 347 VAL A CA 1
ATOM 2640 C C . VAL A 1 347 ? 2.994 -2.283 11.239 1.00 95.75 347 VAL A C 1
ATOM 2642 O O . VAL A 1 347 ? 1.789 -2.375 11.443 1.00 95.75 347 VAL A O 1
ATOM 2645 N N . ILE A 1 348 ? 3.764 -3.350 11.013 1.00 95.69 348 ILE A N 1
ATOM 2646 C CA . ILE A 1 348 ? 3.231 -4.720 10.980 1.00 95.69 348 ILE A CA 1
ATOM 2647 C C . ILE A 1 348 ? 2.524 -5.060 12.296 1.00 95.69 348 ILE A C 1
ATOM 2649 O O . ILE A 1 348 ? 1.403 -5.560 12.268 1.00 95.69 348 ILE A O 1
ATOM 2653 N N . ALA A 1 349 ? 3.139 -4.743 13.440 1.00 93.94 349 ALA A N 1
ATOM 2654 C CA . ALA A 1 349 ? 2.516 -4.960 14.744 1.00 93.94 349 ALA A CA 1
ATOM 2655 C C . ALA A 1 349 ? 1.192 -4.186 14.876 1.00 93.94 349 ALA A C 1
ATOM 2657 O O . ALA A 1 349 ? 0.178 -4.753 15.271 1.00 93.94 349 ALA A O 1
ATOM 2658 N N . ARG A 1 350 ? 1.163 -2.918 14.444 1.00 94.19 350 ARG A N 1
ATOM 2659 C CA . ARG A 1 350 ? -0.061 -2.104 14.470 1.00 94.19 350 ARG A CA 1
ATOM 2660 C C . ARG A 1 350 ? -1.144 -2.595 13.517 1.00 94.19 350 ARG A C 1
ATOM 2662 O O . ARG A 1 350 ? -2.315 -2.455 13.844 1.00 94.19 350 ARG A O 1
ATOM 2669 N N . LEU A 1 351 ? -0.788 -3.173 12.371 1.00 93.69 351 LEU A N 1
ATOM 2670 C CA . LEU A 1 351 ? -1.760 -3.788 11.461 1.00 93.69 351 LEU A CA 1
ATOM 2671 C C . LEU A 1 351 ? -2.433 -5.009 12.100 1.00 93.69 351 LEU A C 1
ATOM 2673 O O . LEU A 1 351 ? -3.644 -5.167 11.961 1.00 93.69 351 LEU A O 1
ATOM 2677 N N . ILE A 1 352 ? -1.669 -5.833 12.822 1.00 90.38 352 ILE A N 1
ATOM 2678 C CA . ILE A 1 352 ? -2.190 -6.995 13.558 1.00 90.38 352 ILE A CA 1
ATOM 2679 C C . ILE A 1 352 ? -3.131 -6.528 14.680 1.00 90.38 352 ILE A C 1
ATOM 2681 O O . ILE A 1 352 ? -4.285 -6.960 14.736 1.00 90.38 352 ILE A O 1
ATOM 2685 N N . ASP A 1 353 ? -2.685 -5.574 15.504 1.00 86.19 353 ASP A N 1
ATOM 2686 C CA . ASP A 1 353 ? -3.495 -5.014 16.593 1.00 86.19 353 ASP A CA 1
ATOM 2687 C C . ASP A 1 353 ? -4.796 -4.384 16.058 1.00 86.19 353 ASP A C 1
ATOM 2689 O O . ASP A 1 353 ? -5.896 -4.665 16.541 1.00 86.19 353 ASP A O 1
ATOM 2693 N N . HIS A 1 354 ? -4.688 -3.553 15.014 1.00 80.56 354 HIS A N 1
ATOM 2694 C CA . HIS A 1 354 ? -5.821 -2.832 14.420 1.00 80.56 354 HIS A CA 1
ATOM 2695 C C . HIS A 1 354 ? -6.805 -3.759 13.708 1.00 80.56 354 HIS A C 1
ATOM 2697 O O . HIS A 1 354 ? -8.009 -3.492 13.696 1.00 80.56 354 HIS A O 1
ATOM 2703 N N . GLY A 1 355 ? -6.319 -4.885 13.179 1.00 73.25 355 GLY A N 1
ATOM 2704 C CA . GLY A 1 355 ? -7.147 -5.964 12.649 1.00 73.25 355 GLY A CA 1
ATOM 2705 C C . GLY A 1 355 ? -8.131 -6.533 13.673 1.00 73.25 355 GLY A C 1
ATOM 2706 O O . GLY A 1 355 ? -9.137 -7.126 13.287 1.00 73.25 355 GLY A O 1
ATOM 2707 N N . GLY A 1 356 ? -7.925 -6.268 14.970 1.00 64.75 356 GLY A N 1
ATOM 2708 C CA . GLY A 1 356 ? -8.668 -6.903 16.059 1.00 64.75 356 GLY A CA 1
ATOM 2709 C C . GLY A 1 356 ? -8.186 -8.327 16.320 1.00 64.75 356 GLY A C 1
ATOM 2710 O O . GLY A 1 356 ? -8.904 -9.115 16.929 1.00 64.75 356 GLY A O 1
ATOM 2711 N N . ILE A 1 357 ? -6.983 -8.667 15.848 1.00 58.69 357 ILE A N 1
ATOM 2712 C CA . ILE A 1 357 ? -6.390 -9.989 16.013 1.00 58.69 357 ILE A CA 1
ATOM 2713 C C . ILE A 1 357 ? -5.625 -9.982 17.331 1.00 58.69 357 ILE A C 1
ATOM 2715 O O . ILE A 1 357 ? -4.402 -9.932 17.364 1.00 58.69 357 ILE A O 1
ATOM 2719 N N . ARG A 1 358 ? -6.367 -9.957 18.441 1.00 47.06 358 ARG A N 1
ATOM 2720 C CA . ARG A 1 358 ? -5.890 -10.416 19.747 1.00 47.06 358 ARG A CA 1
ATOM 2721 C C . ARG A 1 358 ? -7.067 -10.696 20.678 1.00 47.06 358 ARG A C 1
ATOM 2723 O O . ARG A 1 358 ? -7.933 -9.853 20.888 1.00 47.06 358 ARG A O 1
ATOM 2730 N N . ARG A 1 359 ? -7.052 -11.935 21.179 1.00 42.72 359 ARG A N 1
ATOM 2731 C CA . ARG A 1 359 ? -7.967 -12.562 22.138 1.00 42.72 359 ARG A CA 1
ATOM 2732 C C . ARG A 1 359 ? -7.904 -11.869 23.502 1.00 42.72 359 ARG A C 1
ATOM 2734 O O . ARG A 1 359 ? -6.891 -11.258 23.837 1.00 42.72 359 ARG A O 1
ATOM 2741 N N . ASP A 1 360 ? -8.990 -12.013 24.254 1.00 33.22 360 ASP A N 1
ATOM 2742 C CA . ASP A 1 360 ? -9.168 -11.640 25.658 1.00 33.22 360 ASP A CA 1
ATOM 2743 C C . ASP A 1 360 ? -7.858 -11.660 26.467 1.00 33.22 360 ASP A C 1
ATOM 2745 O O . ASP A 1 360 ? -7.177 -12.684 26.529 1.00 33.22 360 ASP A O 1
ATOM 2749 N N . GLY A 1 361 ? -7.510 -10.536 27.107 1.00 33.06 361 GLY A N 1
ATOM 2750 C CA . GLY A 1 361 ? -6.500 -10.537 28.174 1.00 33.06 361 GLY A CA 1
ATOM 2751 C C . GLY A 1 361 ? -5.327 -9.558 28.086 1.00 33.06 361 GLY A C 1
ATOM 2752 O O . GLY A 1 361 ? -4.336 -9.794 28.767 1.00 33.06 361 GLY A O 1
ATOM 2753 N N . TYR A 1 362 ? -5.394 -8.453 27.336 1.00 29.73 362 TYR A N 1
ATOM 2754 C CA . TYR A 1 362 ? -4.418 -7.367 27.520 1.00 29.73 362 TYR A CA 1
ATOM 2755 C C . TYR A 1 362 ? -5.095 -5.998 27.588 1.00 29.73 362 TYR A C 1
ATOM 2757 O O . TYR A 1 362 ? -5.826 -5.592 26.685 1.00 29.73 362 TYR A O 1
ATOM 2765 N N . ALA A 1 363 ? -4.868 -5.314 28.709 1.00 31.53 363 ALA A N 1
ATOM 2766 C CA . ALA A 1 363 ? -5.350 -3.973 28.992 1.00 31.53 363 ALA A CA 1
ATOM 2767 C C . ALA A 1 363 ? -4.931 -2.988 27.891 1.00 31.53 363 ALA A C 1
ATOM 2769 O O . ALA A 1 363 ? -3.884 -3.157 27.262 1.00 31.53 363 ALA A O 1
ATOM 2770 N N . ARG A 1 364 ? -5.759 -1.950 27.686 1.00 29.77 364 ARG A N 1
ATOM 2771 C CA . ARG A 1 364 ? -5.464 -0.788 26.833 1.00 29.77 364 ARG A CA 1
ATOM 2772 C C . ARG A 1 364 ? -3.984 -0.426 26.961 1.00 29.77 364 ARG A C 1
ATOM 2774 O O . ARG A 1 364 ? -3.544 -0.076 28.051 1.00 29.77 364 ARG A O 1
ATOM 2781 N N . SER A 1 365 ? -3.232 -0.501 25.864 1.00 33.00 365 SER A N 1
ATOM 2782 C CA . SER A 1 365 ? -1.870 0.021 25.850 1.00 33.00 365 SER A CA 1
ATOM 2783 C C . SER A 1 365 ? -1.950 1.525 26.091 1.00 33.00 365 SER A C 1
ATOM 2785 O O . SER A 1 365 ? -2.462 2.258 25.239 1.00 33.00 365 SER A O 1
ATOM 2787 N N . GLU A 1 366 ? -1.475 1.970 27.250 1.00 29.23 366 GLU A N 1
ATOM 2788 C CA . GLU A 1 366 ? -1.145 3.371 27.474 1.00 29.23 366 GLU A CA 1
ATOM 2789 C C . GLU A 1 366 ? -0.178 3.866 26.386 1.00 29.23 366 GLU A C 1
ATOM 2791 O O . GLU A 1 366 ? 0.574 3.068 25.806 1.00 29.23 366 GLU A O 1
ATOM 2796 N N . PRO A 1 367 ? -0.192 5.173 26.070 1.00 30.69 367 PRO A N 1
ATOM 2797 C CA . PRO A 1 367 ? 0.769 5.745 25.144 1.00 30.69 367 PRO A CA 1
ATOM 2798 C C . PRO A 1 367 ? 2.179 5.445 25.652 1.00 30.69 367 PRO A C 1
ATOM 2800 O O . PRO A 1 367 ? 2.565 5.866 26.741 1.00 30.69 367 PRO A O 1
ATOM 2803 N N . VAL A 1 368 ? 2.953 4.709 24.854 1.00 31.38 368 VAL A N 1
ATOM 2804 C CA . VAL A 1 368 ? 4.371 4.472 25.119 1.00 31.38 368 VAL A CA 1
ATOM 2805 C C . VAL A 1 368 ? 5.076 5.826 25.048 1.00 31.38 368 VAL A C 1
ATOM 2807 O O . VAL A 1 368 ? 5.437 6.296 23.971 1.00 31.38 368 VAL A O 1
ATOM 2810 N N . ARG A 1 369 ? 5.260 6.476 26.200 1.00 30.06 369 ARG A N 1
ATOM 2811 C CA . ARG A 1 369 ? 6.279 7.511 26.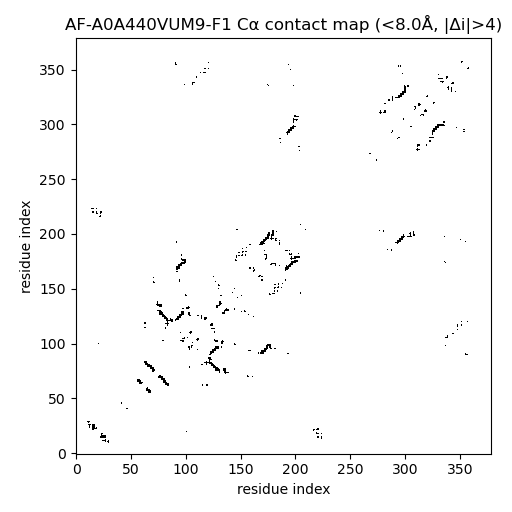361 1.00 30.06 369 ARG A CA 1
ATOM 2812 C C . ARG A 1 369 ? 7.620 6.796 26.355 1.00 30.06 369 ARG A C 1
ATOM 2814 O O . ARG A 1 369 ? 7.942 6.067 27.289 1.00 30.06 369 ARG A O 1
ATOM 2821 N N . ALA A 1 370 ? 8.382 6.978 25.283 1.00 35.19 370 ALA A N 1
ATOM 2822 C CA . ALA A 1 370 ? 9.754 6.509 25.232 1.00 35.19 370 ALA A CA 1
ATOM 2823 C C . ALA A 1 370 ? 10.561 7.226 26.324 1.00 35.19 370 ALA A C 1
ATOM 2825 O O . ALA A 1 370 ? 10.683 8.451 26.330 1.00 35.19 370 ALA A O 1
ATOM 2826 N N . THR A 1 371 ? 11.100 6.453 27.260 1.00 29.73 371 THR A N 1
ATOM 2827 C CA . THR A 1 371 ? 12.151 6.902 28.167 1.00 29.73 371 THR A CA 1
ATOM 2828 C C . THR A 1 371 ? 13.386 7.234 27.339 1.00 29.73 371 THR A C 1
ATOM 2830 O O . THR A 1 371 ? 13.895 6.377 26.612 1.00 29.73 371 THR A O 1
ATOM 2833 N N . ALA A 1 372 ? 13.845 8.482 27.437 1.00 31.64 372 ALA A N 1
ATOM 2834 C CA . ALA A 1 372 ? 15.087 8.941 26.832 1.00 31.64 372 ALA A CA 1
ATOM 2835 C C . ALA A 1 372 ? 16.228 7.984 27.208 1.00 31.64 372 ALA A C 1
ATOM 2837 O O . ALA A 1 372 ? 16.490 7.761 28.388 1.00 31.64 372 ALA A O 1
ATOM 2838 N N . SER A 1 373 ? 16.886 7.400 26.207 1.00 29.41 373 SER A N 1
ATOM 2839 C CA . SER A 1 373 ? 18.159 6.704 26.408 1.00 29.41 373 SER A CA 1
ATOM 2840 C C . SER A 1 373 ? 19.316 7.657 26.095 1.00 29.41 373 SER A C 1
ATOM 2842 O O . SER A 1 373 ? 19.146 8.559 25.269 1.00 29.41 373 SER A O 1
ATOM 2844 N N . PRO A 1 374 ? 20.467 7.506 26.775 1.00 28.09 374 PRO A N 1
ATOM 2845 C CA . PRO A 1 374 ? 21.463 8.559 26.904 1.00 28.09 374 PRO A CA 1
ATOM 2846 C C . PRO A 1 374 ? 22.204 8.799 25.593 1.00 28.09 374 PRO A C 1
ATOM 2848 O O . PRO A 1 374 ? 22.524 7.867 24.854 1.00 28.09 374 PRO A O 1
ATOM 2851 N N . SER A 1 375 ? 22.514 10.067 25.345 1.00 30.73 375 SER A N 1
ATOM 2852 C CA . SER A 1 375 ? 23.409 10.512 24.286 1.00 30.73 375 SER A CA 1
ATOM 2853 C C . SER A 1 375 ? 24.772 9.830 24.413 1.00 30.73 375 SER A C 1
ATOM 2855 O O . SER A 1 375 ? 25.523 10.115 25.346 1.00 30.73 375 SER A O 1
ATOM 2857 N N . PHE A 1 376 ? 25.126 8.985 23.448 1.00 26.86 376 PHE A N 1
ATOM 2858 C CA . PHE A 1 376 ? 26.522 8.645 23.201 1.00 26.86 376 PHE A CA 1
ATOM 2859 C C . PHE A 1 376 ? 27.131 9.744 22.330 1.00 26.86 376 PHE A C 1
ATOM 2861 O O . PHE A 1 376 ? 27.088 9.693 21.103 1.00 26.86 376 PHE A O 1
ATOM 2868 N N . LEU A 1 377 ? 27.653 10.772 22.995 1.00 33.56 377 LEU A N 1
ATOM 2869 C CA . LEU A 1 377 ? 28.727 11.599 22.459 1.00 33.56 377 LEU A CA 1
ATOM 2870 C C . LEU A 1 377 ? 30.044 10.921 22.832 1.00 33.56 377 LEU A C 1
ATOM 2872 O O . LEU A 1 377 ? 30.293 10.703 24.015 1.00 33.56 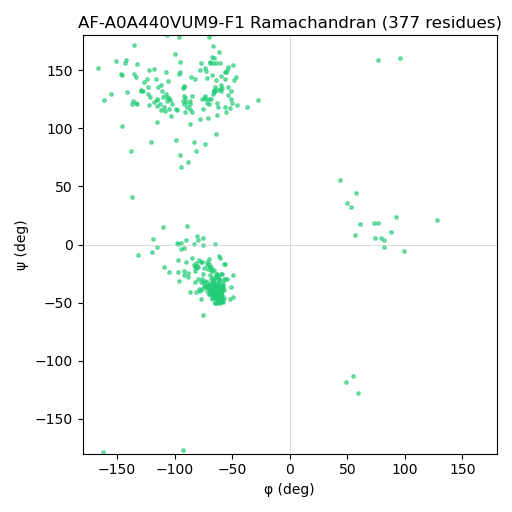377 LEU A O 1
ATOM 2876 N N . ALA A 1 378 ? 30.868 10.611 21.838 1.00 25.95 378 ALA A N 1
ATOM 2877 C CA . ALA A 1 378 ? 32.303 10.414 22.010 1.00 25.95 378 ALA A CA 1
ATOM 2878 C C . ALA A 1 378 ? 32.998 10.401 20.639 1.00 25.95 378 ALA A C 1
ATOM 2880 O O . ALA A 1 378 ? 32.436 9.840 19.694 1.00 25.95 378 ALA A O 1
ATOM 2881 N N . PRO A 1 379 ? 34.275 10.793 20.576 1.00 35.62 379 PRO A N 1
ATOM 2882 C CA . PRO A 1 379 ? 34.891 12.026 21.069 1.00 35.62 379 PRO A CA 1
ATOM 2883 C C . PRO A 1 379 ? 35.044 13.079 19.960 1.00 35.62 379 PRO A C 1
ATOM 2885 O O . PRO A 1 379 ? 35.085 12.695 18.767 1.00 35.62 379 PRO A O 1
#

Foldseek 3Di:
DDDPDDDDDDPPQVLQCPFDPLQHDDPVVNVVVVVVVVVVVCPPVNVPCPPPPPDPQWDDDPFWIKHWDWFDDPQTKIKIKIFGPAADPLFAAEEEEDAAQRALCADVSLNVVLQVLCSNLRHIYMRIAFACHDPTHHDPPPDRLQDDLCLLVSVVSVVVVVVVVVRQAHEYAYAASSLCSRLSNLLVDLRYQEYEYALHLDNDDDPVVVVVSVVVSVVRNVVSVVVVVVVVVVVPDDDDPPPPVVVVVVVVVVVVVVVVVPPVLVVLVPDPVLVVVLQVSLVSLLVSVVSNRAYEYEYEPPGNSLVVCCSNQNNVNVSVVPRPRYDYYYDYPADSRRNDPVSSVVVSVVVCVSSVSDDPDDDDDDPPPDDDDDDPDDD

Solvent-accessible surface area (backbone atoms only — not comparable to full-atom values): 21242 Å² total; per-residue (Å²): 132,83,78,80,90,79,88,85,78,82,69,60,50,50,72,43,46,71,37,60,89,87,46,41,42,84,42,58,70,45,52,51,51,51,51,51,50,54,54,71,68,52,50,84,82,62,80,73,66,70,73,67,89,82,60,74,73,56,48,80,55,97,40,30,39,34,33,74,44,77,45,65,68,83,58,35,26,29,32,37,40,29,34,25,79,56,72,42,84,87,40,58,28,36,37,40,47,29,47,53,85,36,33,41,50,34,59,92,43,44,45,50,55,38,33,52,54,38,6,63,70,15,22,36,25,36,26,29,15,56,58,59,27,64,82,14,33,67,57,70,86,90,68,54,83,49,81,43,85,66,49,26,59,56,51,47,43,54,50,56,49,40,35,77,72,76,35,80,44,29,23,33,35,11,32,30,32,12,16,32,40,36,53,56,25,46,70,74,36,87,43,39,45,32,39,34,29,30,35,35,68,51,92,71,93,48,70,68,60,54,50,52,51,52,52,48,33,52,50,57,48,49,49,50,58,52,49,49,58,50,51,71,59,51,81,76,64,86,92,86,72,70,76,70,56,59,58,55,56,55,55,48,54,57,47,52,69,50,54,65,68,62,63,63,59,61,66,55,70,74,40,72,68,46,62,64,48,16,61,50,54,45,47,53,51,47,55,39,22,72,72,63,23,40,34,39,40,36,36,33,59,92,39,68,22,58,58,46,47,26,63,39,36,37,88,82,36,58,59,50,74,68,34,73,50,59,45,80,45,79,35,76,92,26,50,88,72,36,75,41,68,68,41,42,52,52,50,43,51,49,53,42,56,72,48,63,67,71,75,94,86,72,75,84,80,69,85,83,75,79,75,86,74,82,86,85,80,81,135

Radius of gyration: 24.05 Å; Cα contacts (8 Å, |Δi|>4): 547; chains: 1; bounding box: 63×60×58 Å

Nearest PDB structures (foldseek):
  7q4h-assembly1_B  TM=6.734E-01  e=1.216E-11  Thermoanaerobacter thermohydrosulfuricus
  7q4j-assembly1_A  TM=6.571E-01  e=2.588E-11  Thermoanaerobacter thermohydrosulfuricus
  8b4u-assembly1_A  TM=6.744E-01  e=2.174E-11  Candidatus Bathyarchaeota archaeon
  7wwh-assembly2_B  TM=6.170E-01  e=2.019E-09  Parageobacillus thermoglucosidasius
  7qjm-assembly2_B  TM=5.723E-01  e=5.421E-09  Chloroflexus sp. MS-G

Secondary structure (DSSP, 8-state):
-PPPP------TTHHHHTS-TTT----HHHHHHHHHHHHHHS-TTTTT-PPPTTS-S-EE-SSEEEEEEEE-SSSPEEEEEEEESS--TTSPPEEEPPBTTB-TT-GGGHHHHHHHHHHHTT--EEEEPPTTSTTSPPPPTT--SSS-TTHHHHHHHHHHHHHHTT-SSEEEEEETHHHHHHHHHHHH-TTEEEEEEES-S-SS--HHHHHHHHHHHHHHHHHHHHHHHHHHHHTTS--S-HHHHHHHHHHHHHHHHHHHHHHHHHHHHS-HHHHHHHHHHHHHHHHHHHTT-EEEEEEETT-THHHHHHHHH-TT-HHHHTSTTEEEEEETT--TT--SHHHHHHHHHHHHHHTT---S---------PPPPP-----